Protein AF-0000000080439084 (afdb_homodimer)

Organism: NCBI:txid29372

Sequence (406 aa):
MSNNIKSHWGVELSPNFVEQGSDTLAIILPGIAYTLDRVTLEYASELALKLGYDVARIEYGFQKARKGFDVPTEFDIAANETLAQIKSILKPSYKKIIIIAKSIGTCVQNVINKNLKEFDVTNVCISPINKTVDMGIDKNALIITGSSDPLLSKENIESLTASYGHNLINFKRANHSLNIEKEPVKSLEIQIDVINIIEKFIKMSNNIKSHWGVELSPNFVEQGSDTLAIILPGIAYTLDRVTLEYASELALKLGYDVARIEYGFQKARKGFDVPTEFDIAANETLAQIKSILKPSYKKIIIIAKSIGTCVQNVINKNLKEFDVTNVCISPINKTVDMGIDKNALIITGSSDPLLSKENIESLTASYGHNLINFKRANHSLNIEKEPVKSLEIQIDVINIIEKFIK

Secondary structure (DSSP, 8-state):
---PEEPTTS-EE--EEE--S-SEEEEEE--SS--TTSHHHHHHHHHHHHTT-EEEEPPPHHHHTT----HHHHHHHHHHHHHHHHHTT--TT--EEEEEEETHHHHHHHHHHHT-TTSEEEEEEES--HHHHHH---SSEEEEEETT-TTS-HHHHHHHHHHHGGGEEEETT--TTS--TT-HHHHHHHHHHHHHHHHHHH-/---PEEPTTS-EE--EEE--S-SEEEEEE--SS--TTSHHHHHHHHHHHHTT-EEEEPPPHHHHTT----HHHHHHHHHHHHHHHHHTT--TT--EEEEEEETHHHHHHHHHHHT-TTSEEEEEEES--HHHHHH---SSEEEEEETT-TTS-HHHHHHHHHHHGGGEEEETT--TTS--TT-HHHHHHHHHHHHHHHHHHH-

Radius of gyration: 21.8 Å; Cα contacts (8 Å, |Δi|>4): 804; chains: 2; bounding box: 43×59×50 Å

Nearest PDB structures (foldseek):
  2i3d-assembly1_A  TM=7.873E-01  e=4.055E-09  Agrobacterium fabrum str. C58
  8tav-assembly1_A  TM=6.127E-01  e=2.127E-07  Staphylococcus aureus USA300-0114
  8u2l-assembly1_A  TM=6.198E-01  e=2.207E-04  Arabidopsis thaliana
  3our-assembly1_A  TM=5.628E-01  e=1.751E-03  Vibrio vulnificus CMCP6
  3our-assembly2_C  TM=5.673E-01  e=4.109E-03  Vibrio vulnificus CMCP6

InterPro domains:
  IPR017018 Uncharacterised conserved protein UCP033634 [PIRSF033634] (4-203)
  IPR029058 Alpha/Beta hydrolase fold [G3DSA:3.40.50.1820] (4-199)
  IPR029058 Alpha/Beta hydrolase fold [SSF53474] (26-182)

Structure (mmCIF, N/CA/C/O backbone):
data_AF-0000000080439084-model_v1
#
loop_
_entity.id
_entity.type
_entity.pdbx_description
1 polymer 'Alpha/beta hydrolase'
#
loop_
_atom_site.group_PDB
_atom_site.id
_atom_site.type_symbol
_atom_site.label_atom_id
_atom_site.label_alt_id
_atom_site.label_comp_id
_atom_site.label_asym_id
_atom_site.label_entity_id
_atom_site.label_seq_id
_atom_site.pdbx_PDB_ins_code
_atom_site.Cartn_x
_atom_site.Cartn_y
_atom_site.Cartn_z
_atom_site.occupancy
_atom_site.B_iso_or_equiv
_atom_site.auth_seq_id
_atom_site.auth_comp_id
_atom_site.auth_asym_id
_atom_site.auth_atom_id
_atom_site.pdbx_PDB_model_num
ATOM 1 N N . MET A 1 1 ? -20.266 23.047 -10.562 1 42.81 1 MET A N 1
ATOM 2 C CA . MET A 1 1 ? -19.016 23.344 -11.273 1 42.81 1 MET A CA 1
ATOM 3 C C . MET A 1 1 ? -17.984 22.234 -11.055 1 42.81 1 MET A C 1
ATOM 5 O O . MET A 1 1 ? -17.891 21.688 -9.961 1 42.81 1 MET A O 1
ATOM 9 N N . SER A 1 2 ? -17.438 21.656 -12.172 1 51.88 2 SER A N 1
ATOM 10 C CA . SER A 1 2 ? -16.609 20.469 -12.062 1 51.88 2 SER A CA 1
ATOM 11 C C . SER A 1 2 ? -15.359 20.75 -11.227 1 51.88 2 SER A C 1
ATOM 13 O O . SER A 1 2 ? -14.648 21.734 -11.461 1 51.88 2 SER A O 1
ATOM 15 N N . ASN A 1 3 ? -15.125 20.359 -9.922 1 66.62 3 ASN A N 1
ATOM 16 C CA . ASN A 1 3 ? -14.062 20.578 -8.945 1 66.62 3 ASN A CA 1
ATOM 17 C C . ASN A 1 3 ? -12.734 20 -9.414 1 66.62 3 ASN A C 1
ATOM 19 O O . ASN A 1 3 ? -11.875 19.672 -8.602 1 66.62 3 ASN A O 1
ATOM 23 N N . ASN A 1 4 ? -12.641 20 -10.789 1 83.44 4 ASN A N 1
ATOM 24 C CA . ASN A 1 4 ? -11.398 19.453 -11.328 1 83.44 4 ASN A CA 1
ATOM 25 C C . ASN A 1 4 ? -10.336 20.531 -11.508 1 83.44 4 ASN A C 1
ATOM 27 O O . ASN A 1 4 ? -10.656 21.656 -11.914 1 83.44 4 ASN A O 1
ATOM 31 N N . ILE A 1 5 ? -9.141 20.281 -11.039 1 92.44 5 ILE A N 1
ATOM 32 C CA . ILE A 1 5 ? -7.98 21.156 -11.156 1 92.44 5 ILE A CA 1
ATOM 33 C C . ILE A 1 5 ? -7.074 20.672 -12.281 1 92.44 5 ILE A C 1
ATOM 35 O O . ILE A 1 5 ? -6.715 19.484 -12.328 1 92.44 5 ILE A O 1
ATOM 39 N N . LYS A 1 6 ? -6.789 21.547 -13.242 1 95.69 6 LYS A N 1
ATOM 40 C CA . LYS A 1 6 ? -5.82 21.203 -14.281 1 95.69 6 LYS A CA 1
ATOM 41 C C . LYS A 1 6 ? -4.395 21.297 -13.75 1 95.69 6 LYS A C 1
ATOM 43 O O . LYS A 1 6 ? -3.922 22.375 -13.391 1 95.69 6 LYS A O 1
ATOM 48 N N . SER A 1 7 ? -3.629 20.219 -13.719 1 97.94 7 SER A N 1
ATOM 49 C CA . SER A 1 7 ? -2.305 20.156 -13.109 1 97.94 7 SER A CA 1
ATOM 50 C C . SER A 1 7 ? -1.224 20.609 -14.078 1 97.94 7 SER A C 1
ATOM 52 O O . SER A 1 7 ? -1.372 20.469 -15.297 1 97.94 7 SER A O 1
ATOM 54 N N . HIS A 1 8 ? -0.192 21.062 -13.555 1 97.81 8 HIS A N 1
ATOM 55 C CA . HIS A 1 8 ? 1.043 21.359 -14.266 1 97.81 8 HIS A CA 1
ATOM 56 C C . HIS A 1 8 ? 1.522 20.172 -15.086 1 97.81 8 HIS A C 1
ATOM 58 O O . HIS A 1 8 ? 2.107 20.344 -16.156 1 97.81 8 HIS A O 1
ATOM 64 N N . TRP A 1 9 ? 1.208 18.938 -14.742 1 97.69 9 TRP A N 1
ATOM 65 C CA . TRP A 1 9 ? 1.723 17.719 -15.359 1 97.69 9 TRP A CA 1
ATOM 66 C C . TRP A 1 9 ? 0.731 17.172 -16.375 1 97.69 9 TRP A C 1
ATOM 68 O O . TRP A 1 9 ? 0.862 16.031 -16.812 1 97.69 9 TRP A O 1
ATOM 78 N N . GLY A 1 10 ? -0.268 17.922 -16.688 1 96.38 10 GLY A N 1
ATOM 79 C CA . GLY A 1 10 ? -1.127 17.609 -17.812 1 96.38 10 GLY A CA 1
ATOM 80 C C . GLY A 1 10 ? -2.262 16.656 -17.453 1 96.38 10 GLY A C 1
ATOM 81 O O . GLY A 1 10 ? -2.824 16 -18.328 1 96.38 10 GLY A O 1
ATOM 82 N N . VAL A 1 11 ? -2.576 16.578 -16.156 1 96.88 11 VAL A N 1
ATOM 83 C CA . VAL A 1 11 ? -3.668 15.719 -15.711 1 96.88 11 VAL A CA 1
ATOM 84 C C . VAL A 1 11 ? -4.684 16.531 -14.914 1 96.88 11 VAL A C 1
ATOM 86 O O . VAL A 1 11 ? -4.391 17.656 -14.484 1 96.88 11 VAL A O 1
ATOM 89 N N . GLU A 1 12 ? -5.891 15.945 -14.82 1 96.69 12 GLU A N 1
ATOM 90 C CA . GLU A 1 12 ? -6.918 16.547 -13.977 1 96.69 12 GLU A CA 1
ATOM 91 C C . GLU A 1 12 ? -6.883 15.977 -12.562 1 96.69 12 GLU A C 1
ATOM 93 O O . GLU A 1 12 ? -6.777 14.758 -12.383 1 96.69 12 GLU A O 1
ATOM 98 N N . LEU A 1 13 ? -6.938 16.844 -11.586 1 96.88 13 LEU A N 1
ATOM 99 C CA . LEU A 1 13 ? -6.879 16.422 -10.195 1 96.88 13 LEU A CA 1
ATOM 100 C C . LEU A 1 13 ? -8.211 16.672 -9.5 1 96.88 13 LEU A C 1
ATOM 102 O O . LEU A 1 13 ? -8.859 17.688 -9.719 1 96.88 13 LEU A O 1
ATOM 106 N N . SER A 1 14 ? -8.656 15.758 -8.859 1 93.38 14 SER A N 1
ATOM 107 C CA . SER A 1 14 ? -9.75 15.836 -7.902 1 93.38 14 SER A CA 1
ATOM 108 C C . SER A 1 14 ? -9.508 14.93 -6.703 1 93.38 14 SER A C 1
ATOM 110 O O . SER A 1 14 ? -9.062 13.789 -6.863 1 93.38 14 SER A O 1
ATOM 112 N N . PRO A 1 15 ? -9.727 15.508 -5.523 1 91.25 15 PRO A N 1
ATOM 113 C CA . PRO A 1 15 ? -9.5 14.625 -4.371 1 91.25 15 PRO A CA 1
ATOM 114 C C . PRO A 1 15 ? -10.422 13.414 -4.367 1 91.25 15 PRO A C 1
ATOM 116 O O . PRO A 1 15 ? -11.57 13.508 -4.805 1 91.25 15 PRO A O 1
ATOM 119 N N . ASN A 1 16 ? -9.867 12.25 -4.012 1 95.44 16 ASN A N 1
ATOM 120 C CA . ASN A 1 16 ? -10.734 11.156 -3.602 1 95.44 16 ASN A CA 1
ATOM 121 C C . ASN A 1 16 ? -11.414 11.453 -2.266 1 95.44 16 ASN A C 1
ATOM 123 O O . ASN A 1 16 ? -10.789 11.336 -1.21 1 95.44 16 ASN A O 1
ATOM 127 N N . PHE A 1 17 ? -12.68 11.953 -2.379 1 97.62 17 PHE A N 1
ATOM 128 C CA . PHE A 1 17 ? -13.383 12.547 -1.243 1 97.62 17 PHE A CA 1
ATOM 129 C C . PHE A 1 17 ? -14.539 11.664 -0.797 1 97.62 17 PHE A C 1
ATOM 131 O O . PHE A 1 17 ? -15.414 11.32 -1.599 1 97.62 17 PHE A O 1
ATOM 138 N N . VAL A 1 18 ? -14.508 11.148 0.453 1 97.81 18 VAL A N 1
ATOM 139 C CA . VAL A 1 18 ? -15.594 10.391 1.064 1 97.81 18 VAL A CA 1
ATOM 140 C C . VAL A 1 18 ? -16.266 11.227 2.152 1 97.81 18 VAL A C 1
ATOM 142 O O . VAL A 1 18 ? -15.617 11.609 3.135 1 97.81 18 VAL A O 1
ATOM 145 N N . GLU A 1 19 ? -17.516 11.469 1.999 1 97.81 19 GLU A N 1
ATOM 146 C CA . GLU A 1 19 ? -18.281 12.258 2.959 1 97.81 19 GLU A CA 1
ATOM 147 C C . GLU A 1 19 ? -19.141 11.375 3.848 1 97.81 19 GLU A C 1
ATOM 149 O O . GLU A 1 19 ? -19.859 10.5 3.354 1 97.81 19 GLU A O 1
ATOM 154 N N . GLN A 1 20 ? -19.047 11.609 5.223 1 98.06 20 GLN A N 1
ATOM 155 C CA . GLN A 1 20 ? -19.859 10.859 6.176 1 98.06 20 GLN A CA 1
ATOM 156 C C . GLN A 1 20 ? -20.75 11.789 6.992 1 98.06 20 GLN A C 1
ATOM 158 O O . GLN A 1 20 ? -21.391 11.359 7.965 1 98.06 20 GLN A O 1
ATOM 163 N N . GLY A 1 21 ? -20.703 13.086 6.578 1 97.81 21 GLY A N 1
ATOM 164 C CA . GLY A 1 21 ? -21.516 14.062 7.277 1 97.81 21 GLY A CA 1
ATOM 165 C C . GLY A 1 21 ? -20.891 14.555 8.57 1 97.81 21 GLY A C 1
ATOM 166 O O . GLY A 1 21 ? -21.594 14.953 9.492 1 97.81 21 GLY A O 1
ATOM 167 N N . SER A 1 22 ? -19.594 14.516 8.609 1 98.19 22 SER A N 1
ATOM 168 C CA . SER A 1 22 ? -18.859 14.883 9.812 1 98.19 22 SER A CA 1
ATOM 169 C C . SER A 1 22 ? -18.531 16.375 9.828 1 98.19 22 SER A C 1
ATOM 171 O O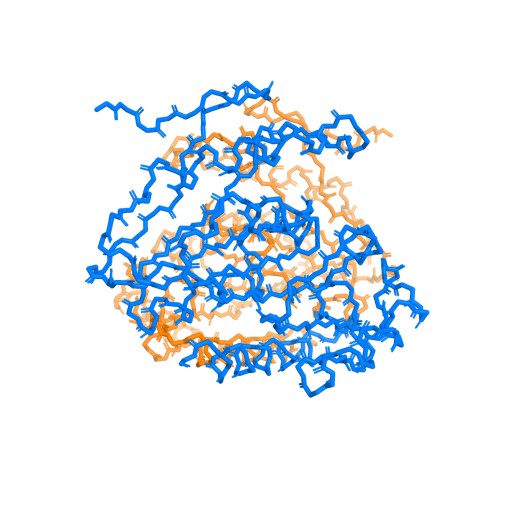 . SER A 1 22 ? -18.484 17.016 8.773 1 98.19 22 SER A O 1
ATOM 173 N N . ASP A 1 23 ? -18.359 16.891 10.969 1 98.12 23 ASP A N 1
ATOM 174 C CA . ASP A 1 23 ? -17.828 18.234 11.094 1 98.12 23 ASP A CA 1
ATOM 175 C C . ASP A 1 23 ? -16.297 18.234 11.156 1 98.12 23 ASP A C 1
ATOM 177 O O . ASP A 1 23 ? -15.68 19.281 11.367 1 98.12 23 ASP A O 1
ATOM 181 N N . THR A 1 24 ? -15.711 17.016 11.039 1 98.62 24 THR A N 1
ATOM 182 C CA . THR A 1 24 ? -14.266 16.828 11.008 1 98.62 24 THR A CA 1
ATOM 183 C C . THR A 1 24 ? -13.828 16.297 9.648 1 98.62 24 THR A C 1
ATOM 185 O O . THR A 1 24 ? -14.414 15.359 9.117 1 98.62 24 THR A O 1
ATOM 188 N N . LEU A 1 25 ? -12.812 16.922 8.992 1 98.75 25 LEU A N 1
ATOM 189 C CA . LEU A 1 25 ? -12.227 16.5 7.727 1 98.75 25 LEU A CA 1
ATOM 190 C C . LEU A 1 25 ? -10.805 16 7.926 1 98.75 25 LEU A C 1
ATOM 192 O O . LEU A 1 25 ? -9.969 16.703 8.5 1 98.75 25 LEU A O 1
ATOM 196 N N . ALA A 1 26 ? -10.555 14.797 7.551 1 98.88 26 ALA A N 1
ATOM 197 C CA . ALA A 1 26 ? -9.195 14.258 7.508 1 98.88 26 ALA A CA 1
ATOM 198 C C . ALA A 1 26 ? -8.617 14.352 6.098 1 98.88 26 ALA A C 1
ATOM 200 O O . ALA A 1 26 ? -9.258 13.938 5.129 1 98.88 26 ALA A O 1
ATOM 201 N N . ILE A 1 27 ? -7.445 14.898 5.957 1 98.88 27 ILE A N 1
ATOM 202 C CA . ILE A 1 27 ? -6.727 15.039 4.695 1 98.88 27 ILE A CA 1
ATOM 203 C C . ILE A 1 27 ? -5.484 14.156 4.707 1 98.88 27 ILE A C 1
ATOM 205 O O . ILE A 1 27 ? -4.668 14.227 5.629 1 98.88 27 ILE A O 1
ATOM 209 N N . ILE A 1 28 ? -5.34 13.328 3.727 1 98.94 28 ILE A N 1
ATOM 210 C CA . ILE A 1 28 ? -4.219 12.398 3.623 1 98.94 28 ILE A CA 1
ATOM 211 C C . ILE A 1 28 ? -3.275 12.852 2.508 1 98.94 28 ILE A C 1
ATOM 213 O O . ILE A 1 28 ? -3.688 12.977 1.353 1 98.94 28 ILE A O 1
ATOM 217 N N . LEU A 1 29 ? -2.008 13.102 2.812 1 98.94 29 LEU A N 1
ATOM 218 C CA . LEU A 1 29 ? -1.018 13.609 1.865 1 98.94 29 LEU A CA 1
ATOM 219 C C . LEU A 1 29 ? 0.114 12.602 1.678 1 98.94 29 LEU A C 1
ATOM 221 O O . LEU A 1 29 ? 0.84 12.289 2.625 1 98.94 29 LEU A O 1
ATOM 225 N N . PRO A 1 30 ? 0.335 12.125 0.462 1 98.75 30 PRO A N 1
ATOM 226 C CA . PRO A 1 30 ? 1.352 11.102 0.206 1 98.75 30 PRO A CA 1
ATOM 227 C C . PRO A 1 30 ? 2.762 11.68 0.122 1 98.75 30 PRO A C 1
ATOM 229 O O . PRO A 1 30 ? 2.941 12.898 0.213 1 98.75 30 PRO A O 1
ATOM 232 N N . GLY A 1 31 ? 3.777 10.836 0.118 1 98.56 31 GLY A N 1
ATOM 233 C CA . GLY A 1 31 ? 5.145 11.195 -0.218 1 98.56 31 GLY A CA 1
ATOM 234 C C . GLY A 1 31 ? 5.434 11.125 -1.706 1 98.56 31 GLY A C 1
ATOM 235 O O . GLY A 1 31 ? 4.52 10.93 -2.512 1 98.56 31 GLY A O 1
ATOM 236 N N . ILE A 1 32 ? 6.707 11.289 -2.021 1 98.12 32 ILE A N 1
ATOM 237 C CA . ILE A 1 32 ? 7.078 11.266 -3.432 1 98.12 32 ILE A CA 1
ATOM 238 C C . ILE A 1 32 ? 6.844 9.867 -4.004 1 98.12 32 ILE A C 1
ATOM 240 O O . ILE A 1 32 ? 6.117 9.711 -4.988 1 98.12 32 ILE A O 1
ATOM 244 N N . ALA A 1 33 ? 7.41 8.836 -3.375 1 95.81 33 ALA A N 1
ATOM 245 C CA . ALA A 1 33 ? 7.285 7.453 -3.844 1 95.81 33 ALA A CA 1
ATOM 246 C C . ALA A 1 33 ? 6.449 6.621 -2.879 1 95.81 33 ALA A C 1
ATOM 248 O O . ALA A 1 33 ? 6.551 5.391 -2.861 1 95.81 33 ALA A O 1
ATOM 249 N N . TYR A 1 34 ? 5.75 7.293 -1.961 1 97.25 34 TYR A N 1
ATOM 250 C CA . TYR A 1 34 ? 4.855 6.664 -0.996 1 97.25 34 TYR A CA 1
ATOM 251 C C . TYR A 1 34 ? 3.41 7.086 -1.239 1 97.25 34 TYR A C 1
ATOM 253 O O . TYR A 1 34 ? 2.912 8.016 -0.602 1 97.25 34 TYR A O 1
ATOM 261 N N . THR A 1 35 ? 2.729 6.371 -2.078 1 96.62 35 THR A N 1
ATOM 262 C CA . THR A 1 35 ? 1.404 6.746 -2.559 1 96.62 35 THR A CA 1
ATOM 263 C C . THR A 1 35 ? 0.342 6.445 -1.506 1 96.62 35 THR A C 1
ATOM 265 O O . THR A 1 35 ? 0.65 5.906 -0.441 1 96.62 35 THR A O 1
ATOM 268 N N . LEU A 1 36 ? -0.852 6.746 -1.819 1 97.31 36 LEU A N 1
ATOM 269 C CA . LEU A 1 36 ? -1.989 6.629 -0.913 1 97.31 36 LEU A CA 1
ATOM 270 C C . LEU A 1 36 ? -2.285 5.168 -0.597 1 97.31 36 LEU A C 1
ATOM 272 O O . LEU A 1 36 ? -2.928 4.863 0.411 1 97.31 36 LEU A O 1
ATOM 276 N N . ASP A 1 37 ? -1.71 4.273 -1.466 1 94.81 37 ASP A N 1
ATOM 277 C CA . ASP A 1 37 ? -2.025 2.854 -1.324 1 94.81 37 ASP A CA 1
ATOM 278 C C . ASP A 1 37 ? -1.053 2.168 -0.368 1 94.81 37 ASP A C 1
ATOM 280 O O . ASP A 1 37 ? -1.273 1.024 0.036 1 94.81 37 ASP A O 1
ATOM 284 N N . ARG A 1 38 ? -0.009 2.871 0.023 1 97.88 38 ARG A N 1
ATOM 285 C CA . ARG A 1 38 ? 0.965 2.266 0.926 1 97.88 38 ARG A CA 1
ATOM 286 C C . ARG A 1 38 ? 0.403 2.152 2.34 1 97.88 38 ARG A C 1
ATOM 288 O O . ARG A 1 38 ? -0.47 2.928 2.73 1 97.88 38 ARG A O 1
ATOM 295 N N . VAL A 1 39 ? 0.881 1.236 3.059 1 98.69 39 VAL A N 1
ATOM 296 C CA . VAL A 1 39 ? 0.281 0.65 4.254 1 98.69 39 VAL A CA 1
ATOM 297 C C . VAL A 1 39 ? -0.052 1.752 5.258 1 98.69 39 VAL A C 1
ATOM 299 O O . VAL A 1 39 ? -1.171 1.812 5.773 1 98.69 39 VAL A O 1
ATOM 302 N N . THR A 1 40 ? 0.824 2.674 5.551 1 98.81 40 THR A N 1
ATOM 303 C CA . THR A 1 40 ? 0.599 3.676 6.586 1 98.81 40 THR A CA 1
ATOM 304 C C . THR A 1 40 ? -0.562 4.59 6.207 1 98.81 40 THR A C 1
ATOM 306 O O . THR A 1 40 ? -1.465 4.824 7.016 1 98.81 40 THR A O 1
ATOM 309 N N . LEU A 1 41 ? -0.56 5.059 4.98 1 98.81 41 LEU A N 1
ATOM 310 C CA . LEU A 1 41 ? -1.557 6.035 4.555 1 98.81 41 LEU A CA 1
ATOM 311 C C . LEU A 1 41 ? -2.9 5.363 4.293 1 98.81 41 LEU A C 1
ATOM 313 O O . LEU A 1 41 ? -3.953 5.938 4.578 1 98.81 41 LEU A O 1
ATOM 317 N N . GLU A 1 42 ? -2.828 4.148 3.715 1 98.38 42 GLU A N 1
ATOM 318 C CA . GLU A 1 42 ? -4.066 3.406 3.508 1 98.38 42 GLU A CA 1
ATOM 319 C C . GLU A 1 42 ? -4.809 3.188 4.824 1 98.38 42 GLU A C 1
ATOM 321 O O . GLU A 1 42 ? -6.004 3.465 4.922 1 98.38 42 GLU A O 1
ATOM 326 N N . TYR A 1 43 ? -4.113 2.785 5.805 1 98.75 43 TYR A N 1
ATOM 327 C CA . TYR A 1 43 ? -4.789 2.393 7.035 1 98.75 43 TYR A CA 1
ATOM 328 C C . TYR A 1 43 ? -5.055 3.602 7.922 1 98.75 43 TYR A C 1
ATOM 330 O O . TYR A 1 43 ? -5.973 3.586 8.75 1 98.75 43 TYR A O 1
ATOM 338 N N . ALA A 1 44 ? -4.246 4.652 7.781 1 98.81 44 ALA A N 1
ATOM 339 C CA . ALA A 1 44 ? -4.621 5.914 8.422 1 98.81 44 ALA A CA 1
ATOM 340 C C . ALA A 1 44 ? -5.938 6.441 7.859 1 98.81 44 ALA A C 1
ATOM 342 O O . ALA A 1 44 ? -6.77 6.969 8.602 1 98.81 44 ALA A O 1
ATOM 343 N N . SER A 1 45 ? -6.09 6.34 6.539 1 98.44 45 SER A N 1
ATOM 344 C CA . SER A 1 45 ? -7.352 6.719 5.91 1 98.44 45 SER A CA 1
ATOM 345 C C . SER A 1 45 ? -8.508 5.887 6.457 1 98.44 45 SER A C 1
ATOM 347 O O . SER A 1 45 ? -9.586 6.422 6.742 1 98.44 45 SER A O 1
ATOM 349 N N . GLU A 1 46 ? -8.312 4.594 6.594 1 98.38 46 GLU A N 1
ATOM 350 C CA . GLU A 1 46 ? -9.344 3.709 7.129 1 98.38 46 GLU A CA 1
ATOM 351 C C . GLU A 1 46 ? -9.68 4.07 8.57 1 98.38 46 GLU A C 1
ATOM 353 O O . GLU A 1 46 ? -10.836 3.955 8.992 1 98.38 46 GLU A O 1
ATOM 358 N N . LEU A 1 47 ? -8.656 4.41 9.32 1 98.88 47 LEU A N 1
ATOM 359 C CA . LEU A 1 47 ? -8.875 4.852 10.695 1 98.88 47 LEU A CA 1
ATOM 360 C C . LEU A 1 47 ? -9.789 6.066 10.742 1 98.88 47 LEU A C 1
ATOM 362 O O . LEU A 1 47 ? -10.719 6.125 11.547 1 98.88 47 LEU A O 1
ATOM 366 N N . ALA A 1 48 ? -9.492 7.066 9.867 1 98.88 48 ALA A N 1
ATOM 367 C CA . ALA A 1 48 ? -10.328 8.266 9.82 1 98.88 48 ALA A CA 1
ATOM 368 C C . ALA A 1 48 ? -11.773 7.914 9.484 1 98.88 48 ALA A C 1
ATOM 370 O O . ALA A 1 48 ? -12.703 8.461 10.086 1 98.88 48 ALA A O 1
ATOM 371 N N . LEU A 1 49 ? -11.961 7.016 8.562 1 98.56 49 LEU A N 1
ATOM 372 C CA . LEU A 1 49 ? -13.305 6.559 8.203 1 98.56 49 LEU A CA 1
ATOM 373 C C . LEU A 1 49 ? -13.969 5.859 9.383 1 98.56 49 LEU A C 1
ATOM 375 O O . LEU A 1 49 ? -15.156 6.074 9.656 1 98.56 49 LEU A O 1
ATOM 379 N N . LYS A 1 50 ? -13.219 4.961 10.062 1 98.62 50 LYS A N 1
ATOM 380 C CA . LYS A 1 50 ? -13.711 4.27 11.25 1 98.62 50 LYS A CA 1
ATOM 381 C C . LYS A 1 50 ? -14.234 5.262 12.281 1 98.62 50 LYS A C 1
ATOM 383 O O . LYS A 1 50 ? -15.25 5.008 12.938 1 98.62 50 LYS A O 1
ATOM 388 N N . LEU A 1 51 ? -13.594 6.434 12.383 1 98.75 51 LEU A N 1
ATOM 389 C CA . LEU A 1 51 ? -13.922 7.434 13.391 1 98.75 51 LEU A CA 1
ATOM 390 C C . LEU A 1 51 ? -15.062 8.328 12.922 1 98.75 51 LEU A C 1
ATOM 392 O O . LEU A 1 51 ? -15.484 9.234 13.641 1 98.75 51 LEU A O 1
ATOM 396 N N . GLY A 1 52 ? -15.523 8.133 11.711 1 98.5 52 GLY A N 1
ATOM 397 C CA . GLY A 1 52 ? -16.688 8.836 11.195 1 98.5 52 GLY A CA 1
ATOM 398 C C . GLY A 1 52 ? -16.344 10.164 10.555 1 98.5 52 GLY A C 1
ATOM 399 O O . GLY A 1 52 ? -17.234 10.992 10.328 1 98.5 52 GLY A O 1
ATOM 400 N N . TYR A 1 53 ? -15.062 10.422 10.305 1 98.81 53 TYR A N 1
ATOM 401 C CA . TYR A 1 53 ? -14.648 11.68 9.695 1 98.81 53 TYR A CA 1
ATOM 402 C C . TYR A 1 53 ? -14.891 11.664 8.188 1 98.81 53 TYR A C 1
ATOM 404 O O . TYR A 1 53 ? -14.992 10.602 7.582 1 98.81 53 TYR A O 1
ATOM 412 N N . ASP A 1 54 ? -15.141 12.891 7.594 1 98.75 54 ASP A N 1
ATOM 413 C CA . ASP A 1 54 ? -14.938 13.016 6.152 1 98.75 54 ASP A CA 1
ATOM 414 C C . ASP A 1 54 ? -13.469 12.836 5.781 1 98.75 54 ASP A C 1
ATOM 416 O O . ASP A 1 54 ? -12.578 13.219 6.543 1 98.75 54 ASP A O 1
ATOM 420 N N . VAL A 1 55 ? -13.172 12.219 4.66 1 98.81 55 VAL A N 1
ATOM 421 C CA . VAL A 1 55 ? -11.789 11.906 4.32 1 98.81 55 VAL A CA 1
ATOM 422 C C . VAL A 1 55 ? -11.492 12.359 2.895 1 98.81 55 VAL A C 1
ATOM 424 O O . VAL A 1 55 ? -12.242 12.047 1.967 1 98.81 55 VAL A O 1
ATOM 427 N N . ALA A 1 56 ? -10.445 13.133 2.688 1 98.69 56 ALA A N 1
ATOM 428 C CA . ALA A 1 56 ? -9.922 13.523 1.378 1 98.69 56 ALA A CA 1
ATOM 429 C C . ALA A 1 56 ? -8.523 12.953 1.149 1 98.69 56 ALA A C 1
ATOM 431 O O . ALA A 1 56 ? -7.582 13.312 1.854 1 98.69 56 ALA A O 1
ATOM 432 N N . ARG A 1 57 ? -8.391 12.055 0.264 1 98.69 57 ARG A N 1
ATOM 433 C CA . ARG A 1 57 ? -7.102 11.523 -0.161 1 98.69 57 ARG A CA 1
ATOM 434 C C . ARG A 1 57 ? -6.566 12.273 -1.375 1 98.69 57 ARG A C 1
ATOM 436 O O . ARG A 1 57 ? -7.172 12.234 -2.449 1 98.69 57 ARG A O 1
ATOM 443 N N . ILE A 1 58 ? -5.398 12.883 -1.275 1 98.44 58 ILE A N 1
ATOM 444 C CA . ILE A 1 58 ? -4.883 13.812 -2.275 1 98.44 58 ILE A CA 1
ATOM 445 C C . ILE A 1 58 ? -3.848 13.109 -3.15 1 98.44 58 ILE A C 1
ATOM 447 O O . ILE A 1 58 ? -2.922 12.477 -2.639 1 98.44 58 ILE A O 1
ATOM 451 N N . GLU A 1 59 ? -3.986 13.141 -4.395 1 97.06 59 GLU A N 1
ATOM 452 C CA . GLU A 1 59 ? -2.955 12.719 -5.34 1 97.06 59 GLU A CA 1
ATOM 453 C C . GLU A 1 59 ? -2.201 13.922 -5.902 1 97.06 59 GLU A C 1
ATOM 455 O O . GLU A 1 59 ? -2.812 14.93 -6.277 1 97.06 59 GLU A O 1
ATOM 460 N N . TYR A 1 60 ? -0.925 13.844 -5.957 1 98.38 60 TYR A N 1
ATOM 461 C CA . TYR A 1 60 ? -0.143 14.883 -6.605 1 98.38 60 TYR A CA 1
ATOM 462 C C . TYR A 1 60 ? -0.181 14.734 -8.125 1 98.38 60 TYR A C 1
ATOM 464 O O . TYR A 1 60 ? -0.262 13.617 -8.641 1 98.38 60 TYR A O 1
ATOM 472 N N . GLY A 1 61 ? -0.078 15.844 -8.773 1 98 61 GLY A N 1
ATOM 473 C CA . GLY A 1 61 ? -0.118 15.828 -10.227 1 98 61 GLY A CA 1
ATOM 474 C C . GLY A 1 61 ? 0.964 14.961 -10.844 1 98 61 GLY A C 1
ATOM 475 O O . GLY A 1 61 ? 0.698 14.188 -11.773 1 98 61 GLY A O 1
ATOM 476 N N . PHE A 1 62 ? 2.219 15.047 -10.328 1 98.31 62 PHE A N 1
ATOM 477 C CA . PHE A 1 62 ? 3.324 14.289 -10.898 1 98.31 62 PHE A CA 1
ATOM 478 C C . PHE A 1 62 ? 3.111 12.797 -10.703 1 98.31 62 PHE A C 1
ATOM 480 O O . PHE A 1 62 ? 3.488 11.992 -11.562 1 98.31 62 PHE A O 1
ATOM 487 N N . GLN A 1 63 ? 2.482 12.391 -9.57 1 97.38 63 GLN A N 1
ATOM 488 C CA . GLN A 1 63 ? 2.189 10.984 -9.328 1 97.38 63 GLN A CA 1
ATOM 489 C C . GLN A 1 63 ? 1.138 10.469 -10.305 1 97.38 63 GLN A C 1
ATOM 491 O O . GLN A 1 63 ? 1.313 9.406 -10.914 1 97.38 63 GLN A O 1
ATOM 496 N N . LYS A 1 64 ? 0.054 11.227 -10.422 1 95.56 64 LYS A N 1
ATOM 497 C CA . LYS A 1 64 ? -1.021 10.828 -11.328 1 95.56 64 LYS A CA 1
ATOM 498 C C . LYS A 1 64 ? -0.521 10.734 -12.766 1 95.56 64 LYS A C 1
ATOM 500 O O . LYS A 1 64 ? -0.929 9.844 -13.508 1 95.56 64 LYS A O 1
ATOM 505 N N . ALA A 1 65 ? 0.387 11.617 -13.164 1 96.38 65 ALA A N 1
ATOM 506 C CA . ALA A 1 65 ? 0.919 11.68 -14.523 1 96.38 65 ALA A CA 1
ATOM 507 C C . ALA A 1 65 ? 2.066 10.688 -14.703 1 96.38 65 ALA A C 1
ATOM 509 O O . ALA A 1 65 ? 2.564 10.508 -15.82 1 96.38 65 ALA A O 1
ATOM 510 N N . ARG A 1 66 ? 2.533 10.016 -13.641 1 93.75 66 ARG A N 1
ATOM 511 C CA . ARG A 1 66 ? 3.701 9.141 -13.664 1 93.75 66 ARG A CA 1
ATOM 512 C C . ARG A 1 66 ? 4.914 9.859 -14.242 1 93.75 66 ARG A C 1
ATOM 514 O O . ARG A 1 66 ? 5.574 9.352 -15.148 1 93.75 66 ARG A O 1
ATOM 521 N N . LYS A 1 67 ? 5.102 11 -13.742 1 95.81 67 LYS A N 1
ATOM 522 C CA . LYS A 1 67 ? 6.238 11.82 -14.148 1 95.81 67 LYS A CA 1
ATOM 523 C C . LYS A 1 67 ? 7.211 12.023 -12.984 1 95.81 67 LYS A C 1
ATOM 525 O O . LYS A 1 67 ? 6.859 11.773 -11.828 1 95.81 67 LYS A O 1
ATOM 530 N N . GLY A 1 68 ? 8.398 12.367 -13.336 1 95.5 68 GLY A N 1
ATOM 531 C CA . GLY A 1 68 ? 9.352 12.742 -12.305 1 95.5 68 GLY A CA 1
ATOM 532 C C . GLY A 1 68 ? 8.938 13.977 -11.523 1 95.5 68 GLY A C 1
ATOM 533 O O . GLY A 1 68 ? 7.984 14.656 -11.898 1 95.5 68 GLY A O 1
ATOM 534 N N . PHE A 1 69 ? 9.539 14.188 -10.391 1 97.94 69 PHE A N 1
ATOM 535 C CA . PHE A 1 69 ? 9.281 15.32 -9.508 1 97.94 69 PHE A CA 1
ATOM 536 C C . PHE A 1 69 ? 10.586 15.992 -9.094 1 97.94 69 PHE A C 1
ATOM 538 O O . PHE A 1 69 ? 11.383 15.406 -8.359 1 97.94 69 PHE A O 1
ATOM 545 N N . ASP A 1 70 ? 10.781 17.125 -9.594 1 97.81 70 ASP A N 1
ATOM 546 C CA . ASP A 1 70 ? 11.938 17.938 -9.219 1 97.81 70 ASP A CA 1
ATOM 547 C C . ASP A 1 70 ? 11.602 18.875 -8.062 1 97.81 70 ASP A C 1
ATOM 549 O O . ASP A 1 70 ? 11.117 19.984 -8.281 1 97.81 70 ASP A O 1
ATOM 553 N N . VAL A 1 71 ? 12.055 18.5 -6.879 1 96.94 71 VAL A N 1
ATOM 554 C CA . VAL A 1 71 ? 11.625 19.172 -5.652 1 96.94 71 VAL A CA 1
ATOM 555 C C . VAL A 1 71 ? 12.016 20.641 -5.711 1 96.94 71 VAL A C 1
ATOM 557 O O . VAL A 1 71 ? 11.18 21.531 -5.488 1 96.94 71 VAL A O 1
ATOM 560 N N . PRO A 1 72 ? 13.227 21.047 -6.023 1 96.56 72 PRO A N 1
ATOM 561 C CA . PRO A 1 72 ? 13.625 22.469 -6.004 1 96.56 72 PRO A CA 1
ATOM 562 C C . PRO A 1 72 ? 12.75 23.344 -6.891 1 96.56 72 PRO A C 1
ATOM 564 O O . PRO A 1 72 ? 12.414 24.469 -6.512 1 96.56 72 PRO A O 1
ATOM 567 N N . THR A 1 73 ? 12.227 22.844 -7.973 1 97.81 73 THR A N 1
ATOM 568 C CA . THR A 1 73 ? 11.562 23.719 -8.93 1 97.81 73 THR A CA 1
ATOM 569 C C . THR A 1 73 ? 10.062 23.438 -8.969 1 97.81 73 THR A C 1
ATOM 571 O O . THR A 1 73 ? 9.281 24.281 -9.422 1 97.81 73 THR A O 1
ATOM 574 N N . GLU A 1 74 ? 9.648 22.25 -8.414 1 98.5 74 GLU A N 1
ATOM 575 C CA . GLU A 1 74 ? 8.266 21.859 -8.672 1 98.5 74 GLU A CA 1
ATOM 576 C C . GLU A 1 74 ? 7.488 21.703 -7.371 1 98.5 74 GLU A C 1
ATOM 578 O O . GLU A 1 74 ? 6.266 21.562 -7.387 1 98.5 74 GLU A O 1
ATOM 583 N N . PHE A 1 75 ? 8.172 21.891 -6.25 1 98.56 75 PHE A N 1
ATOM 584 C CA . PHE A 1 75 ? 7.52 21.703 -4.961 1 98.56 75 PHE A CA 1
ATOM 585 C C . PHE A 1 75 ? 6.355 22.672 -4.793 1 98.56 75 PHE A C 1
ATOM 587 O O . PHE A 1 75 ? 5.246 22.266 -4.438 1 98.56 75 PHE A O 1
ATOM 594 N N . ASP A 1 76 ? 6.574 23.891 -5.098 1 98.31 76 ASP A N 1
ATOM 595 C CA . ASP A 1 76 ? 5.539 24.906 -4.895 1 98.31 76 ASP A CA 1
ATOM 596 C C . ASP A 1 76 ? 4.332 24.641 -5.793 1 98.31 76 ASP A C 1
ATOM 598 O O . ASP A 1 76 ? 3.195 24.922 -5.406 1 98.31 76 ASP A O 1
ATOM 602 N N . ILE A 1 77 ? 4.57 24.156 -6.98 1 98.44 77 ILE A N 1
ATOM 603 C CA . ILE A 1 77 ? 3.484 23.828 -7.895 1 98.44 77 ILE A CA 1
ATOM 604 C C . ILE A 1 77 ? 2.617 22.719 -7.289 1 98.44 77 ILE A C 1
ATOM 606 O O . ILE A 1 77 ? 1.396 22.875 -7.195 1 98.44 77 ILE A O 1
ATOM 610 N N . ALA A 1 78 ? 3.246 21.656 -6.781 1 98.5 78 ALA A N 1
ATOM 611 C CA . ALA A 1 78 ? 2.523 20.547 -6.168 1 98.5 78 ALA A CA 1
ATOM 612 C C . ALA A 1 78 ? 1.759 21 -4.93 1 98.5 78 ALA A C 1
ATOM 614 O O . ALA A 1 78 ? 0.608 20.609 -4.723 1 98.5 78 ALA A O 1
ATOM 615 N N . ALA A 1 79 ? 2.387 21.859 -4.113 1 98.56 79 ALA A N 1
ATOM 616 C CA . ALA A 1 79 ? 1.761 22.359 -2.895 1 98.56 79 ALA A CA 1
ATOM 617 C C . ALA A 1 79 ? 0.538 23.203 -3.217 1 98.56 79 ALA A C 1
ATOM 619 O O . ALA A 1 79 ? -0.512 23.062 -2.588 1 98.56 79 ALA A O 1
ATOM 620 N N . ASN A 1 80 ? 0.654 24.062 -4.215 1 98.19 80 ASN A N 1
ATOM 621 C CA . ASN A 1 80 ? -0.45 24.938 -4.594 1 98.19 80 ASN A CA 1
ATOM 622 C C . ASN A 1 80 ? -1.607 24.141 -5.203 1 98.19 80 ASN A C 1
ATOM 624 O O . ASN A 1 80 ? -2.773 24.469 -4.969 1 98.19 80 ASN A O 1
ATOM 628 N N . GLU A 1 81 ? -1.291 23.188 -6.031 1 98.25 81 GLU A N 1
ATOM 629 C CA . GLU A 1 81 ? -2.34 22.328 -6.57 1 98.25 81 GLU A CA 1
ATOM 630 C C . GLU A 1 81 ? -3.059 21.562 -5.461 1 98.25 81 GLU A C 1
ATOM 632 O O . GLU A 1 81 ? -4.27 21.359 -5.531 1 98.25 81 GLU A O 1
ATOM 637 N N . THR A 1 82 ? -2.324 21.109 -4.426 1 98.38 82 THR A N 1
ATOM 638 C CA . THR A 1 82 ? -2.908 20.438 -3.271 1 98.38 82 THR A CA 1
ATOM 639 C C . THR A 1 82 ? -3.852 21.359 -2.52 1 98.38 82 THR A C 1
ATOM 641 O O . THR A 1 82 ? -4.977 20.984 -2.186 1 98.38 82 THR A O 1
ATOM 644 N N . LEU A 1 83 ? -3.377 22.578 -2.291 1 97.94 83 LEU A N 1
ATOM 645 C CA . LEU A 1 83 ? -4.211 23.578 -1.626 1 97.94 83 LEU A CA 1
ATOM 646 C C . LEU A 1 83 ? -5.508 23.797 -2.395 1 97.94 83 LEU A C 1
ATOM 648 O O . LEU A 1 83 ? -6.582 23.875 -1.797 1 97.94 83 LEU A O 1
ATOM 652 N N . ALA A 1 84 ? -5.383 23.891 -3.719 1 97.56 84 ALA A N 1
ATOM 653 C CA . ALA A 1 84 ? -6.562 24.094 -4.555 1 97.56 84 ALA A CA 1
ATOM 654 C C . ALA A 1 84 ? -7.543 22.938 -4.41 1 97.56 84 ALA A C 1
ATOM 656 O O . ALA A 1 84 ? -8.758 23.141 -4.348 1 97.56 84 ALA A O 1
ATOM 657 N N . GLN A 1 85 ? -7.039 21.719 -4.383 1 97.62 85 GLN A N 1
ATOM 658 C CA . GLN A 1 85 ? -7.883 20.547 -4.176 1 97.62 85 GLN A CA 1
ATOM 659 C C . GLN A 1 85 ? -8.617 20.625 -2.84 1 97.62 85 GLN A C 1
ATOM 661 O O . GLN A 1 85 ? -9.828 20.391 -2.775 1 97.62 85 GLN A O 1
ATOM 666 N N . ILE A 1 86 ? -7.898 20.984 -1.793 1 97.75 86 ILE A N 1
ATOM 667 C CA . ILE A 1 86 ? -8.461 21.047 -0.447 1 97.75 86 ILE A CA 1
ATOM 668 C C . ILE A 1 86 ? -9.531 22.125 -0.38 1 97.75 86 ILE A C 1
ATOM 670 O O . ILE A 1 86 ? -10.625 21.891 0.134 1 97.75 86 ILE A O 1
ATOM 674 N N . LYS A 1 87 ? -9.289 23.281 -0.926 1 96 87 LYS A N 1
ATOM 675 C CA . LYS A 1 87 ? -10.234 24.391 -0.911 1 96 87 LYS A CA 1
ATOM 676 C C . LYS A 1 87 ? -11.523 24.031 -1.641 1 96 87 LYS A C 1
ATOM 678 O O . LYS A 1 87 ? -12.602 24.516 -1.279 1 96 87 LYS A O 1
ATOM 683 N N . SER A 1 88 ? -11.383 23.188 -2.609 1 96.12 88 SER A N 1
ATOM 684 C CA . SER A 1 88 ? -12.539 22.828 -3.414 1 96.12 88 SER A CA 1
ATOM 685 C C . SER A 1 88 ? -13.531 21.984 -2.609 1 96.12 88 SER A C 1
ATOM 687 O O . SER A 1 88 ? -14.695 21.844 -2.998 1 96.12 88 SER A O 1
ATOM 689 N N . ILE A 1 89 ? -13.133 21.422 -1.467 1 96.25 89 ILE A N 1
ATOM 690 C CA . ILE A 1 89 ? -14.031 20.531 -0.729 1 96.25 89 ILE A CA 1
ATOM 691 C C . ILE A 1 89 ? -14.273 21.094 0.667 1 96.25 89 ILE A C 1
ATOM 693 O O . ILE A 1 89 ? -15.016 20.516 1.46 1 96.25 89 ILE A O 1
ATOM 697 N N . LEU A 1 90 ? -13.672 22.156 0.994 1 96 90 LEU A N 1
ATOM 698 C CA . LEU A 1 90 ? -13.82 22.766 2.314 1 96 90 LEU A CA 1
ATOM 699 C C . LEU A 1 90 ? -15.219 23.328 2.496 1 96 90 LEU A C 1
ATOM 701 O O . LEU A 1 90 ? -15.766 23.969 1.585 1 96 90 LEU A O 1
ATOM 705 N N . LYS A 1 91 ? -15.766 23.062 3.658 1 95.5 91 LYS A N 1
ATOM 706 C CA . LYS A 1 91 ? -17.094 23.547 4.023 1 95.5 91 LYS A CA 1
ATOM 707 C C . LYS A 1 91 ? -17.047 24.344 5.324 1 95.5 91 LYS A C 1
ATOM 709 O O . LYS A 1 91 ? -16.25 24.047 6.215 1 95.5 91 LYS A O 1
ATOM 714 N N . PRO A 1 92 ? -17.953 25.297 5.438 1 93.31 92 PRO A N 1
ATOM 715 C CA . PRO A 1 92 ? -18.031 26.062 6.691 1 93.31 92 PRO A CA 1
ATOM 716 C C . PRO A 1 92 ? -18.375 25.188 7.895 1 93.31 92 PRO A C 1
ATOM 718 O O . PRO A 1 92 ? -18.062 25.547 9.031 1 93.31 92 PRO A O 1
ATOM 721 N N . SER A 1 93 ? -18.984 24.094 7.633 1 95.31 93 SER A N 1
ATOM 722 C CA . SER A 1 93 ? -19.438 23.219 8.711 1 95.31 93 SER A CA 1
ATOM 723 C C . SER A 1 93 ? -18.266 22.484 9.359 1 95.31 93 SER A C 1
ATOM 725 O O . SER A 1 93 ? -18.422 21.906 10.438 1 95.31 93 SER A O 1
ATOM 727 N N . TYR A 1 94 ? -17.141 22.438 8.719 1 97.62 94 TYR A N 1
ATOM 728 C CA . TYR A 1 94 ? -15.992 21.781 9.328 1 97.62 94 TYR A CA 1
ATOM 729 C C . TYR A 1 94 ? -15.477 22.578 10.523 1 97.62 94 TYR A C 1
ATOM 731 O O . TYR A 1 94 ? -15.172 23.766 10.406 1 97.62 94 TYR A O 1
ATOM 739 N N . LYS A 1 95 ? -15.352 21.953 11.617 1 96.38 95 LYS A N 1
ATOM 740 C CA . LYS A 1 95 ? -14.828 22.547 12.836 1 96.38 95 LYS A CA 1
ATOM 741 C C . LYS A 1 95 ? -13.383 22.125 13.078 1 96.38 95 LYS A C 1
ATOM 743 O O . LYS A 1 95 ? -12.602 22.859 13.688 1 96.38 95 LYS A O 1
ATOM 748 N N . LYS A 1 96 ? -13.102 20.938 12.688 1 97.44 96 LYS A N 1
ATOM 749 C CA . LYS A 1 96 ? -11.781 20.344 12.891 1 97.44 96 LYS A CA 1
ATOM 750 C C . LYS A 1 96 ? -11.227 19.766 11.594 1 97.44 96 LYS A C 1
ATOM 752 O O . LYS A 1 96 ? -11.961 19.156 10.82 1 97.44 96 LYS A O 1
ATOM 757 N N . ILE A 1 97 ? -9.945 19.984 11.32 1 98.38 97 ILE A N 1
ATOM 758 C CA . ILE A 1 97 ? -9.227 19.406 10.188 1 98.38 97 ILE A CA 1
ATOM 759 C C . ILE A 1 97 ? -8.031 18.594 10.703 1 98.38 97 ILE A C 1
ATOM 761 O O . ILE A 1 97 ? -7.285 19.062 11.555 1 98.38 97 ILE A O 1
ATOM 765 N N . ILE A 1 98 ? -7.93 17.422 10.32 1 98.88 98 ILE A N 1
ATOM 766 C CA . ILE A 1 98 ? -6.781 16.562 10.617 1 98.88 98 ILE A CA 1
ATOM 767 C C . ILE A 1 98 ? -5.973 16.328 9.336 1 98.88 98 ILE A C 1
ATOM 769 O O . ILE A 1 98 ? -6.523 15.922 8.312 1 98.88 98 ILE A O 1
ATOM 773 N N . ILE A 1 99 ? -4.707 16.625 9.336 1 98.88 99 ILE A N 1
ATOM 774 C CA . ILE A 1 99 ? -3.855 16.359 8.18 1 98.88 99 ILE A CA 1
ATOM 775 C C . ILE A 1 99 ? -2.846 15.266 8.531 1 98.88 99 ILE A C 1
ATOM 777 O O . ILE A 1 99 ? -2.082 15.398 9.492 1 98.88 99 ILE A O 1
ATOM 781 N N . ILE A 1 100 ? -2.885 14.195 7.887 1 98.94 100 ILE A N 1
ATOM 782 C CA . ILE A 1 100 ? -1.926 13.102 8 1 98.94 100 ILE A CA 1
ATOM 783 C C . ILE A 1 100 ? -1.038 13.062 6.758 1 98.94 100 ILE A C 1
ATOM 785 O O . ILE A 1 100 ? -1.505 12.742 5.664 1 98.94 100 ILE A O 1
ATOM 789 N N . ALA A 1 101 ? 0.204 13.383 6.91 1 98.94 101 ALA A N 1
ATOM 790 C CA . ALA A 1 101 ? 1.094 13.586 5.77 1 98.94 101 ALA A CA 1
ATOM 791 C C . ALA A 1 101 ? 2.357 12.742 5.898 1 98.94 101 ALA A C 1
ATOM 793 O O . ALA A 1 101 ? 2.863 12.539 7.008 1 98.94 101 ALA A O 1
ATOM 794 N N . LYS A 1 102 ? 2.82 12.266 4.863 1 98.88 102 LYS A N 1
ATOM 795 C CA . LYS A 1 102 ? 4.012 11.414 4.824 1 98.88 102 LYS A CA 1
ATOM 796 C C . LYS A 1 102 ? 5.121 12.07 4.008 1 98.88 102 LYS A C 1
ATOM 798 O O . LYS A 1 102 ? 4.902 12.484 2.869 1 98.88 102 LYS A O 1
ATOM 803 N N . SER A 1 103 ? 6.434 12.289 4.629 1 98.75 103 SER A N 1
ATOM 804 C CA . SER A 1 103 ? 7.633 12.625 3.869 1 98.75 103 SER A CA 1
ATOM 805 C C . SER A 1 103 ? 7.52 14 3.23 1 98.75 103 SER A C 1
ATOM 807 O O . SER A 1 103 ? 7.281 14.992 3.924 1 98.75 103 SER A O 1
ATOM 809 N N . ILE A 1 104 ? 7.559 14.133 1.86 1 98.81 104 ILE A N 1
ATOM 810 C CA . ILE A 1 104 ? 7.41 15.43 1.205 1 98.81 104 ILE A CA 1
ATOM 811 C C . ILE A 1 104 ? 6.031 16.016 1.513 1 98.81 104 ILE A C 1
ATOM 813 O O . ILE A 1 104 ? 5.844 17.234 1.478 1 98.81 104 ILE A O 1
ATOM 817 N N . GLY A 1 105 ? 5.078 15.094 1.797 1 98.88 105 GLY A N 1
ATOM 818 C CA . GLY A 1 105 ? 3.748 15.531 2.186 1 98.88 105 GLY A CA 1
ATOM 819 C C . GLY A 1 105 ? 3.74 16.375 3.441 1 98.88 105 GLY A C 1
ATOM 820 O O . GLY A 1 105 ? 2.865 17.234 3.617 1 98.88 105 GLY A O 1
ATOM 821 N N . THR A 1 106 ? 4.707 16.141 4.336 1 98.88 106 THR A N 1
ATOM 822 C CA . THR A 1 106 ? 4.793 16.938 5.559 1 98.88 106 THR A CA 1
ATOM 823 C C . THR A 1 106 ? 5.219 18.359 5.242 1 98.88 106 THR A C 1
ATOM 825 O O . THR A 1 106 ? 4.855 19.297 5.957 1 98.88 106 THR A O 1
ATOM 828 N N . CYS A 1 107 ? 5.969 18.531 4.203 1 98.81 107 CYS A N 1
ATOM 829 C CA . CYS A 1 107 ? 6.27 19.875 3.734 1 98.81 107 CYS A CA 1
ATOM 830 C C . CYS A 1 107 ? 5.027 20.547 3.154 1 98.81 107 CYS A C 1
ATOM 832 O O . CYS A 1 107 ? 4.758 21.719 3.432 1 98.81 107 CYS A O 1
ATOM 834 N N . VAL A 1 108 ? 4.312 19.781 2.359 1 98.81 108 VAL A N 1
ATOM 835 C CA . VAL A 1 108 ? 3.064 20.281 1.795 1 98.81 108 VAL A CA 1
ATOM 836 C C . VAL A 1 108 ? 2.105 20.672 2.92 1 98.81 108 VAL A C 1
ATOM 838 O O . VAL A 1 108 ? 1.449 21.703 2.861 1 98.81 108 VAL A O 1
ATOM 841 N N . GLN A 1 109 ? 2.057 19.812 3.914 1 98.62 109 GLN A N 1
ATOM 842 C CA . GLN A 1 109 ? 1.242 20.031 5.105 1 98.62 109 GLN A CA 1
ATOM 843 C C . GLN A 1 109 ? 1.543 21.391 5.734 1 98.62 109 GLN A C 1
ATOM 845 O O . GLN A 1 109 ? 0.629 22.094 6.156 1 98.62 109 GLN A O 1
ATOM 850 N N . ASN A 1 110 ? 2.787 21.75 5.809 1 97.25 110 ASN A N 1
ATOM 851 C CA . ASN A 1 110 ? 3.193 23.047 6.359 1 97.25 110 ASN A CA 1
ATOM 852 C C . ASN A 1 110 ? 2.639 24.203 5.539 1 97.25 110 ASN A C 1
ATOM 854 O O . ASN A 1 110 ? 2.182 25.203 6.094 1 97.25 110 ASN A O 1
ATOM 858 N N . VAL A 1 111 ? 2.648 24.047 4.234 1 97.38 111 VAL A N 1
ATOM 859 C CA . VAL A 1 111 ? 2.088 25.062 3.35 1 97.38 111 VAL A CA 1
ATOM 860 C C . VAL A 1 111 ? 0.581 25.156 3.57 1 97.38 111 VAL A C 1
ATOM 862 O O . VAL A 1 111 ? 0.035 26.266 3.67 1 97.38 111 VAL A O 1
ATOM 865 N N . ILE A 1 112 ? -0.088 24.047 3.662 1 98 112 ILE A N 1
ATOM 866 C CA . ILE A 1 112 ? -1.535 24 3.84 1 98 112 ILE A CA 1
ATOM 867 C C . ILE A 1 112 ? -1.915 24.656 5.164 1 98 112 ILE A C 1
ATOM 86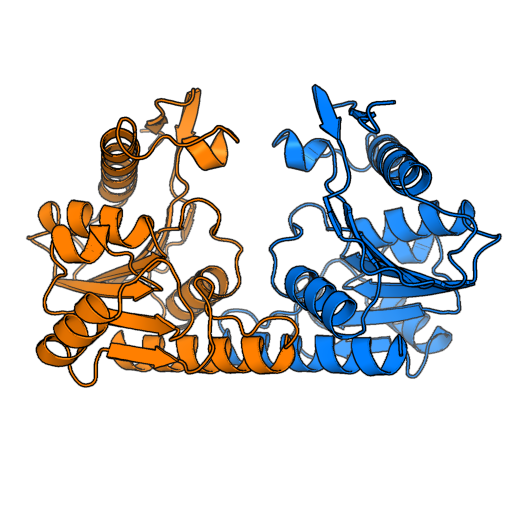9 O O . ILE A 1 112 ? -2.863 25.438 5.223 1 98 112 ILE A O 1
ATOM 873 N N . ASN A 1 113 ? -1.167 24.359 6.23 1 97.44 113 ASN A N 1
ATOM 874 C CA . ASN A 1 113 ? -1.431 24.922 7.551 1 97.44 113 ASN A CA 1
ATOM 875 C C . ASN A 1 113 ? -1.453 26.438 7.52 1 97.44 113 ASN A C 1
ATOM 877 O O . ASN A 1 113 ? -2.283 27.078 8.18 1 97.44 113 ASN A O 1
ATOM 881 N N . LYS A 1 114 ? -0.596 27 6.707 1 95.88 114 LYS A N 1
ATOM 882 C CA . LYS A 1 114 ? -0.506 28.453 6.613 1 95.88 114 LYS A CA 1
ATOM 883 C C . LYS A 1 114 ? -1.748 29.047 5.945 1 95.88 114 LYS A C 1
ATOM 885 O O . LYS A 1 114 ? -2.053 30.219 6.117 1 95.88 114 LYS A O 1
ATOM 890 N N . ASN A 1 115 ? -2.453 28.203 5.25 1 95.5 115 ASN A N 1
ATOM 891 C CA . ASN A 1 115 ? -3.605 28.672 4.488 1 95.5 115 ASN A CA 1
ATOM 892 C C . ASN A 1 115 ? -4.918 28.25 5.133 1 95.5 115 ASN A C 1
ATOM 894 O O . ASN A 1 115 ? -5.996 28.469 4.578 1 95.5 115 ASN A O 1
ATOM 898 N N . LEU A 1 116 ? -4.867 27.562 6.25 1 95.38 116 LEU A N 1
ATOM 899 C CA . LEU A 1 116 ? -6.059 27.078 6.945 1 95.38 116 LEU A CA 1
ATOM 900 C C . LEU A 1 116 ? -6.094 27.594 8.375 1 95.38 116 LEU A C 1
ATOM 902 O O . LEU A 1 116 ? -6.52 26.875 9.289 1 95.38 116 LEU A O 1
ATOM 906 N N . LYS A 1 117 ? -5.715 28.766 8.594 1 91.5 117 LYS A N 1
ATOM 907 C CA . LYS A 1 117 ? -5.551 29.344 9.922 1 91.5 117 LYS A CA 1
ATOM 908 C C . LYS A 1 117 ? -6.898 29.516 10.609 1 91.5 117 LYS A C 1
ATOM 910 O O . LYS A 1 117 ? -6.961 29.625 11.836 1 91.5 117 LYS A O 1
ATOM 915 N N . GLU A 1 118 ? -7.969 29.578 9.938 1 91.69 118 GLU A N 1
ATOM 916 C CA . GLU A 1 118 ? -9.297 29.797 10.5 1 91.69 118 GLU A CA 1
ATOM 917 C C . GLU A 1 118 ? -9.867 28.5 11.078 1 91.69 118 GLU A C 1
ATOM 919 O O . GLU A 1 118 ? -10.891 28.531 11.773 1 91.69 118 GLU A O 1
ATOM 924 N N . PHE A 1 119 ? -9.219 27.391 10.805 1 93.94 119 PHE A N 1
ATOM 925 C CA . PHE A 1 119 ? -9.688 26.094 11.281 1 93.94 119 PHE A CA 1
ATOM 926 C C . PHE A 1 119 ? -8.805 25.578 12.414 1 93.94 119 PHE A C 1
ATOM 928 O O . PHE A 1 119 ? -7.672 26.031 12.578 1 93.94 119 PHE A O 1
ATOM 935 N N . ASP A 1 120 ? -9.414 24.734 13.281 1 96.12 120 ASP A N 1
ATOM 936 C CA . ASP A 1 120 ? -8.625 23.938 14.227 1 96.12 120 ASP A CA 1
ATOM 937 C C . ASP A 1 120 ? -7.934 22.766 13.531 1 96.12 120 ASP A C 1
ATOM 939 O O . ASP A 1 120 ? -8.578 21.781 13.195 1 96.12 120 ASP A O 1
ATOM 943 N N . VAL A 1 121 ? -6.629 22.906 13.336 1 97.75 121 VAL A N 1
ATOM 944 C CA . VAL A 1 121 ? -5.918 21.906 12.539 1 97.75 121 VAL A CA 1
ATOM 945 C C . VAL A 1 121 ? -5.031 21.062 13.445 1 97.75 121 VAL A C 1
ATOM 947 O O . VAL A 1 121 ? -4.273 21.594 14.258 1 97.75 121 VAL A O 1
ATOM 950 N N . THR A 1 122 ? -5.227 19.797 13.43 1 98.31 122 THR A N 1
ATOM 951 C CA . THR A 1 122 ? -4.367 18.797 14.055 1 98.31 122 THR A CA 1
ATOM 952 C C . THR A 1 122 ? -3.479 18.125 13.016 1 98.31 122 THR A C 1
ATOM 954 O O . THR A 1 122 ? -3.955 17.734 11.945 1 98.31 122 THR A O 1
ATOM 957 N N . ASN A 1 123 ? -2.184 17.984 13.359 1 98.75 123 ASN A N 1
ATOM 958 C CA . ASN A 1 123 ? -1.23 17.516 12.359 1 98.75 123 ASN A CA 1
ATOM 959 C C . ASN A 1 123 ? -0.583 16.203 12.766 1 98.75 123 ASN A C 1
ATOM 961 O O . ASN A 1 123 ? -0.181 16.031 13.922 1 98.75 123 ASN A O 1
ATOM 965 N N . VAL A 1 124 ? -0.544 15.273 11.883 1 98.94 124 VAL A N 1
ATOM 966 C CA . VAL A 1 124 ? 0.252 14.062 12.008 1 98.94 124 VAL A CA 1
ATOM 967 C C . VAL A 1 124 ? 1.324 14.031 10.914 1 98.94 124 VAL A C 1
ATOM 969 O O . VAL A 1 124 ? 1.01 14 9.727 1 98.94 124 VAL A O 1
ATOM 972 N N . CYS A 1 125 ? 2.557 14.055 11.305 1 98.94 125 CYS A N 1
ATOM 973 C CA . CYS A 1 125 ? 3.699 14.023 10.398 1 98.94 125 CYS A CA 1
ATOM 974 C C . CYS A 1 125 ? 4.367 12.656 10.414 1 98.94 125 CYS A C 1
ATOM 976 O O . CYS A 1 125 ? 5.043 12.297 11.375 1 98.94 125 CYS A O 1
ATOM 978 N N . ILE A 1 126 ? 4.227 11.977 9.305 1 98.94 126 ILE A N 1
ATOM 979 C CA . ILE A 1 126 ? 4.832 10.656 9.18 1 98.94 126 ILE A CA 1
ATOM 980 C C . ILE A 1 126 ? 6.141 10.766 8.398 1 98.94 126 ILE A C 1
ATOM 982 O O . ILE A 1 126 ? 6.141 11.125 7.219 1 98.94 126 ILE A O 1
ATOM 986 N N . SER A 1 127 ? 7.25 10.461 9.055 1 98.81 127 SER A N 1
ATOM 987 C CA . SER A 1 127 ? 8.594 10.477 8.5 1 98.81 127 SER A CA 1
ATOM 988 C C . SER A 1 127 ? 8.922 11.828 7.875 1 98.81 127 SER A C 1
ATOM 990 O O . SER A 1 127 ? 9.328 11.906 6.715 1 98.81 127 SER A O 1
ATOM 992 N N . PRO A 1 128 ? 8.789 12.875 8.68 1 98.81 128 PRO A N 1
ATOM 993 C CA . PRO A 1 128 ? 9.234 14.156 8.125 1 98.81 128 PRO A CA 1
ATOM 994 C C . PRO A 1 128 ? 10.695 14.133 7.684 1 98.81 128 PRO A C 1
ATOM 996 O O . PRO A 1 128 ? 11.461 13.281 8.133 1 98.81 128 PRO A O 1
ATOM 999 N N . ILE A 1 129 ? 10.992 15.047 6.766 1 98.81 129 ILE A N 1
ATOM 1000 C CA . ILE A 1 129 ? 12.367 15.133 6.277 1 98.81 129 ILE A CA 1
ATOM 1001 C C . ILE A 1 129 ? 13 16.438 6.773 1 98.81 129 ILE A C 1
ATOM 1003 O O . ILE A 1 129 ? 12.336 17.266 7.395 1 98.81 129 ILE A O 1
ATOM 1007 N N . ASN A 1 130 ? 14.336 16.562 6.586 1 98.69 130 ASN A N 1
ATOM 1008 C CA . ASN A 1 130 ? 15.031 17.75 7.074 1 98.69 130 ASN A CA 1
ATOM 1009 C C . ASN A 1 130 ? 14.367 19.031 6.574 1 98.69 130 ASN A C 1
ATOM 1011 O O . ASN A 1 130 ? 14.242 20.016 7.32 1 98.69 130 ASN A O 1
ATOM 1015 N N . LYS A 1 131 ? 13.898 19.047 5.379 1 98.06 131 LYS A N 1
ATOM 1016 C CA . LYS A 1 131 ? 13.211 20.203 4.809 1 98.06 131 LYS A CA 1
ATOM 1017 C C . LYS A 1 131 ? 11.977 20.578 5.625 1 98.06 131 LYS A C 1
ATOM 1019 O O . LYS A 1 131 ? 11.664 21.75 5.781 1 98.06 131 LYS A O 1
ATOM 1024 N N . THR A 1 132 ? 11.258 19.594 6.09 1 98.5 132 THR A N 1
ATOM 1025 C CA . THR A 1 132 ? 10.078 19.828 6.922 1 98.5 132 THR A CA 1
ATOM 1026 C C . THR A 1 132 ? 10.453 20.641 8.164 1 98.5 132 THR A C 1
ATOM 1028 O O . THR A 1 132 ? 9.766 21.609 8.516 1 98.5 132 THR A O 1
ATOM 1031 N N . VAL A 1 133 ? 11.516 20.25 8.805 1 98.19 133 VAL A N 1
ATOM 1032 C CA . VAL A 1 133 ? 11.977 20.891 10.023 1 98.19 133 VAL A CA 1
ATOM 1033 C C . VAL A 1 133 ? 12.398 22.328 9.719 1 98.19 133 VAL A C 1
ATOM 1035 O O . VAL A 1 133 ? 12.062 23.25 10.461 1 98.19 133 VAL A O 1
ATOM 1038 N N . ASP A 1 134 ? 13.086 22.516 8.602 1 97.5 134 ASP A N 1
ATOM 1039 C CA . ASP A 1 134 ? 13.516 23.844 8.18 1 97.5 134 ASP A CA 1
ATOM 1040 C C . ASP A 1 134 ? 12.328 24.781 7.98 1 97.5 134 ASP A C 1
ATOM 1042 O O . ASP A 1 134 ? 12.414 25.969 8.258 1 97.5 134 ASP A O 1
ATOM 1046 N N . MET A 1 135 ? 11.258 24.203 7.465 1 96.69 135 MET A N 1
ATOM 1047 C CA . MET A 1 135 ? 10.062 25 7.188 1 96.69 135 MET A CA 1
ATOM 1048 C C . MET A 1 135 ? 9.305 25.297 8.477 1 96.69 135 MET A C 1
ATOM 1050 O O . MET A 1 135 ? 8.508 26.234 8.523 1 96.69 135 MET A O 1
ATOM 1054 N N . GLY A 1 136 ? 9.523 24.5 9.453 1 96.38 136 GLY A N 1
ATOM 1055 C CA . GLY A 1 136 ? 8.789 24.609 10.703 1 96.38 136 GLY A CA 1
ATOM 1056 C C . GLY A 1 136 ? 7.574 23.719 10.766 1 96.38 136 GLY A C 1
ATOM 1057 O O . GLY A 1 136 ? 6.855 23.547 9.773 1 96.38 136 GLY A O 1
ATOM 1058 N N . ILE A 1 137 ? 7.375 23.078 11.914 1 96.31 137 ILE A N 1
ATOM 1059 C CA . ILE A 1 137 ? 6.238 22.188 12.148 1 96.31 137 ILE A CA 1
ATOM 1060 C C . ILE A 1 137 ? 5.305 22.812 13.188 1 96.31 137 ILE A C 1
ATOM 1062 O O . ILE A 1 137 ? 5.762 23.359 14.195 1 96.31 137 ILE A O 1
ATOM 1066 N N . ASP A 1 138 ? 4.066 22.766 12.883 1 94.88 138 ASP A N 1
ATOM 1067 C CA . ASP A 1 138 ? 3.059 23.297 13.789 1 94.88 138 ASP A CA 1
ATOM 1068 C C . ASP A 1 138 ? 3.186 22.688 15.18 1 94.88 138 ASP A C 1
ATOM 1070 O O . ASP A 1 138 ? 3.57 21.516 15.32 1 94.88 138 ASP A O 1
ATOM 1074 N N . LYS A 1 139 ? 2.766 23.406 16.219 1 92.44 139 LYS A N 1
ATOM 1075 C CA . LYS A 1 139 ? 2.896 22.938 17.594 1 92.44 139 LYS A CA 1
ATOM 1076 C C . LYS A 1 139 ? 1.945 21.781 17.875 1 92.44 139 LYS A C 1
ATOM 1078 O O . LYS A 1 139 ? 2.254 20.906 18.688 1 92.44 139 LYS A O 1
ATOM 1083 N N . ASN A 1 140 ? 0.771 21.844 17.312 1 95.88 140 ASN A N 1
ATOM 1084 C CA . ASN A 1 140 ? -0.185 20.75 17.469 1 95.88 140 ASN A CA 1
ATOM 1085 C C . ASN A 1 140 ? 0.093 19.609 16.484 1 95.88 140 ASN A C 1
ATOM 1087 O O . ASN A 1 140 ? -0.642 19.438 15.508 1 95.88 140 ASN A O 1
ATOM 1091 N N . ALA A 1 141 ? 1.153 18.891 16.734 1 98.5 141 ALA A N 1
ATOM 1092 C CA . ALA A 1 141 ? 1.572 17.875 15.781 1 98.5 141 ALA A CA 1
ATOM 1093 C C . ALA A 1 141 ? 2.057 16.609 16.5 1 98.5 141 ALA A C 1
ATOM 1095 O O . ALA A 1 141 ? 2.666 16.703 17.562 1 98.5 141 ALA A O 1
ATOM 1096 N N . LEU A 1 142 ? 1.657 15.523 15.992 1 98.88 142 LEU A N 1
ATOM 1097 C CA . LEU A 1 142 ? 2.281 14.234 16.266 1 98.88 142 LEU A CA 1
ATOM 1098 C C . LEU A 1 142 ? 3.318 13.891 15.203 1 98.88 142 LEU A C 1
ATOM 1100 O O . LEU A 1 142 ? 3.033 13.953 14.008 1 98.88 142 LEU A O 1
ATOM 1104 N N . ILE A 1 143 ? 4.527 13.594 15.633 1 98.88 143 ILE A N 1
ATOM 1105 C CA . ILE A 1 143 ? 5.613 13.258 14.719 1 98.88 143 ILE A CA 1
ATOM 1106 C C . ILE A 1 143 ? 5.984 11.789 14.875 1 98.88 143 ILE A C 1
ATOM 1108 O O . ILE A 1 143 ? 6.281 11.328 15.984 1 98.88 143 ILE A O 1
ATOM 1112 N N . ILE A 1 144 ? 5.93 11.047 13.805 1 98.94 144 ILE A N 1
ATOM 1113 C CA . ILE A 1 144 ? 6.289 9.633 13.812 1 98.94 144 ILE A CA 1
ATOM 1114 C C . ILE A 1 144 ? 7.422 9.391 12.812 1 98.94 144 ILE A C 1
ATOM 1116 O O . ILE A 1 144 ? 7.305 9.734 11.633 1 98.94 144 ILE A O 1
ATOM 1120 N N . THR A 1 145 ? 8.516 8.844 13.258 1 98.81 145 THR A N 1
ATOM 1121 C CA . THR A 1 145 ? 9.672 8.57 12.398 1 98.81 145 THR A CA 1
ATOM 1122 C C . THR A 1 145 ? 10.367 7.281 12.82 1 98.81 145 THR A C 1
ATOM 1124 O O . THR A 1 145 ? 9.867 6.551 13.68 1 98.81 145 THR A O 1
ATOM 1127 N N . GLY A 1 146 ? 11.391 6.879 12.086 1 98.62 146 GLY A N 1
ATOM 1128 C CA . GLY A 1 146 ? 12.211 5.719 12.391 1 98.62 146 GLY A CA 1
ATOM 1129 C C . GLY A 1 146 ? 13.672 6.062 12.602 1 98.62 146 GLY A C 1
ATOM 1130 O O . GLY A 1 146 ? 14.203 6.961 11.945 1 98.62 146 GLY A O 1
ATOM 1131 N N . SER A 1 147 ? 14.328 5.352 13.445 1 98.19 147 SER A N 1
ATOM 1132 C CA . SER A 1 147 ? 15.711 5.664 13.805 1 98.19 147 SER A CA 1
ATOM 1133 C C . SER A 1 147 ? 16.656 5.387 12.648 1 98.19 147 SER A C 1
ATOM 1135 O O . SER A 1 147 ? 17.812 5.832 12.656 1 98.19 147 SER A O 1
ATOM 1137 N N . SER A 1 148 ? 16.234 4.605 11.648 1 98.06 148 SER A N 1
ATOM 1138 C CA . SER A 1 148 ? 17.062 4.312 10.484 1 98.06 148 SER A CA 1
ATOM 1139 C C . SER A 1 148 ? 16.578 5.078 9.258 1 98.06 148 SER A C 1
ATOM 1141 O O . SER A 1 148 ? 16.812 4.656 8.125 1 98.06 148 SER A O 1
ATOM 1143 N N . ASP A 1 149 ? 15.82 6.152 9.469 1 98.31 149 ASP A N 1
ATOM 1144 C CA . ASP A 1 149 ? 15.422 7.035 8.375 1 98.31 149 ASP A CA 1
ATOM 1145 C C . ASP A 1 149 ? 16.578 7.93 7.938 1 98.31 149 ASP A C 1
ATOM 1147 O O . ASP A 1 149 ? 17.016 8.805 8.688 1 98.31 149 ASP A O 1
ATOM 1151 N N . PRO A 1 150 ? 17.078 7.789 6.734 1 98.25 150 PRO A N 1
ATOM 1152 C CA . PRO A 1 150 ? 18.25 8.57 6.324 1 98.25 150 PRO A CA 1
ATOM 1153 C C . PRO A 1 150 ? 17.891 10.016 5.965 1 98.25 150 PRO A C 1
ATOM 1155 O O . PRO A 1 150 ? 18.781 10.844 5.785 1 98.25 150 PRO A O 1
ATOM 1158 N N . LEU A 1 151 ? 16.578 10.328 5.934 1 98.56 151 LEU A N 1
ATOM 1159 C CA . LEU A 1 151 ? 16.188 11.625 5.414 1 98.56 151 LEU A CA 1
ATOM 1160 C C . LEU A 1 151 ? 15.93 12.609 6.555 1 98.56 151 LEU A C 1
ATOM 1162 O O . LEU A 1 151 ? 15.602 13.773 6.312 1 98.56 151 LEU A O 1
ATOM 1166 N N . LEU A 1 152 ? 16.047 12.18 7.785 1 98.56 152 LEU A N 1
ATOM 1167 C CA . LEU A 1 152 ? 15.938 13.023 8.977 1 98.56 152 LEU A CA 1
ATOM 1168 C C . LEU A 1 152 ? 17.203 12.922 9.82 1 98.56 152 LEU A C 1
ATOM 1170 O O . LEU A 1 152 ? 17.5 11.867 10.391 1 98.56 152 LEU A O 1
ATOM 1174 N N . SER A 1 153 ? 17.938 13.992 9.898 1 98.38 153 SER A N 1
ATOM 1175 C CA . SER A 1 153 ? 19.234 13.977 10.562 1 98.38 153 SER A CA 1
ATOM 1176 C C . SER A 1 153 ? 19.078 13.758 12.07 1 98.38 153 SER A C 1
ATOM 1178 O O . SER A 1 153 ? 18.016 14.016 12.633 1 98.38 153 SER A O 1
ATOM 1180 N N . LYS A 1 154 ? 20.172 13.281 12.734 1 97.12 154 LYS A N 1
ATOM 1181 C CA . LYS A 1 154 ? 20.203 13.102 14.18 1 97.12 154 LYS A CA 1
ATOM 1182 C C . LYS A 1 154 ? 19.953 14.422 14.906 1 97.12 154 LYS A C 1
ATOM 1184 O O . LYS A 1 154 ? 19.234 14.453 15.914 1 97.12 154 LYS A O 1
ATOM 1189 N N . GLU A 1 155 ? 20.5 15.461 14.367 1 98 155 GLU A N 1
ATOM 1190 C CA . GLU A 1 155 ? 20.312 16.797 14.945 1 98 155 GLU A CA 1
ATOM 1191 C C . GLU A 1 155 ? 18.844 17.203 14.922 1 98 155 GLU A C 1
ATOM 1193 O O . GLU A 1 155 ? 18.328 17.719 15.914 1 98 155 GLU A O 1
ATOM 1198 N N . ASN A 1 156 ? 18.203 16.969 13.828 1 98.38 156 ASN A N 1
ATOM 1199 C CA . ASN A 1 156 ? 16.797 17.328 13.703 1 98.38 156 ASN A CA 1
ATOM 1200 C C . ASN A 1 156 ? 15.922 16.453 14.609 1 98.38 156 ASN A C 1
ATOM 1202 O O . ASN A 1 156 ? 14.945 16.938 15.188 1 98.38 156 ASN A O 1
ATOM 1206 N N . ILE A 1 157 ? 16.266 15.211 14.758 1 97.94 157 ILE A N 1
ATOM 1207 C CA . ILE A 1 157 ? 15.523 14.336 15.656 1 97.94 157 ILE A CA 1
ATOM 1208 C C . ILE A 1 157 ? 15.641 14.859 17.094 1 97.94 157 ILE A C 1
ATOM 1210 O O . ILE A 1 157 ? 14.648 14.891 17.828 1 97.94 157 ILE A O 1
ATOM 1214 N N . GLU A 1 158 ? 16.812 15.25 17.469 1 97.38 158 GLU A N 1
ATOM 1215 C CA . GLU A 1 158 ? 17.016 15.789 18.812 1 97.38 158 GLU A CA 1
ATOM 1216 C C . GLU A 1 158 ? 16.219 17.062 19.016 1 97.38 158 GLU A C 1
ATOM 1218 O O . GLU A 1 158 ? 15.578 17.234 20.062 1 97.38 158 GLU A O 1
ATOM 1223 N N . SER A 1 159 ? 16.266 17.891 18.047 1 97.44 159 SER A N 1
ATOM 1224 C CA . SER A 1 159 ? 15.523 19.141 18.125 1 97.44 159 SER A CA 1
ATOM 1225 C C . SER A 1 159 ? 14.023 18.875 18.234 1 97.44 159 SER A C 1
ATOM 1227 O O . SER A 1 159 ? 13.344 19.5 19.062 1 97.44 159 SER A O 1
ATOM 1229 N N . LEU A 1 160 ? 13.508 18 17.391 1 98.06 160 LEU A N 1
ATOM 1230 C CA . LEU A 1 160 ? 12.086 17.656 17.422 1 98.06 160 LEU A CA 1
ATOM 1231 C C . LEU A 1 160 ? 11.711 17 18.75 1 98.06 160 LEU A C 1
ATOM 1233 O O . LEU A 1 160 ? 10.617 17.234 19.266 1 98.06 160 LEU A O 1
ATOM 1237 N N . THR A 1 161 ? 12.609 16.172 19.281 1 97.44 161 THR A N 1
ATOM 1238 C CA . THR A 1 161 ? 12.359 15.531 20.562 1 97.44 161 THR A CA 1
ATOM 1239 C C . THR A 1 161 ? 12.195 16.562 21.672 1 97.44 161 THR A C 1
ATOM 1241 O O . THR A 1 161 ? 11.281 16.453 22.5 1 97.44 161 THR A O 1
ATOM 1244 N N . ALA A 1 162 ? 13 17.531 21.641 1 97.06 162 ALA A N 1
ATOM 1245 C CA . ALA A 1 162 ? 12.945 18.594 22.641 1 97.06 162 ALA A CA 1
ATOM 1246 C C . ALA A 1 162 ? 11.648 19.406 22.516 1 97.06 162 ALA A C 1
ATOM 1248 O O . ALA A 1 162 ? 11.055 19.797 23.516 1 97.06 162 ALA A O 1
ATOM 1249 N N . SER A 1 163 ? 11.219 19.578 21.375 1 97.25 163 SER A N 1
ATOM 1250 C CA . SER A 1 163 ? 10.102 20.484 21.109 1 97.25 163 SER A CA 1
ATOM 1251 C C . SER A 1 163 ? 8.766 19.766 21.281 1 97.25 163 SER A C 1
ATOM 1253 O O . SER A 1 163 ? 7.785 20.391 21.703 1 97.25 163 SER A O 1
ATOM 1255 N N . TYR A 1 164 ? 8.664 18.469 20.953 1 97.56 164 TYR A N 1
ATOM 1256 C CA . TYR A 1 164 ? 7.371 17.781 20.875 1 97.56 164 TYR A CA 1
ATOM 1257 C C . TYR A 1 164 ? 7.238 16.766 22 1 97.56 164 TYR A C 1
ATOM 1259 O O . TYR A 1 164 ? 6.133 16.297 22.297 1 97.56 164 TYR A O 1
ATOM 1267 N N . GLY A 1 165 ? 8.344 16.375 22.578 1 96.38 165 GLY A N 1
ATOM 1268 C CA . GLY A 1 165 ? 8.312 15.477 23.719 1 96.38 165 GLY A CA 1
ATOM 1269 C C . GLY A 1 165 ? 7.637 14.148 23.406 1 96.38 165 GLY A C 1
ATOM 1270 O O . GLY A 1 165 ? 8.039 13.445 22.484 1 96.38 165 GLY A O 1
ATOM 1271 N N . HIS A 1 166 ? 6.547 13.953 24.109 1 96 166 HIS A N 1
ATOM 1272 C CA . HIS A 1 166 ? 5.859 12.664 24 1 96 166 HIS A CA 1
ATOM 1273 C C . HIS A 1 166 ? 5.141 12.547 22.656 1 96 166 HIS A C 1
ATOM 1275 O O . HIS A 1 166 ? 4.715 11.453 22.281 1 96 166 HIS A O 1
ATOM 1281 N N . ASN A 1 167 ? 5.016 13.578 21.922 1 98.19 167 ASN A N 1
ATOM 1282 C CA . ASN A 1 167 ? 4.363 13.555 20.625 1 98.19 167 ASN A CA 1
ATOM 1283 C C . ASN A 1 167 ? 5.352 13.234 19.5 1 98.19 167 ASN A C 1
ATOM 1285 O O . ASN A 1 167 ? 5 13.281 18.328 1 98.19 167 ASN A O 1
ATOM 1289 N N . LEU A 1 168 ? 6.535 12.969 19.844 1 98.69 168 LEU A N 1
ATOM 1290 C CA . LEU A 1 168 ? 7.5 12.43 18.891 1 98.69 168 LEU A CA 1
ATOM 1291 C C . LEU A 1 168 ? 7.746 10.945 19.156 1 98.69 168 LEU A C 1
ATOM 1293 O O . LEU A 1 168 ? 8.227 10.57 20.234 1 98.69 168 LEU A O 1
ATOM 1297 N N . ILE A 1 169 ? 7.422 10.141 18.219 1 98.81 169 ILE A N 1
ATOM 1298 C CA . ILE A 1 169 ? 7.652 8.703 18.281 1 98.81 169 ILE A CA 1
ATOM 1299 C C . ILE A 1 169 ? 8.742 8.305 17.297 1 98.81 169 ILE A C 1
ATOM 1301 O O . ILE A 1 169 ? 8.609 8.547 16.094 1 98.81 169 ILE A O 1
ATOM 1305 N N . ASN A 1 170 ? 9.766 7.805 17.734 1 98.62 170 ASN A N 1
ATOM 1306 C CA . ASN A 1 170 ? 10.898 7.34 16.938 1 98.62 170 ASN A CA 1
ATOM 1307 C C . ASN A 1 170 ? 11.055 5.824 17.031 1 98.62 170 ASN A C 1
ATOM 1309 O O . ASN A 1 170 ? 11.641 5.312 17.984 1 98.62 170 ASN A O 1
ATOM 1313 N N . PHE A 1 171 ? 10.625 5.094 16.047 1 98.75 171 PHE A N 1
ATOM 1314 C CA . PHE A 1 171 ? 10.664 3.637 16.078 1 98.75 171 PHE A CA 1
ATOM 1315 C C . PHE A 1 171 ? 12.078 3.127 15.812 1 98.75 171 PHE A C 1
ATOM 1317 O O . PHE A 1 171 ? 12.664 3.412 14.766 1 98.75 171 PHE A O 1
ATOM 1324 N N . LYS A 1 172 ? 12.539 2.309 16.734 1 98.25 172 LYS A N 1
ATOM 1325 C CA . LYS A 1 172 ? 13.883 1.757 16.641 1 98.25 172 LYS A CA 1
ATOM 1326 C C . LYS A 1 172 ? 14.039 0.881 15.398 1 98.25 172 LYS A C 1
ATOM 1328 O O . LYS A 1 172 ? 13.172 0.049 15.109 1 98.25 172 LYS A O 1
ATOM 1333 N N . ARG A 1 173 ? 15.047 1.117 14.555 1 98.06 173 ARG A N 1
ATOM 1334 C CA . ARG A 1 173 ? 15.492 0.347 13.398 1 98.06 173 ARG A CA 1
ATOM 1335 C C . ARG A 1 173 ? 14.57 0.567 12.203 1 98.06 173 ARG A C 1
ATOM 1337 O O . ARG A 1 173 ? 14.836 0.066 11.109 1 98.06 173 ARG A O 1
ATOM 1344 N N . ALA A 1 174 ? 13.5 1.33 12.312 1 98.69 174 ALA A N 1
ATOM 1345 C CA . ALA A 1 174 ? 12.578 1.551 11.195 1 98.69 174 ALA A CA 1
ATOM 1346 C C . ALA A 1 174 ? 13.156 2.555 10.203 1 98.69 174 ALA A C 1
ATOM 1348 O O . ALA A 1 174 ? 13.773 3.545 10.602 1 98.69 174 ALA A O 1
ATOM 1349 N N . ASN A 1 175 ? 12.922 2.332 8.961 1 98.5 175 ASN A N 1
ATOM 1350 C CA . ASN A 1 175 ? 13.398 3.209 7.895 1 98.5 175 ASN A CA 1
ATOM 1351 C C . ASN A 1 175 ? 12.383 4.297 7.566 1 98.5 175 ASN A C 1
ATOM 1353 O O . ASN A 1 175 ? 11.453 4.539 8.336 1 9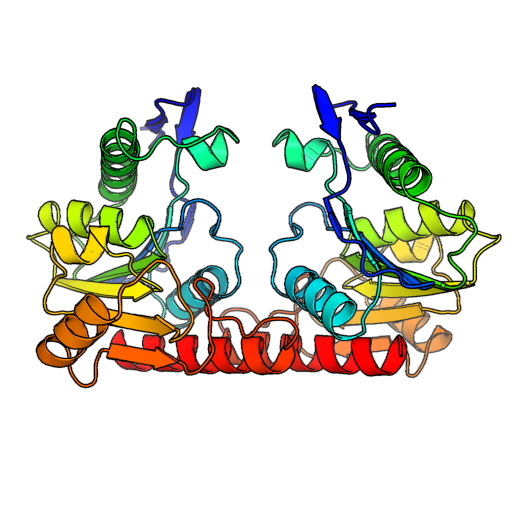8.5 175 ASN A O 1
ATOM 1357 N N . HIS A 1 176 ? 12.594 4.977 6.449 1 98.69 176 HIS A N 1
ATOM 1358 C CA . HIS A 1 176 ? 11.781 6.117 6.043 1 98.69 176 HIS A CA 1
ATOM 1359 C C . HIS A 1 176 ? 10.336 5.703 5.793 1 98.69 176 HIS A C 1
ATOM 1361 O O . HIS A 1 176 ? 9.43 6.539 5.84 1 98.69 176 HIS A O 1
ATOM 1367 N N . SER A 1 177 ? 10.062 4.414 5.484 1 98.44 177 SER A N 1
ATOM 1368 C CA . SER A 1 177 ? 8.711 3.896 5.277 1 98.44 177 SER A CA 1
ATOM 1369 C C . SER A 1 177 ? 8.156 3.277 6.559 1 98.44 177 SER A C 1
ATOM 1371 O O . SER A 1 177 ? 7.098 2.645 6.539 1 98.44 177 SER A O 1
ATOM 1373 N N . LEU A 1 178 ? 8.906 3.367 7.664 1 98.69 178 LEU A N 1
ATOM 1374 C CA . LEU A 1 178 ? 8.562 2.799 8.961 1 98.69 178 LEU A CA 1
ATOM 1375 C C . LEU A 1 178 ? 8.555 1.274 8.906 1 98.69 178 LEU A C 1
ATOM 1377 O O . LEU A 1 178 ? 7.73 0.627 9.555 1 98.69 178 LEU A O 1
ATOM 1381 N N . ASN A 1 179 ? 9.391 0.726 8.055 1 98.38 179 ASN A N 1
ATOM 1382 C CA . ASN A 1 179 ? 9.641 -0.708 7.949 1 98.38 179 ASN A CA 1
ATOM 1383 C C . ASN A 1 179 ? 11.016 -1.073 8.508 1 98.38 179 ASN A C 1
ATOM 1385 O O . ASN A 1 179 ? 11.93 -0.244 8.516 1 98.38 179 ASN A O 1
ATOM 1389 N N . ILE A 1 180 ? 11.086 -2.256 9.055 1 98.25 180 ILE A N 1
ATOM 1390 C CA . ILE A 1 180 ? 12.375 -2.896 9.289 1 98.25 180 ILE A CA 1
ATOM 1391 C C . ILE A 1 180 ? 12.727 -3.793 8.102 1 98.25 180 ILE A C 1
ATOM 1393 O O . ILE A 1 180 ? 11.961 -4.691 7.746 1 98.25 180 ILE A O 1
ATOM 1397 N N . GLU A 1 181 ? 13.82 -3.562 7.449 1 95.12 181 GLU A N 1
ATOM 1398 C CA . GLU A 1 181 ? 14.219 -4.242 6.219 1 95.12 181 GLU A CA 1
ATOM 1399 C C . GLU A 1 181 ? 14.188 -5.758 6.395 1 95.12 181 GLU A C 1
ATOM 1401 O O . GLU A 1 181 ? 14.719 -6.289 7.375 1 95.12 181 GLU A O 1
ATOM 1406 N N . LYS A 1 182 ? 13.586 -6.523 5.527 1 95.5 182 LYS A N 1
ATOM 1407 C CA . LYS A 1 182 ? 13.484 -7.98 5.48 1 95.5 182 LYS A CA 1
ATOM 1408 C C . LYS A 1 182 ? 12.852 -8.531 6.758 1 95.5 182 LYS A C 1
ATOM 1410 O O . LYS A 1 182 ? 13.25 -9.594 7.246 1 95.5 182 LYS A O 1
ATOM 1415 N N . GLU A 1 183 ? 12.047 -7.734 7.383 1 98.19 183 GLU A N 1
ATOM 1416 C CA . GLU A 1 183 ? 11.25 -8.148 8.531 1 98.19 183 GLU A CA 1
ATOM 1417 C C . GLU A 1 183 ? 9.789 -7.738 8.359 1 98.19 183 GLU A C 1
ATOM 1419 O O . GLU A 1 183 ? 9.305 -6.848 9.062 1 98.19 183 GLU A O 1
ATOM 1424 N N . PRO A 1 184 ? 9.078 -8.406 7.473 1 98.62 184 PRO A N 1
ATOM 1425 C CA . PRO A 1 184 ? 7.719 -7.965 7.133 1 98.62 184 PRO A CA 1
ATOM 1426 C C . PRO A 1 184 ? 6.77 -7.996 8.328 1 98.62 184 PRO A C 1
ATOM 1428 O O . PRO A 1 184 ? 5.965 -7.078 8.5 1 98.62 184 PRO A O 1
ATOM 1431 N N . VAL A 1 185 ? 6.871 -9.031 9.172 1 98.81 185 VAL A N 1
ATOM 1432 C CA . VAL A 1 185 ? 5.957 -9.148 10.305 1 98.81 185 VAL A CA 1
ATOM 1433 C C . VAL A 1 185 ? 6.242 -8.039 11.32 1 98.81 185 VAL A C 1
ATOM 1435 O O . VAL A 1 185 ? 5.324 -7.355 11.773 1 98.81 185 VAL A O 1
ATOM 1438 N N . LYS A 1 186 ? 7.512 -7.82 11.68 1 98.69 186 LYS A N 1
ATOM 1439 C CA . LYS A 1 186 ? 7.867 -6.73 12.586 1 98.69 186 LYS A CA 1
ATOM 1440 C C . LYS A 1 186 ? 7.438 -5.379 12.023 1 98.69 186 LYS A C 1
ATOM 1442 O O . LYS A 1 186 ? 7 -4.5 12.766 1 98.69 186 LYS A O 1
ATOM 1447 N N . SER A 1 187 ? 7.613 -5.191 10.688 1 98.88 187 SER A N 1
ATOM 1448 C CA . SER A 1 187 ? 7.188 -3.961 10.031 1 98.88 187 SER A CA 1
ATOM 1449 C C . SER A 1 187 ? 5.684 -3.746 10.172 1 98.88 187 SER A C 1
ATOM 1451 O O . SER A 1 187 ? 5.238 -2.637 10.469 1 98.88 187 SER A O 1
ATOM 1453 N N . LEU A 1 188 ? 4.93 -4.828 9.984 1 98.88 188 LEU A N 1
ATOM 1454 C CA . LEU A 1 188 ? 3.479 -4.734 10.117 1 98.88 188 LEU A CA 1
ATOM 1455 C C . LEU A 1 188 ? 3.084 -4.438 11.555 1 98.88 188 LEU A C 1
ATOM 1457 O O . LEU A 1 188 ? 2.113 -3.719 11.805 1 98.88 188 LEU A O 1
ATOM 1461 N N . GLU A 1 189 ? 3.797 -5.012 12.5 1 98.88 189 GLU A N 1
ATOM 1462 C CA . GLU A 1 189 ? 3.549 -4.688 13.906 1 98.88 189 GLU A CA 1
ATOM 1463 C C . GLU A 1 189 ? 3.775 -3.203 14.18 1 98.88 189 GLU A C 1
ATOM 1465 O O . GLU A 1 189 ? 3.012 -2.58 14.914 1 98.88 189 GLU A O 1
ATOM 1470 N N . ILE A 1 190 ? 4.824 -2.658 13.602 1 98.88 190 ILE A N 1
ATOM 1471 C CA . ILE A 1 190 ? 5.07 -1.224 13.727 1 98.88 190 ILE A CA 1
ATOM 1472 C C . ILE A 1 190 ? 3.885 -0.449 13.148 1 98.88 190 ILE A C 1
ATOM 1474 O O . ILE A 1 190 ? 3.438 0.539 13.734 1 98.88 190 ILE A O 1
ATOM 1478 N N . GLN A 1 191 ? 3.344 -0.897 12 1 98.94 191 GLN A N 1
ATOM 1479 C CA . GLN A 1 191 ? 2.209 -0.217 11.383 1 98.94 191 GLN A CA 1
ATOM 1480 C C . GLN A 1 191 ? 0.986 -0.254 12.297 1 98.94 191 GLN A C 1
ATOM 1482 O O . GLN A 1 191 ? 0.211 0.703 12.344 1 98.94 191 GLN A O 1
ATOM 1487 N N . ILE A 1 192 ? 0.775 -1.383 13.008 1 98.94 192 ILE A N 1
ATOM 1488 C CA . ILE A 1 192 ? -0.303 -1.463 13.984 1 98.94 192 ILE A CA 1
ATOM 1489 C C . ILE A 1 192 ? -0.102 -0.4 15.062 1 98.94 192 ILE A C 1
ATOM 1491 O O . ILE A 1 192 ? -1.035 0.33 15.406 1 98.94 192 ILE A O 1
ATOM 1495 N N . ASP A 1 193 ? 1.118 -0.298 15.586 1 98.88 193 ASP A N 1
ATOM 1496 C CA . ASP A 1 193 ? 1.43 0.708 16.594 1 98.88 193 ASP A CA 1
ATOM 1497 C C . ASP A 1 193 ? 1.185 2.117 16.062 1 98.88 193 ASP A C 1
ATOM 1499 O O . ASP A 1 193 ? 0.644 2.969 16.766 1 98.88 193 ASP A O 1
ATOM 1503 N N . VAL A 1 194 ? 1.603 2.371 14.82 1 98.94 194 VAL A N 1
ATOM 1504 C CA . VAL A 1 194 ? 1.432 3.674 14.188 1 98.94 194 VAL A CA 1
ATOM 1505 C C . VAL A 1 194 ? -0.048 4.051 14.172 1 98.94 194 VAL A C 1
ATOM 1507 O O . VAL A 1 194 ? -0.42 5.152 14.578 1 98.94 194 VAL A O 1
ATOM 1510 N N . ILE A 1 195 ? -0.914 3.129 13.719 1 98.94 195 ILE A N 1
ATOM 1511 C CA . ILE A 1 195 ? -2.344 3.402 13.617 1 98.94 195 ILE A CA 1
ATOM 1512 C C . ILE A 1 195 ? -2.918 3.654 15.016 1 98.94 195 ILE A C 1
ATOM 1514 O O . ILE A 1 195 ? -3.717 4.574 15.203 1 98.94 195 ILE A O 1
ATOM 1518 N N . ASN A 1 196 ? -2.496 2.859 16.016 1 98.88 196 ASN A N 1
ATOM 1519 C CA . ASN A 1 196 ? -2.969 3.049 17.375 1 98.88 196 ASN A CA 1
ATOM 1520 C C . ASN A 1 196 ? -2.547 4.406 17.938 1 98.88 196 ASN A C 1
ATOM 1522 O O . ASN A 1 196 ? -3.332 5.074 18.609 1 98.88 196 ASN A O 1
ATOM 1526 N N . ILE A 1 197 ? -1.336 4.809 17.688 1 98.88 197 ILE A N 1
ATOM 1527 C CA . ILE A 1 197 ? -0.798 6.074 18.172 1 98.88 197 ILE A CA 1
ATOM 1528 C C . ILE A 1 197 ? -1.548 7.238 17.516 1 98.88 197 ILE A C 1
ATOM 1530 O O . ILE A 1 197 ? -1.929 8.195 18.203 1 98.88 197 ILE A O 1
ATOM 1534 N N . ILE A 1 198 ? -1.778 7.152 16.203 1 98.94 198 ILE A N 1
ATOM 1535 C CA . ILE A 1 198 ? -2.527 8.195 15.508 1 98.94 198 ILE A CA 1
ATOM 1536 C C . ILE A 1 198 ? -3.938 8.289 16.094 1 98.94 198 ILE A C 1
ATOM 1538 O O . ILE A 1 198 ? -4.438 9.391 16.344 1 98.94 198 ILE A O 1
ATOM 1542 N N . GLU A 1 199 ? -4.559 7.18 16.297 1 98.88 199 GLU A N 1
ATOM 1543 C CA . GLU A 1 199 ? -5.922 7.168 16.812 1 98.88 199 GLU A CA 1
ATOM 1544 C C . GLU A 1 199 ? -6 7.887 18.156 1 98.88 199 GLU A C 1
ATOM 1546 O O . GLU A 1 199 ? -6.891 8.711 18.375 1 98.88 199 GLU A O 1
ATOM 1551 N N . LYS A 1 200 ? -5.09 7.578 19.062 1 98.56 200 LYS A N 1
ATOM 1552 C CA . LYS A 1 200 ? -5.062 8.203 20.375 1 98.56 200 LYS A CA 1
ATOM 1553 C C . LYS A 1 200 ? -4.887 9.719 20.266 1 98.56 200 LYS A C 1
ATOM 1555 O O . LYS A 1 200 ? -5.438 10.469 21.078 1 98.56 200 LYS A O 1
ATOM 1560 N N . PHE A 1 201 ? -4.184 10.18 19.281 1 98.69 201 PHE A N 1
ATOM 1561 C C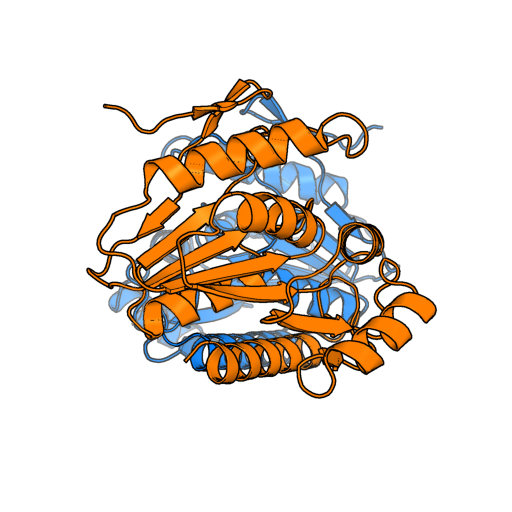A . PHE A 1 201 ? -3.834 11.586 19.141 1 98.69 201 PHE A CA 1
ATOM 1562 C C . PHE A 1 201 ? -4.988 12.375 18.516 1 98.69 201 PHE A C 1
ATOM 1564 O O . PHE A 1 201 ? -5.242 13.516 18.906 1 98.69 201 PHE A O 1
ATOM 1571 N N . ILE A 1 202 ? -5.703 11.758 17.547 1 98.25 202 ILE A N 1
ATOM 1572 C CA . ILE A 1 202 ? -6.598 12.578 16.734 1 98.25 202 ILE A CA 1
ATOM 1573 C C . ILE A 1 202 ? -8.023 12.461 17.266 1 98.25 202 ILE A C 1
ATOM 1575 O O . ILE A 1 202 ? -8.914 13.195 16.844 1 98.25 202 ILE A O 1
ATOM 1579 N N . LYS A 1 203 ? -8.305 11.57 18.188 1 93.62 203 LYS A N 1
ATOM 1580 C CA . LYS A 1 203 ? -9.633 11.438 18.781 1 93.62 203 LYS A CA 1
ATOM 1581 C C . LYS A 1 203 ? -9.945 12.633 19.672 1 93.62 203 LYS A C 1
ATOM 1583 O O . LYS A 1 203 ? -9.047 13.242 20.25 1 93.62 203 LYS A O 1
ATOM 1588 N N . MET B 1 1 ? 21.25 -7.117 -24.078 1 43.31 1 MET B N 1
ATOM 1589 C CA . MET B 1 1 ? 20.031 -6.762 -24.812 1 43.31 1 MET B CA 1
ATOM 1590 C C . MET B 1 1 ? 18.969 -6.215 -23.859 1 43.31 1 MET B C 1
ATOM 1592 O O . MET B 1 1 ? 18.812 -6.703 -22.75 1 43.31 1 MET B O 1
ATOM 1596 N N . SER B 1 2 ? 18.469 -4.973 -24.156 1 52.53 2 SER B N 1
ATOM 1597 C CA . SER B 1 2 ? 17.594 -4.281 -23.219 1 52.53 2 SER B CA 1
ATOM 1598 C C . SER B 1 2 ? 16.312 -5.078 -22.953 1 52.53 2 SER B C 1
ATOM 1600 O O . SER B 1 2 ? 15.641 -5.508 -23.891 1 52.53 2 SER B O 1
ATOM 1602 N N . ASN B 1 3 ? 16.031 -5.848 -21.828 1 67.25 3 ASN B N 1
ATOM 1603 C CA . ASN B 1 3 ? 14.938 -6.734 -21.438 1 67.25 3 ASN B CA 1
ATOM 1604 C C . ASN B 1 3 ? 13.617 -5.98 -21.328 1 67.25 3 ASN B C 1
ATOM 1606 O O . ASN B 1 3 ? 12.711 -6.402 -20.594 1 67.25 3 ASN B O 1
ATOM 1610 N N . ASN B 1 4 ? 13.562 -4.906 -22.188 1 83.44 4 ASN B N 1
ATOM 1611 C CA . ASN B 1 4 ? 12.328 -4.121 -22.141 1 83.44 4 ASN B CA 1
ATOM 1612 C C . ASN B 1 4 ? 11.289 -4.648 -23.109 1 83.44 4 ASN B C 1
ATOM 1614 O O . ASN B 1 4 ? 11.633 -5.047 -24.234 1 83.44 4 ASN B O 1
ATOM 1618 N N . ILE B 1 5 ? 10.078 -4.84 -22.672 1 92.44 5 ILE B N 1
ATOM 1619 C CA . ILE B 1 5 ? 8.93 -5.281 -23.453 1 92.44 5 ILE B CA 1
ATOM 1620 C C . ILE B 1 5 ? 8.055 -4.082 -23.797 1 92.44 5 ILE B C 1
ATOM 1622 O O . ILE B 1 5 ? 7.68 -3.299 -22.922 1 92.44 5 ILE B O 1
ATOM 1626 N N . LYS B 1 6 ? 7.805 -3.889 -25.094 1 95.69 6 LYS B N 1
ATOM 1627 C CA . LYS B 1 6 ? 6.867 -2.852 -25.516 1 95.69 6 LYS B CA 1
ATOM 1628 C C . LYS B 1 6 ? 5.422 -3.293 -25.281 1 95.69 6 LYS B C 1
ATOM 1630 O O . LYS B 1 6 ? 4.957 -4.25 -25.906 1 95.69 6 LYS B O 1
ATOM 1635 N N . SER B 1 7 ? 4.648 -2.629 -24.469 1 97.94 7 SER B N 1
ATOM 1636 C CA . SER B 1 7 ? 3.305 -3.035 -24.062 1 97.94 7 SER B CA 1
ATOM 1637 C C . SER B 1 7 ? 2.256 -2.557 -25.047 1 97.94 7 SER B C 1
ATOM 1639 O O . SER B 1 7 ? 2.434 -1.521 -25.703 1 97.94 7 SER B O 1
ATOM 1641 N 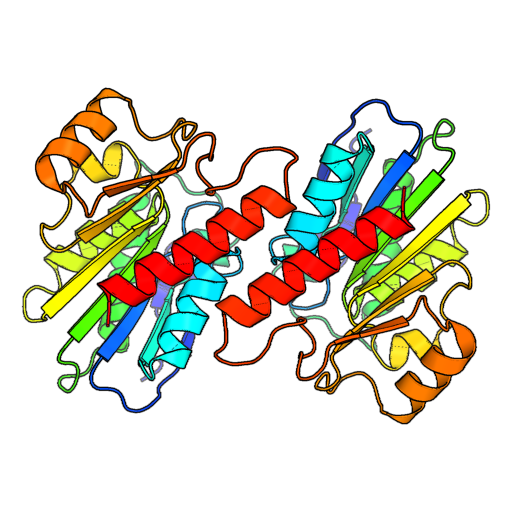N . HIS B 1 8 ? 1.218 -3.227 -25.109 1 97.81 8 HIS B N 1
ATOM 1642 C CA . HIS B 1 8 ? 0.006 -2.855 -25.828 1 97.81 8 HIS B CA 1
ATOM 1643 C C . HIS B 1 8 ? -0.467 -1.462 -25.422 1 97.81 8 HIS B C 1
ATOM 1645 O O . HIS B 1 8 ? -1.025 -0.731 -26.25 1 97.81 8 HIS B O 1
ATOM 1651 N N . TRP B 1 9 ? -0.177 -0.962 -24.25 1 97.69 9 TRP B N 1
ATOM 1652 C CA . TRP B 1 9 ? -0.688 0.292 -23.703 1 97.69 9 TRP B CA 1
ATOM 1653 C C . TRP B 1 9 ? 0.324 1.418 -23.891 1 97.69 9 TRP B C 1
ATOM 1655 O O . TRP B 1 9 ? 0.193 2.484 -23.281 1 97.69 9 TRP B O 1
ATOM 1665 N N . GLY B 1 10 ? 1.346 1.166 -24.625 1 96.44 10 GLY B N 1
ATOM 1666 C CA . GLY B 1 10 ? 2.234 2.23 -25.078 1 96.44 10 GLY B CA 1
ATOM 1667 C C . GLY B 1 10 ? 3.344 2.529 -24.078 1 96.44 10 GLY B C 1
ATOM 1668 O O . GLY B 1 10 ? 3.918 3.619 -24.094 1 96.44 10 GLY B O 1
ATOM 1669 N N . VAL B 1 11 ? 3.629 1.561 -23.203 1 96.88 11 VAL B N 1
ATOM 1670 C CA . VAL B 1 11 ? 4.695 1.747 -22.219 1 96.88 11 VAL B CA 1
ATOM 1671 C C . VAL B 1 11 ? 5.695 0.598 -22.312 1 96.88 11 VAL B C 1
ATOM 1673 O O . VAL B 1 11 ? 5.402 -0.438 -22.922 1 96.88 11 VAL B O 1
ATOM 1676 N N . GLU B 1 12 ? 6.895 0.883 -21.781 1 96.69 12 GLU B N 1
ATOM 1677 C CA . GLU B 1 12 ? 7.902 -0.167 -21.688 1 96.69 12 GLU B CA 1
ATOM 1678 C C . GLU B 1 12 ? 7.824 -0.899 -20.359 1 96.69 12 GLU B C 1
ATOM 1680 O O . GLU B 1 12 ? 7.699 -0.269 -19.312 1 96.69 12 GLU B O 1
ATOM 1685 N N . LEU B 1 13 ? 7.859 -2.201 -20.406 1 96.94 13 LEU B N 1
ATOM 1686 C CA . LEU B 1 13 ? 7.758 -3.018 -19.203 1 96.94 13 LEU B CA 1
ATOM 1687 C C . LEU B 1 13 ? 9.07 -3.732 -18.922 1 96.94 13 LEU B C 1
ATOM 1689 O O . LEU B 1 13 ? 9.734 -4.215 -19.844 1 96.94 13 LEU B O 1
ATOM 1693 N N . SER B 1 14 ? 9.477 -3.66 -17.812 1 93.69 14 SER B N 1
ATOM 1694 C CA . SER B 1 14 ? 10.547 -4.473 -17.234 1 93.69 14 SER B CA 1
ATOM 1695 C C . SER B 1 14 ? 10.258 -4.828 -15.789 1 93.69 14 SER B C 1
ATOM 1697 O O . SER B 1 14 ? 9.812 -3.982 -15.008 1 93.69 14 SER B O 1
ATOM 1699 N N . PRO B 1 15 ? 10.461 -6.109 -15.477 1 91.75 15 PRO B N 1
ATOM 1700 C CA . PRO B 1 15 ? 10.195 -6.445 -14.078 1 91.75 15 PRO B CA 1
ATOM 1701 C C . PRO B 1 15 ? 11.102 -5.695 -13.109 1 91.75 15 PRO B C 1
ATOM 1703 O O . PRO B 1 15 ? 12.266 -5.43 -13.43 1 91.75 15 PRO B O 1
ATOM 1706 N N . ASN B 1 16 ? 10.523 -5.234 -12 1 95.56 16 ASN B N 1
ATOM 1707 C CA . ASN B 1 16 ? 11.375 -4.875 -10.867 1 95.56 16 ASN B CA 1
ATOM 1708 C C . ASN B 1 16 ? 12.016 -6.105 -10.234 1 95.56 16 ASN B C 1
ATOM 1710 O O . ASN B 1 16 ? 11.367 -6.836 -9.492 1 95.56 16 ASN B O 1
ATOM 1714 N N . PHE B 1 17 ? 13.297 -6.3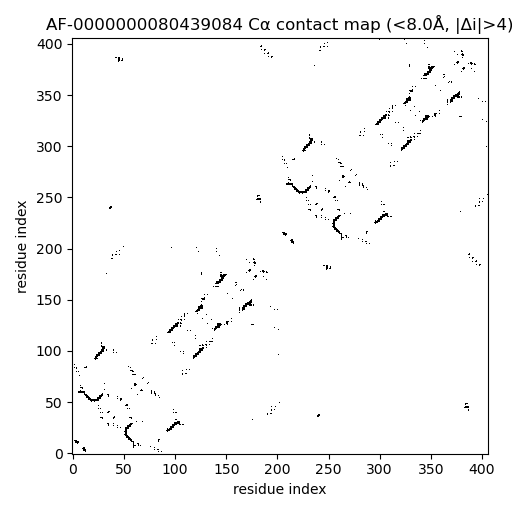36 -10.664 1 97.69 17 PHE B N 1
ATOM 1715 C CA . PHE B 1 17 ? 13.969 -7.602 -10.383 1 97.69 17 PHE B CA 1
ATOM 1716 C C . PHE B 1 17 ? 15.102 -7.406 -9.383 1 97.69 17 PHE B C 1
ATOM 1718 O O . PHE B 1 17 ? 15.992 -6.582 -9.602 1 97.69 17 PHE B O 1
ATOM 1725 N N . VAL B 1 18 ? 15.023 -8.055 -8.203 1 97.81 18 VAL B N 1
ATOM 1726 C CA . VAL B 1 18 ? 16.078 -8.07 -7.203 1 97.81 18 VAL B CA 1
ATOM 1727 C C . VAL B 1 18 ? 16.734 -9.453 -7.152 1 97.81 18 VAL B C 1
ATOM 1729 O O . VAL B 1 18 ? 16.062 -10.445 -6.836 1 97.81 18 VAL B O 1
ATOM 1732 N N . GLU B 1 19 ? 18 -9.5 -7.398 1 97.81 19 GLU B N 1
ATOM 1733 C CA . GLU B 1 19 ? 18.75 -10.758 -7.391 1 97.81 19 GLU B CA 1
ATOM 1734 C C . GLU B 1 19 ? 19.578 -10.898 -6.117 1 97.81 19 GLU B C 1
ATOM 1736 O O . GLU B 1 19 ? 20.281 -9.969 -5.727 1 97.81 19 GLU B O 1
ATOM 1741 N N . GLN B 1 20 ? 19.453 -12.109 -5.445 1 98.12 20 GLN B N 1
ATOM 1742 C CA . GLN B 1 20 ? 20.219 -12.383 -4.234 1 98.12 20 GLN B CA 1
ATOM 1743 C C . GLN B 1 20 ? 21.109 -13.617 -4.414 1 98.12 20 GLN B C 1
ATOM 1745 O O . GLN B 1 20 ? 21.703 -14.094 -3.453 1 98.12 20 GLN B O 1
ATOM 1750 N N . GLY B 1 21 ? 21.062 -14.117 -5.676 1 97.81 21 GLY B N 1
ATOM 1751 C CA . GLY B 1 21 ? 21.875 -15.289 -5.973 1 97.81 21 GLY B CA 1
ATOM 1752 C C . GLY B 1 21 ? 21.219 -16.594 -5.559 1 97.81 21 GLY B C 1
ATOM 1753 O O . GLY B 1 21 ? 21.906 -17.578 -5.273 1 97.81 21 GLY B O 1
ATOM 1754 N N . SER B 1 22 ? 19.938 -16.578 -5.531 1 98.19 22 SER B N 1
ATOM 1755 C CA . SER B 1 22 ? 19.172 -17.734 -5.082 1 98.19 22 SER B CA 1
ATOM 1756 C C . SER B 1 22 ? 18.859 -18.672 -6.242 1 98.19 22 SER B C 1
ATOM 1758 O O . SER B 1 22 ? 18.859 -18.266 -7.402 1 98.19 22 SER B O 1
ATOM 1760 N N . ASP B 1 23 ? 18.656 -19.891 -5.926 1 98.12 23 ASP B N 1
ATOM 1761 C CA . ASP B 1 23 ? 18.141 -20.828 -6.918 1 98.12 23 ASP B CA 1
ATOM 1762 C C . ASP B 1 23 ? 16.609 -20.844 -6.91 1 98.12 23 ASP B C 1
ATOM 1764 O O . ASP B 1 23 ? 16 -21.672 -7.598 1 98.12 23 ASP B O 1
ATOM 1768 N N . THR B 1 24 ? 16.016 -20 -6.059 1 98.62 24 THR B N 1
ATOM 1769 C CA . THR B 1 24 ? 14.57 -19.828 -5.973 1 98.62 24 THR B CA 1
ATOM 1770 C C . THR B 1 24 ? 14.164 -18.422 -6.426 1 98.62 24 THR B C 1
ATOM 1772 O O . THR B 1 24 ? 14.75 -17.438 -6.004 1 98.62 24 THR B O 1
ATOM 1775 N N . LEU B 1 25 ? 13.172 -18.297 -7.34 1 98.75 25 LEU B N 1
ATOM 1776 C CA . LEU B 1 25 ? 12.617 -17.047 -7.828 1 98.75 25 LEU B CA 1
ATOM 1777 C C . LEU B 1 25 ? 11.18 -16.859 -7.348 1 98.75 25 LEU B C 1
ATOM 1779 O O . LEU B 1 25 ? 10.336 -17.734 -7.559 1 98.75 25 LEU B O 1
ATOM 1783 N N . ALA B 1 26 ? 10.93 -15.805 -6.66 1 98.88 26 ALA B N 1
ATOM 1784 C CA . ALA B 1 26 ? 9.57 -15.414 -6.312 1 98.88 26 ALA B CA 1
ATOM 1785 C C . ALA B 1 26 ? 9.031 -14.367 -7.285 1 98.88 26 ALA B C 1
ATOM 1787 O O . ALA B 1 26 ? 9.695 -13.359 -7.555 1 98.88 26 ALA B O 1
ATOM 1788 N N . ILE B 1 27 ? 7.875 -14.586 -7.828 1 98.88 27 ILE B N 1
ATOM 1789 C CA . ILE B 1 27 ? 7.191 -13.688 -8.75 1 98.88 27 ILE B CA 1
ATOM 1790 C C . ILE B 1 27 ? 5.941 -13.117 -8.094 1 98.88 27 ILE B C 1
ATOM 1792 O O . ILE B 1 27 ? 5.098 -13.867 -7.59 1 98.88 27 ILE B O 1
ATOM 1796 N N . ILE B 1 28 ? 5.805 -11.828 -8.07 1 98.94 28 ILE B N 1
ATOM 1797 C CA . ILE B 1 28 ? 4.676 -11.148 -7.449 1 98.94 28 ILE B CA 1
ATOM 1798 C C . ILE B 1 28 ? 3.771 -10.555 -8.523 1 98.94 28 ILE B C 1
ATOM 1800 O O . ILE B 1 28 ? 4.219 -9.742 -9.344 1 98.94 28 ILE B O 1
ATOM 1804 N N . LEU B 1 29 ? 2.494 -10.938 -8.57 1 98.94 29 LEU B N 1
ATOM 1805 C CA . LEU B 1 29 ? 1.538 -10.5 -9.578 1 98.94 29 LEU B CA 1
ATOM 1806 C C . LEU B 1 29 ? 0.402 -9.703 -8.945 1 98.94 29 LEU B C 1
ATOM 1808 O O . LEU B 1 29 ? -0.347 -10.227 -8.125 1 98.94 29 LEU B O 1
ATOM 1812 N N . PRO B 1 30 ? 0.207 -8.461 -9.359 1 98.75 30 PRO B N 1
ATOM 1813 C CA . PRO B 1 30 ? -0.813 -7.598 -8.758 1 98.75 30 PRO B CA 1
ATOM 1814 C C . PRO B 1 30 ? -2.215 -7.875 -9.297 1 98.75 30 PRO B C 1
ATOM 1816 O O . PRO B 1 30 ? -2.381 -8.711 -10.188 1 98.75 30 PRO B O 1
ATOM 1819 N N . GLY B 1 31 ? -3.236 -7.328 -8.672 1 98.5 31 GLY B N 1
ATOM 1820 C CA . GLY B 1 31 ? -4.59 -7.281 -9.203 1 98.5 31 GLY B CA 1
ATOM 1821 C C . GLY B 1 31 ? -4.84 -6.078 -10.086 1 98.5 31 GLY B C 1
ATOM 1822 O O . GLY B 1 31 ? -3.912 -5.332 -10.406 1 98.5 31 GLY B O 1
ATOM 1823 N N . ILE B 1 32 ? -6.109 -5.926 -10.453 1 98.06 32 ILE B N 1
ATOM 1824 C CA . ILE B 1 32 ? -6.445 -4.809 -11.336 1 98.06 32 ILE B CA 1
ATOM 1825 C C . ILE B 1 32 ? -6.219 -3.488 -10.602 1 98.06 32 ILE B C 1
ATOM 1827 O O . ILE B 1 32 ? -5.484 -2.625 -11.078 1 98.06 32 ILE B O 1
ATOM 1831 N N . ALA B 1 33 ? -6.805 -3.326 -9.414 1 95.81 33 ALA B N 1
ATOM 1832 C CA . ALA B 1 33 ? -6.688 -2.098 -8.633 1 95.81 33 ALA B CA 1
ATOM 1833 C C . ALA B 1 33 ? -5.891 -2.334 -7.352 1 95.81 33 ALA B C 1
ATOM 1835 O O . ALA B 1 33 ? -6.023 -1.584 -6.383 1 95.81 33 ALA B O 1
ATOM 1836 N N . TYR B 1 34 ? -5.191 -3.475 -7.289 1 97.31 34 TYR B N 1
ATOM 1837 C CA . TYR B 1 34 ? -4.332 -3.838 -6.172 1 97.31 34 TYR B CA 1
ATOM 1838 C C . TYR B 1 34 ? -2.875 -3.918 -6.605 1 97.31 34 TYR B C 1
ATOM 1840 O O . TYR B 1 34 ? -2.373 -5 -6.922 1 97.31 34 TYR B O 1
ATOM 1848 N N . THR B 1 35 ? -2.193 -2.82 -6.547 1 96.56 35 THR B N 1
ATOM 1849 C CA . THR B 1 35 ? -0.846 -2.688 -7.094 1 96.56 35 THR B CA 1
ATOM 1850 C C . THR B 1 35 ? 0.176 -3.355 -6.176 1 96.56 35 THR B C 1
ATOM 1852 O O . THR B 1 35 ? -0.173 -3.84 -5.098 1 96.56 35 THR B O 1
ATOM 1855 N N . LEU B 1 36 ? 1.381 -3.328 -6.574 1 97.38 36 LEU B N 1
ATOM 1856 C CA . LEU B 1 36 ? 2.486 -3.982 -5.883 1 97.38 36 LEU B CA 1
ATOM 1857 C C . LEU B 1 36 ? 2.758 -3.316 -4.539 1 97.38 36 LEU B C 1
ATOM 1859 O O . LEU B 1 36 ? 3.365 -3.922 -3.652 1 97.38 36 LEU B O 1
ATOM 1863 N N . ASP B 1 37 ? 2.207 -2.066 -4.402 1 95.06 37 ASP B N 1
ATOM 1864 C CA . ASP B 1 37 ? 2.508 -1.291 -3.203 1 95.06 37 ASP B CA 1
ATOM 1865 C C . ASP B 1 37 ? 1.494 -1.577 -2.098 1 95.06 37 ASP B C 1
ATOM 1867 O O . ASP B 1 37 ? 1.688 -1.17 -0.95 1 95.06 37 ASP B O 1
ATOM 1871 N N . ARG B 1 38 ? 0.444 -2.301 -2.43 1 97.88 38 ARG B N 1
ATOM 1872 C CA . ARG B 1 38 ? -0.562 -2.604 -1.417 1 97.88 38 ARG B CA 1
ATOM 1873 C C . ARG B 1 38 ? -0.045 -3.639 -0.423 1 97.88 38 ARG B C 1
ATOM 1875 O O . ARG B 1 38 ? 0.829 -4.441 -0.754 1 97.88 38 ARG B O 1
ATOM 1882 N N . VAL B 1 39 ? -0.549 -3.607 0.724 1 98.69 39 VAL B N 1
ATOM 1883 C CA . VAL B 1 39 ? 0.008 -4.172 1.948 1 98.69 39 VAL B CA 1
ATOM 1884 C C . VAL B 1 39 ? 0.327 -5.652 1.737 1 98.69 39 VAL B C 1
ATOM 1886 O O . VAL B 1 39 ? 1.431 -6.105 2.049 1 98.69 39 VAL B O 1
ATOM 1889 N N . THR B 1 40 ? -0.542 -6.445 1.181 1 98.81 40 THR B N 1
ATOM 1890 C CA . THR B 1 40 ? -0.331 -7.883 1.063 1 98.81 40 THR B CA 1
ATOM 1891 C C . THR B 1 40 ? 0.854 -8.188 0.149 1 98.81 40 THR B C 1
ATOM 1893 O O . THR B 1 40 ? 1.738 -8.961 0.506 1 98.81 40 THR B O 1
ATOM 1896 N N . LEU B 1 41 ? 0.889 -7.531 -0.988 1 98.81 41 LEU B N 1
ATOM 1897 C CA . LEU B 1 41 ? 1.912 -7.832 -1.983 1 98.81 41 LEU B CA 1
ATOM 1898 C C . LEU B 1 41 ? 3.252 -7.223 -1.588 1 98.81 41 LEU B C 1
ATOM 1900 O O . LEU B 1 41 ? 4.305 -7.816 -1.828 1 98.81 41 LEU B O 1
ATOM 1904 N N . GLU B 1 42 ? 3.172 -6.004 -1.018 1 98.38 42 GLU B N 1
ATOM 1905 C CA . GLU B 1 42 ? 4.406 -5.391 -0.537 1 98.38 42 GLU B CA 1
ATOM 1906 C C . GLU B 1 42 ? 5.109 -6.285 0.48 1 98.38 42 GLU B C 1
ATOM 1908 O O . GLU B 1 42 ? 6.305 -6.555 0.358 1 98.38 42 GLU B O 1
ATOM 1913 N N . TYR B 1 43 ? 4.379 -6.789 1.397 1 98.75 43 TYR B N 1
ATOM 1914 C CA . TYR B 1 43 ? 5.016 -7.508 2.496 1 98.75 43 TYR B CA 1
ATOM 1915 C C . TYR B 1 43 ? 5.277 -8.961 2.119 1 98.75 43 TYR B C 1
ATOM 1917 O O . TYR B 1 43 ? 6.172 -9.602 2.674 1 98.75 43 TYR B O 1
ATOM 1925 N N . ALA B 1 44 ? 4.488 -9.5 1.191 1 98.81 44 ALA B N 1
ATOM 1926 C CA . ALA B 1 44 ? 4.863 -10.797 0.626 1 98.81 44 ALA B CA 1
ATOM 1927 C C . ALA B 1 44 ? 6.199 -10.711 -0.102 1 98.81 44 ALA B C 1
ATOM 1929 O O . ALA B 1 44 ? 7.02 -11.633 -0.023 1 98.81 44 ALA B O 1
ATOM 1930 N N . SER B 1 45 ? 6.387 -9.625 -0.854 1 98.44 45 SER B N 1
ATOM 1931 C CA . SER B 1 45 ? 7.672 -9.391 -1.507 1 98.44 45 SER B CA 1
ATOM 1932 C C . SER B 1 45 ? 8.805 -9.312 -0.489 1 98.44 45 SER B C 1
ATOM 1934 O O . SER B 1 45 ? 9.875 -9.883 -0.695 1 98.44 45 SER B O 1
ATOM 1936 N N . GLU B 1 46 ? 8.586 -8.602 0.599 1 98.38 46 GLU B N 1
ATOM 1937 C CA . GLU B 1 46 ? 9.586 -8.477 1.65 1 98.38 46 GLU B CA 1
ATOM 1938 C C . GLU B 1 46 ? 9.891 -9.828 2.287 1 98.38 46 GLU B C 1
ATOM 1940 O O . GLU B 1 46 ? 11.031 -10.094 2.672 1 98.38 46 GLU B O 1
ATOM 1945 N N . LEU B 1 47 ? 8.852 -10.609 2.465 1 98.88 47 LEU B N 1
ATOM 1946 C CA . LEU B 1 47 ? 9.039 -11.953 2.994 1 98.88 47 LEU B CA 1
ATOM 1947 C C . LEU B 1 47 ? 9.969 -12.766 2.098 1 98.88 47 LEU B C 1
ATOM 1949 O O . LEU B 1 47 ? 10.875 -13.438 2.588 1 98.88 47 LEU B O 1
ATOM 1953 N N . ALA B 1 48 ? 9.703 -12.711 0.772 1 98.88 48 ALA B N 1
ATOM 1954 C CA . ALA B 1 48 ? 10.555 -13.438 -0.167 1 98.88 48 ALA B CA 1
ATOM 1955 C C . ALA B 1 48 ? 12.008 -12.984 -0.063 1 98.88 48 ALA B C 1
ATOM 1957 O O . ALA B 1 48 ? 12.922 -13.805 -0.087 1 98.88 48 ALA B O 1
ATOM 1958 N N . LEU B 1 49 ? 12.211 -11.703 0.054 1 98.56 49 LEU B N 1
ATOM 1959 C CA . LEU B 1 49 ? 13.555 -11.156 0.222 1 98.56 49 LEU B CA 1
ATOM 1960 C C . LEU B 1 49 ? 14.18 -11.648 1.526 1 98.56 49 LEU B C 1
ATOM 1962 O O . LEU B 1 49 ? 15.352 -12.008 1.56 1 98.56 49 LEU B O 1
ATOM 1966 N N . LYS B 1 50 ? 13.398 -11.586 2.631 1 98.62 50 LYS B N 1
ATOM 1967 C CA . LYS B 1 50 ? 13.844 -12.086 3.93 1 98.62 50 LYS B CA 1
ATOM 1968 C C . LYS B 1 50 ? 14.352 -13.523 3.824 1 98.62 50 LYS B C 1
ATOM 1970 O O . LYS B 1 50 ? 15.344 -13.883 4.461 1 98.62 50 LYS B O 1
ATOM 1975 N N . LEU B 1 51 ? 13.719 -14.328 2.953 1 98.75 51 LEU B N 1
ATOM 1976 C CA . LEU B 1 51 ? 14.031 -15.75 2.822 1 98.75 51 LEU B CA 1
ATOM 1977 C C . LEU B 1 51 ? 15.203 -15.961 1.866 1 98.75 51 LEU B C 1
ATOM 1979 O O . LEU B 1 51 ? 15.617 -17.094 1.625 1 98.75 51 LEU B O 1
ATOM 1983 N N . GLY B 1 52 ? 15.695 -14.906 1.265 1 98.5 52 GLY B N 1
ATOM 1984 C CA . GLY B 1 52 ? 16.875 -14.969 0.427 1 98.5 52 GLY B CA 1
ATOM 1985 C C . GLY B 1 52 ? 16.578 -15.305 -1.019 1 98.5 52 GLY B C 1
ATOM 1986 O O . GLY B 1 52 ? 17.469 -15.664 -1.78 1 98.5 52 GLY B O 1
ATOM 1987 N N . TYR B 1 53 ? 15.305 -15.258 -1.415 1 98.81 53 TYR B N 1
ATOM 1988 C CA . TYR B 1 53 ? 14.922 -15.57 -2.787 1 98.81 53 TYR B CA 1
ATOM 1989 C C . TYR B 1 53 ? 15.211 -14.398 -3.715 1 98.81 53 TYR B C 1
ATOM 1991 O O . TYR B 1 53 ? 15.312 -13.25 -3.268 1 98.81 53 TYR B O 1
ATOM 1999 N N . ASP B 1 54 ? 15.484 -14.703 -5.027 1 98.75 54 ASP B N 1
ATOM 2000 C CA . ASP B 1 54 ? 15.328 -13.656 -6.039 1 98.75 54 ASP B CA 1
ATOM 2001 C C . ASP B 1 54 ? 13.867 -13.242 -6.176 1 98.75 54 ASP B C 1
ATOM 2003 O O . ASP B 1 54 ? 12.961 -14.062 -6.02 1 98.75 54 ASP B O 1
ATOM 2007 N N . VAL B 1 55 ? 13.602 -11.977 -6.41 1 98.81 55 VAL B N 1
ATOM 2008 C CA . VAL B 1 55 ? 12.219 -11.492 -6.418 1 98.81 55 VAL B CA 1
ATOM 2009 C C . VAL B 1 55 ? 11.969 -10.672 -7.68 1 98.81 55 VAL B C 1
ATOM 2011 O O . VAL B 1 55 ? 12.742 -9.766 -7.996 1 98.81 55 VAL B O 1
ATOM 2014 N N . ALA B 1 56 ? 10.938 -10.984 -8.438 1 98.69 56 ALA B N 1
ATOM 2015 C CA . ALA B 1 56 ? 10.461 -10.203 -9.578 1 98.69 56 ALA B CA 1
ATOM 2016 C C . ALA B 1 56 ? 9.062 -9.648 -9.32 1 98.69 56 ALA B C 1
ATOM 2018 O O . ALA B 1 56 ? 8.102 -10.414 -9.18 1 98.69 56 ALA B O 1
ATOM 2019 N N . ARG B 1 57 ? 8.938 -8.391 -9.188 1 98.69 57 ARG B N 1
ATOM 2020 C CA . ARG B 1 57 ? 7.652 -7.711 -9.078 1 98.69 57 ARG B CA 1
ATOM 2021 C C . ARG B 1 57 ? 7.164 -7.238 -10.445 1 98.69 57 ARG B C 1
ATOM 2023 O O . ARG B 1 57 ? 7.801 -6.391 -11.078 1 98.69 57 ARG B O 1
ATOM 2030 N N . ILE B 1 58 ? 6 -7.68 -10.883 1 98.44 58 ILE B N 1
ATOM 2031 C CA . ILE B 1 58 ? 5.523 -7.48 -12.242 1 98.44 58 ILE B CA 1
ATOM 2032 C C . ILE B 1 58 ? 4.508 -6.344 -12.273 1 98.44 58 ILE B C 1
ATOM 2034 O O . ILE B 1 58 ? 3.562 -6.328 -11.484 1 98.44 58 ILE B O 1
ATOM 2038 N N . GLU B 1 59 ? 4.672 -5.41 -13.102 1 97.06 59 GLU B N 1
ATOM 2039 C CA . GLU B 1 59 ? 3.658 -4.402 -13.398 1 97.06 59 GLU B CA 1
ATOM 2040 C C . GLU B 1 59 ? 2.934 -4.711 -14.703 1 97.06 59 GLU B C 1
ATOM 2042 O O . GLU B 1 59 ? 3.564 -5.074 -15.695 1 97.06 59 GLU B O 1
ATOM 2047 N N . TYR B 1 60 ? 1.659 -4.59 -14.703 1 98.38 60 TYR B N 1
ATOM 2048 C CA . TYR B 1 60 ? 0.905 -4.734 -15.945 1 98.38 60 TYR B CA 1
ATOM 2049 C C . TYR B 1 60 ? 0.979 -3.463 -16.781 1 98.38 60 TYR B C 1
ATOM 2051 O O . TYR B 1 60 ? 1.061 -2.357 -16.234 1 98.38 60 TYR B O 1
ATOM 2059 N N . GLY B 1 61 ? 0.901 -3.646 -18.047 1 98 61 GLY B N 1
ATOM 2060 C CA . GLY B 1 61 ? 0.979 -2.508 -18.953 1 98 61 GLY B CA 1
ATOM 2061 C C . GLY B 1 61 ? -0.096 -1.47 -18.688 1 98 61 GLY B C 1
ATOM 2062 O O . GLY B 1 61 ? 0.186 -0.27 -18.672 1 98 61 GLY B O 1
ATOM 2063 N N . PHE B 1 62 ? -1.362 -1.911 -18.469 1 98.31 62 PHE B N 1
ATOM 2064 C CA . PHE B 1 62 ? -2.459 -0.972 -18.266 1 98.31 62 PHE B CA 1
ATOM 2065 C C . PHE B 1 62 ? -2.266 -0.182 -16.984 1 98.31 62 PHE B C 1
ATOM 2067 O O . PHE B 1 62 ? -2.627 0.994 -16.906 1 98.31 62 PHE B O 1
ATOM 2074 N N . GLN B 1 63 ? -1.673 -0.824 -15.945 1 97.38 63 GLN B N 1
ATOM 2075 C CA . GLN B 1 63 ? -1.402 -0.129 -14.688 1 97.38 63 GLN B CA 1
ATOM 2076 C C . GLN B 1 63 ? -0.332 0.942 -14.875 1 97.38 63 GLN B C 1
ATOM 2078 O O . GLN B 1 63 ? -0.505 2.084 -14.438 1 97.38 63 GLN B O 1
ATOM 2083 N N . LYS B 1 64 ? 0.771 0.542 -15.508 1 95.56 64 LYS B N 1
ATOM 2084 C CA . LYS B 1 64 ? 1.865 1.48 -15.734 1 95.56 64 LYS B CA 1
ATOM 2085 C C . LYS B 1 64 ? 1.406 2.664 -16.578 1 95.56 64 LYS B C 1
ATOM 2087 O O . LYS B 1 64 ? 1.824 3.799 -16.344 1 95.56 64 LYS B O 1
ATOM 2092 N N . ALA B 1 65 ? 0.519 2.424 -17.531 1 96.38 65 ALA B N 1
ATOM 2093 C CA . ALA B 1 65 ? 0.025 3.445 -18.453 1 96.38 65 ALA B CA 1
ATOM 2094 C C . ALA B 1 65 ? -1.127 4.23 -17.844 1 96.38 65 ALA B C 1
ATOM 2096 O O . ALA B 1 65 ? -1.591 5.219 -18.406 1 96.38 65 ALA B O 1
ATOM 2097 N N . ARG B 1 66 ? -1.632 3.832 -16.672 1 93.75 66 ARG B N 1
ATOM 2098 C CA . ARG B 1 66 ? -2.809 4.422 -16.031 1 93.75 66 ARG B CA 1
ATOM 2099 C C . ARG B 1 66 ? -3.994 4.434 -17 1 93.75 66 ARG B C 1
ATOM 2101 O O . ARG B 1 66 ? -4.633 5.469 -17.188 1 93.75 66 ARG B O 1
ATOM 2108 N N . LYS B 1 67 ? -4.184 3.336 -17.578 1 95.81 67 LYS B N 1
ATOM 2109 C CA . LYS B 1 67 ? -5.297 3.148 -18.5 1 95.81 67 LYS B CA 1
ATOM 2110 C C . LYS B 1 67 ? -6.297 2.135 -17.953 1 95.81 67 LYS B C 1
ATOM 2112 O O . LYS B 1 67 ? -5.992 1.388 -17.031 1 95.81 67 LYS B O 1
ATOM 2117 N N . GLY B 1 68 ? -7.461 2.195 -18.5 1 95.5 68 GLY B N 1
ATOM 2118 C CA . GLY B 1 68 ? -8.445 1.177 -18.156 1 95.5 68 GLY B CA 1
ATOM 2119 C C . GLY B 1 68 ? -8.031 -0.215 -18.609 1 95.5 68 GLY B C 1
ATOM 2120 O O . GLY B 1 68 ? -7.059 -0.376 -19.344 1 95.5 68 GLY B O 1
ATOM 2121 N N . PHE B 1 69 ? -8.664 -1.218 -18.062 1 97.88 69 PHE B N 1
ATOM 2122 C CA . PHE B 1 69 ? -8.422 -2.621 -18.375 1 97.88 69 PHE B CA 1
ATOM 2123 C C . PHE B 1 69 ? -9.727 -3.352 -18.672 1 97.88 69 PHE B C 1
ATOM 2125 O O . PHE B 1 69 ? -10.555 -3.533 -17.766 1 97.88 69 PHE B O 1
ATOM 2132 N N . ASP B 1 70 ? -9.898 -3.666 -19.875 1 97.75 70 ASP B N 1
ATOM 2133 C CA . ASP B 1 70 ? -11.055 -4.453 -20.281 1 97.75 70 ASP B CA 1
ATOM 2134 C C . ASP B 1 70 ? -10.734 -5.945 -20.281 1 97.75 70 ASP B C 1
ATOM 2136 O O . ASP B 1 70 ? -10.234 -6.488 -21.266 1 97.75 70 ASP B O 1
ATOM 2140 N N . VAL B 1 71 ? -11.219 -6.625 -19.25 1 96.88 71 VAL B N 1
ATOM 2141 C CA . VAL B 1 71 ? -10.82 -8.008 -18.984 1 96.88 71 VAL B CA 1
ATOM 2142 C C . VAL B 1 71 ? -11.195 -8.883 -20.172 1 96.88 71 VAL B C 1
ATOM 2144 O O . VAL B 1 71 ? -10.359 -9.625 -20.688 1 96.88 71 VAL B O 1
ATOM 2147 N N . PRO B 1 72 ? -12.391 -8.883 -20.719 1 96.56 72 PRO B N 1
ATOM 2148 C CA . PRO B 1 72 ? -12.781 -9.781 -21.812 1 96.56 72 PRO B CA 1
ATOM 2149 C C . PRO B 1 72 ? -11.859 -9.656 -23.031 1 96.56 72 PRO B C 1
ATOM 2151 O O . PRO B 1 72 ? -11.523 -10.672 -23.656 1 96.56 72 PRO B O 1
ATOM 2154 N N . THR B 1 73 ? -11.32 -8.516 -23.312 1 97.75 73 THR B N 1
ATOM 2155 C CA . THR B 1 73 ? -10.617 -8.336 -24.578 1 97.75 73 THR B CA 1
ATOM 2156 C C . THR B 1 73 ? -9.125 -8.156 -24.344 1 97.75 73 THR B C 1
ATOM 2158 O O . THR B 1 73 ? -8.32 -8.344 -25.266 1 97.75 73 THR B O 1
ATOM 2161 N N . GLU B 1 74 ? -8.742 -7.832 -23.078 1 98.44 74 GLU B N 1
ATOM 2162 C CA . GLU B 1 74 ? -7.355 -7.406 -22.891 1 98.44 74 GLU B CA 1
ATOM 2163 C C . GLU B 1 74 ? -6.613 -8.328 -21.938 1 98.44 74 GLU B C 1
ATOM 2165 O O . GLU B 1 74 ? -5.391 -8.242 -21.797 1 98.44 74 GLU B O 1
ATOM 2170 N N . PHE B 1 75 ? -7.32 -9.305 -21.375 1 98.56 75 PHE B N 1
ATOM 2171 C CA . PHE B 1 75 ? -6.707 -10.195 -20.406 1 98.56 75 PHE B CA 1
ATOM 2172 C C . PHE B 1 75 ? -5.535 -10.945 -21.016 1 98.56 75 PHE B C 1
ATOM 2174 O O . PHE B 1 75 ? -4.441 -10.977 -20.453 1 98.56 75 PHE B O 1
ATOM 2181 N N . ASP B 1 76 ? -5.73 -11.484 -22.156 1 98.31 76 ASP B N 1
ATOM 2182 C CA . ASP B 1 76 ? -4.695 -12.297 -22.797 1 98.31 76 ASP B CA 1
ATOM 2183 C C . ASP B 1 76 ? -3.463 -11.453 -23.125 1 98.31 76 ASP B C 1
ATOM 2185 O O . ASP B 1 76 ? -2.334 -11.945 -23.062 1 98.31 76 ASP B O 1
ATOM 2189 N N . ILE B 1 77 ? -3.678 -10.227 -23.5 1 98.44 77 ILE B N 1
ATOM 2190 C CA . ILE B 1 77 ? -2.57 -9.32 -23.797 1 98.44 77 ILE B CA 1
ATOM 2191 C C . ILE B 1 77 ? -1.733 -9.109 -22.531 1 98.44 77 ILE B C 1
ATOM 2193 O O . ILE B 1 77 ? -0.514 -9.289 -22.547 1 98.44 77 ILE B O 1
ATOM 2197 N N . ALA B 1 78 ? -2.393 -8.82 -21.406 1 98.5 78 ALA B N 1
ATOM 2198 C CA . ALA B 1 78 ? -1.7 -8.602 -20.141 1 98.5 78 ALA B CA 1
ATOM 2199 C C . ALA B 1 78 ? -0.967 -9.867 -19.688 1 98.5 78 ALA B C 1
ATOM 2201 O O . ALA B 1 78 ? 0.172 -9.797 -19.219 1 98.5 78 ALA B O 1
ATOM 2202 N N . ALA B 1 79 ? -1.606 -11.016 -19.859 1 98.56 79 ALA B N 1
ATOM 2203 C CA . ALA B 1 79 ? -1.009 -12.289 -19.453 1 98.56 79 ALA B CA 1
ATOM 2204 C C . ALA B 1 79 ? 0.235 -12.594 -20.281 1 98.56 79 ALA B C 1
ATOM 2206 O O . ALA B 1 79 ? 1.266 -13 -19.75 1 98.56 79 ALA B O 1
ATOM 2207 N N . ASN B 1 80 ? 0.158 -12.359 -21.578 1 98.19 80 ASN B N 1
ATOM 2208 C CA . ASN B 1 80 ? 1.283 -12.633 -22.453 1 98.19 80 ASN B CA 1
ATOM 2209 C C . ASN B 1 80 ? 2.447 -11.68 -22.203 1 98.19 80 ASN B C 1
ATOM 2211 O O . ASN B 1 80 ? 3.609 -12.078 -22.266 1 98.19 80 ASN B O 1
ATOM 2215 N N . GLU B 1 81 ? 2.139 -10.43 -21.984 1 98.25 81 GLU B N 1
ATOM 2216 C CA . GLU B 1 81 ? 3.193 -9.484 -21.641 1 98.25 81 GLU B CA 1
ATOM 2217 C C . GLU B 1 81 ? 3.869 -9.875 -20.328 1 98.25 81 GLU B C 1
ATOM 2219 O O . GLU B 1 81 ? 5.078 -9.703 -20.172 1 98.25 81 GLU B O 1
ATOM 2224 N N . THR B 1 82 ? 3.1 -10.367 -19.328 1 98.44 82 THR B N 1
ATOM 2225 C CA . THR B 1 82 ? 3.643 -10.852 -18.062 1 98.44 82 THR B CA 1
ATOM 2226 C C . THR B 1 82 ? 4.574 -12.039 -18.297 1 98.44 82 THR B C 1
ATOM 2228 O O . THR B 1 82 ? 5.684 -12.07 -17.75 1 98.44 82 THR B O 1
ATOM 2231 N N . LEU B 1 83 ? 4.113 -12.961 -19.094 1 97.94 83 LEU B N 1
ATOM 2232 C CA . LEU B 1 83 ? 4.938 -14.125 -19.438 1 97.94 83 LEU B CA 1
ATOM 2233 C C . LEU B 1 83 ? 6.258 -13.688 -20.062 1 97.94 83 LEU B C 1
ATOM 2235 O O . LEU B 1 83 ? 7.316 -14.211 -19.703 1 97.94 83 LEU B O 1
ATOM 2239 N N . ALA B 1 84 ? 6.172 -12.727 -20.969 1 97.62 84 ALA B N 1
ATOM 2240 C CA . ALA B 1 84 ? 7.379 -12.219 -21.625 1 97.62 84 ALA B CA 1
ATOM 2241 C C . ALA B 1 84 ? 8.336 -11.617 -20.594 1 97.62 84 ALA B C 1
ATOM 2243 O O . ALA B 1 84 ? 9.555 -11.812 -20.688 1 97.62 84 ALA B O 1
ATOM 2244 N N . GLN B 1 85 ? 7.82 -10.852 -19.641 1 97.69 85 GLN B N 1
ATOM 2245 C CA . GLN B 1 85 ? 8.648 -10.289 -18.578 1 97.69 85 GLN B CA 1
ATOM 2246 C C . GLN B 1 85 ? 9.344 -11.391 -17.781 1 97.69 85 GLN B C 1
ATOM 2248 O O . GLN B 1 85 ? 10.547 -11.312 -17.531 1 97.69 85 GLN B O 1
ATOM 2253 N N . ILE B 1 86 ? 8.602 -12.422 -17.422 1 97.75 86 ILE B N 1
ATOM 2254 C CA . ILE B 1 86 ? 9.125 -13.508 -16.609 1 97.75 86 ILE B CA 1
ATOM 2255 C C . ILE B 1 86 ? 10.211 -14.258 -17.375 1 97.75 86 ILE B C 1
ATOM 2257 O O . ILE B 1 86 ? 11.289 -14.523 -16.844 1 97.75 86 ILE B O 1
ATOM 2261 N N . LYS B 1 87 ? 9.992 -14.555 -18.625 1 96.06 87 LYS B N 1
ATOM 2262 C CA . LYS B 1 87 ? 10.945 -15.281 -19.453 1 96.06 87 LYS B CA 1
ATOM 2263 C C . LYS B 1 87 ? 12.25 -14.508 -19.594 1 96.06 87 LYS B C 1
ATOM 2265 O O . LYS B 1 87 ? 13.328 -15.109 -19.719 1 96.06 87 LYS B O 1
ATOM 2270 N N . SER B 1 88 ? 12.133 -13.227 -19.562 1 96.19 88 SER B N 1
ATOM 2271 C CA . SER B 1 88 ? 13.305 -12.383 -19.75 1 96.19 88 SER B CA 1
ATOM 2272 C C . SER B 1 88 ? 14.266 -12.5 -18.578 1 96.19 88 SER B C 1
ATOM 2274 O O . SER B 1 88 ? 15.43 -12.125 -18.672 1 96.19 88 SER B O 1
ATOM 2276 N N . ILE B 1 89 ? 13.828 -13.023 -17.422 1 96.25 89 ILE B N 1
ATOM 2277 C CA . ILE B 1 89 ? 14.688 -13.047 -16.234 1 96.25 89 ILE B CA 1
ATOM 2278 C C . ILE B 1 89 ? 14.906 -14.492 -15.797 1 96.25 89 ILE B C 1
ATOM 2280 O O . ILE B 1 89 ? 15.617 -14.742 -14.812 1 96.25 89 ILE B O 1
ATOM 2284 N N . LEU B 1 90 ? 14.312 -15.414 -16.422 1 96 90 LEU B N 1
ATOM 2285 C CA . LEU B 1 90 ? 14.445 -16.812 -16.062 1 96 90 LEU B CA 1
ATOM 2286 C C . LEU B 1 90 ? 15.844 -17.328 -16.344 1 96 90 LEU B C 1
ATOM 2288 O O . LEU B 1 90 ? 16.422 -17.031 -17.406 1 96 90 LEU B O 1
ATOM 2292 N N . LYS B 1 91 ? 16.344 -18.062 -15.406 1 95.56 91 LYS B N 1
ATOM 2293 C CA . LYS B 1 91 ? 17.672 -18.672 -15.516 1 95.56 91 LYS B CA 1
ATOM 2294 C C . LYS B 1 91 ? 17.609 -20.188 -15.32 1 95.56 91 LYS B C 1
ATOM 2296 O O . LYS B 1 91 ? 16.781 -20.672 -14.547 1 95.56 91 LYS B O 1
ATOM 2301 N N . PRO B 1 92 ? 18.531 -20.875 -15.961 1 93.38 92 PRO B N 1
ATOM 2302 C CA . PRO B 1 92 ? 18.578 -22.328 -15.766 1 93.38 92 PRO B CA 1
ATOM 2303 C C . PRO B 1 92 ? 18.875 -22.719 -14.32 1 93.38 92 PRO B C 1
ATOM 2305 O O . PRO B 1 92 ? 18.547 -23.828 -13.898 1 93.38 92 PRO B O 1
ATOM 2308 N N . SER B 1 93 ? 19.484 -21.828 -13.602 1 95.25 93 SER B N 1
ATOM 2309 C CA . SER B 1 93 ? 19.891 -22.125 -12.234 1 95.25 93 SER B CA 1
ATOM 2310 C C . SER B 1 93 ? 18.688 -22.141 -11.289 1 95.25 93 SER B C 1
ATOM 2312 O O . SER B 1 93 ? 18.797 -22.609 -10.156 1 95.25 93 SER B O 1
ATOM 2314 N N . TYR B 1 94 ? 17.578 -21.609 -11.695 1 97.62 94 TYR B N 1
ATOM 2315 C CA . TYR B 1 94 ? 16.406 -21.641 -10.828 1 97.62 94 TYR B CA 1
ATOM 2316 C C . TYR B 1 94 ? 15.867 -23.062 -10.711 1 97.62 94 TYR B C 1
ATOM 2318 O O . TYR B 1 94 ? 15.594 -23.719 -11.719 1 97.62 94 TYR B O 1
ATOM 2326 N N . LYS B 1 95 ? 15.703 -23.516 -9.555 1 96.38 95 LYS B N 1
ATOM 2327 C CA . LYS B 1 95 ? 15.148 -24.828 -9.266 1 96.38 95 LYS B CA 1
ATOM 2328 C C . LYS B 1 95 ? 13.688 -24.734 -8.82 1 96.38 95 LYS B C 1
ATOM 2330 O O . LYS B 1 95 ? 12.898 -25.656 -9.039 1 96.38 95 LYS B O 1
ATOM 2335 N N . LYS B 1 96 ? 13.406 -23.688 -8.141 1 97.38 96 LYS B N 1
ATOM 2336 C CA . LYS B 1 96 ? 12.078 -23.453 -7.59 1 97.38 96 LYS B CA 1
ATOM 2337 C C . LYS B 1 96 ? 11.547 -22.078 -7.977 1 97.38 96 LYS B C 1
ATOM 2339 O O . LYS B 1 96 ? 12.297 -21.094 -7.965 1 97.38 96 LYS B O 1
ATOM 2344 N N . ILE B 1 97 ? 10.273 -21.984 -8.344 1 98.38 97 ILE B N 1
ATOM 2345 C CA . ILE B 1 97 ? 9.586 -20.734 -8.617 1 98.38 97 ILE B CA 1
ATOM 2346 C C . ILE B 1 97 ? 8.367 -20.609 -7.703 1 98.38 97 ILE B C 1
ATOM 2348 O O . ILE B 1 97 ? 7.602 -21.562 -7.543 1 98.38 97 ILE B O 1
ATOM 2352 N N . ILE B 1 98 ? 8.25 -19.562 -7.027 1 98.88 98 ILE B N 1
ATOM 2353 C CA . ILE B 1 98 ? 7.09 -19.234 -6.211 1 98.88 98 ILE B CA 1
ATOM 2354 C C . ILE B 1 98 ? 6.312 -18.094 -6.855 1 98.88 98 ILE B C 1
ATOM 2356 O O . ILE B 1 98 ? 6.887 -17.047 -7.164 1 98.88 98 ILE B O 1
ATOM 2360 N N . ILE B 1 99 ? 5.047 -18.25 -7.125 1 98.88 99 ILE B N 1
ATOM 2361 C CA . ILE B 1 99 ? 4.227 -17.172 -7.668 1 98.88 99 ILE B CA 1
ATOM 2362 C C . ILE B 1 99 ? 3.189 -16.75 -6.629 1 98.88 99 ILE B C 1
ATOM 2364 O O . ILE B 1 99 ? 2.396 -17.562 -6.16 1 98.88 99 ILE B O 1
ATOM 2368 N N . ILE B 1 100 ? 3.238 -15.57 -6.199 1 98.94 100 ILE B N 1
ATOM 2369 C CA . ILE B 1 100 ? 2.264 -14.953 -5.309 1 98.94 100 ILE B CA 1
ATOM 2370 C C . ILE B 1 100 ? 1.41 -13.961 -6.086 1 98.94 100 ILE B C 1
ATOM 2372 O O . ILE B 1 100 ? 1.903 -12.914 -6.512 1 98.94 100 ILE B O 1
ATOM 2376 N N . ALA B 1 101 ? 0.173 -14.258 -6.27 1 98.94 101 ALA B N 1
ATOM 2377 C CA . ALA B 1 101 ? -0.681 -13.492 -7.176 1 98.94 101 ALA B CA 1
ATOM 2378 C C . ALA B 1 101 ? -1.961 -13.039 -6.473 1 98.94 101 ALA B C 1
ATOM 2380 O O . ALA B 1 101 ? -2.508 -13.766 -5.641 1 98.94 101 ALA B O 1
ATOM 2381 N N . LYS B 1 102 ? -2.4 -11.922 -6.762 1 98.88 102 LYS B N 1
ATOM 2382 C CA . LYS B 1 102 ? -3.6 -11.344 -6.164 1 98.88 102 LYS B CA 1
ATOM 2383 C C . LYS B 1 102 ? -4.676 -11.109 -7.219 1 98.88 102 LYS B C 1
ATOM 2385 O O . LYS B 1 102 ? -4.418 -10.492 -8.258 1 98.88 102 LYS B O 1
ATOM 2390 N N . SER B 1 103 ? -6.016 -11.719 -7.031 1 98.69 103 SER B N 1
ATOM 2391 C CA . SER B 1 103 ? -7.195 -11.32 -7.793 1 98.69 103 SER B CA 1
ATOM 2392 C C . SER B 1 103 ? -7.051 -11.695 -9.266 1 98.69 103 SER B C 1
ATOM 2394 O O . SER B 1 103 ? -6.828 -12.867 -9.594 1 98.69 103 SER B O 1
ATOM 2396 N N . ILE B 1 104 ? -7.031 -10.711 -10.219 1 98.81 104 ILE B N 1
ATOM 2397 C CA . ILE B 1 104 ? -6.852 -11.023 -11.633 1 98.81 104 ILE B CA 1
ATOM 2398 C C . ILE B 1 104 ? -5.477 -11.648 -11.859 1 98.81 104 ILE B C 1
ATOM 2400 O O . ILE B 1 104 ? -5.273 -12.398 -12.812 1 98.81 104 ILE B O 1
ATOM 2404 N N . GLY B 1 105 ? -4.543 -11.305 -10.945 1 98.88 105 GLY B N 1
ATOM 2405 C CA . GLY B 1 105 ? -3.215 -11.898 -11 1 98.88 105 GLY B CA 1
ATOM 2406 C C . GLY B 1 105 ? -3.234 -13.414 -10.867 1 98.88 105 GLY B C 1
ATOM 2407 O O . GLY B 1 105 ? -2.352 -14.094 -11.391 1 98.88 105 GLY B O 1
ATOM 2408 N N . THR B 1 106 ? -4.219 -13.945 -10.148 1 98.88 106 THR B N 1
ATOM 2409 C CA . THR B 1 106 ? -4.332 -15.391 -10 1 98.88 106 THR B CA 1
ATOM 2410 C C . THR B 1 106 ? -4.73 -16.047 -11.32 1 98.88 106 THR B C 1
ATOM 2412 O O . THR B 1 106 ? -4.379 -17.188 -11.586 1 98.88 106 THR B O 1
ATOM 2415 N N . CYS B 1 107 ? -5.461 -15.328 -12.125 1 98.81 107 CYS B N 1
ATOM 2416 C CA . CYS B 1 107 ? -5.738 -15.812 -13.477 1 98.81 107 CYS B CA 1
ATOM 2417 C C . CYS B 1 107 ? -4.473 -15.797 -14.328 1 98.81 107 CYS B C 1
ATOM 2419 O O . CYS B 1 107 ? -4.203 -16.75 -15.055 1 98.81 107 CYS B O 1
ATOM 2421 N N . VAL B 1 108 ? -3.746 -14.711 -14.219 1 98.81 108 VAL B N 1
ATOM 2422 C CA . VAL B 1 108 ? -2.477 -14.609 -14.938 1 98.81 108 VAL B CA 1
ATOM 2423 C C . VAL B 1 108 ? -1.542 -15.734 -14.492 1 98.81 108 VAL B C 1
ATOM 2425 O O . VAL B 1 108 ? -0.873 -16.359 -15.32 1 98.81 108 VAL B O 1
ATOM 2428 N N . GLN B 1 109 ? -1.524 -15.969 -13.203 1 98.62 109 GLN B N 1
ATOM 2429 C CA . GLN B 1 109 ? -0.743 -17.047 -12.602 1 98.62 109 GLN B CA 1
ATOM 2430 C C . GLN B 1 109 ? -1.043 -18.375 -13.266 1 98.62 109 GLN B C 1
ATOM 2432 O O . GLN B 1 109 ? -0.131 -19.172 -13.531 1 98.62 109 GLN B O 1
ATOM 2437 N N . ASN B 1 110 ? -2.287 -18.656 -13.531 1 97.31 110 ASN B N 1
ATOM 2438 C CA . ASN B 1 110 ? -2.689 -19.891 -14.195 1 97.31 110 ASN B CA 1
ATOM 2439 C C . ASN B 1 110 ? -2.102 -19.984 -15.602 1 97.31 110 ASN B C 1
ATOM 2441 O O . ASN B 1 110 ? -1.651 -21.062 -16.016 1 97.31 110 ASN B O 1
ATOM 2445 N N . VAL B 1 111 ? -2.076 -18.875 -16.297 1 97.38 111 VAL B N 1
ATOM 2446 C CA . VAL B 1 111 ? -1.479 -18.844 -17.625 1 97.38 111 VAL B CA 1
ATOM 2447 C C . VAL B 1 111 ? 0.024 -19.094 -17.531 1 97.38 111 VAL B C 1
ATOM 2449 O O . VAL B 1 111 ? 0.579 -19.875 -18.297 1 97.38 111 VAL B O 1
ATOM 2452 N N . ILE B 1 112 ? 0.679 -18.469 -16.578 1 98 112 ILE B N 1
ATOM 2453 C CA . ILE B 1 112 ? 2.121 -18.594 -16.391 1 98 112 ILE B CA 1
ATOM 2454 C C . ILE B 1 112 ? 2.471 -20.047 -16.062 1 98 112 ILE B C 1
ATOM 2456 O O . ILE B 1 112 ? 3.428 -20.594 -16.609 1 98 112 ILE B O 1
ATOM 2460 N N . ASN B 1 113 ? 1.693 -20.672 -15.18 1 97.44 113 ASN B N 1
ATOM 2461 C CA . ASN B 1 113 ? 1.926 -22.047 -14.773 1 97.44 113 ASN B CA 1
ATOM 2462 C C . ASN B 1 113 ? 1.971 -23 -15.977 1 97.44 113 ASN B C 1
ATOM 2464 O O . ASN B 1 113 ? 2.789 -23.922 -16.016 1 97.44 113 ASN B O 1
ATOM 2468 N N . LYS B 1 114 ? 1.142 -22.703 -16.953 1 95.88 114 LYS B N 1
ATOM 2469 C CA . LYS B 1 114 ? 1.075 -23.547 -18.141 1 95.88 114 LYS B CA 1
ATOM 2470 C C . LYS B 1 114 ? 2.344 -23.422 -18.969 1 95.88 114 LYS B C 1
ATOM 2472 O O . LYS B 1 114 ? 2.66 -24.297 -19.781 1 95.88 114 LYS B O 1
ATOM 2477 N N . ASN B 1 115 ? 3.055 -22.359 -18.75 1 95.44 115 ASN B N 1
ATOM 2478 C CA . ASN B 1 115 ? 4.234 -22.078 -19.562 1 95.44 115 ASN B CA 1
ATOM 2479 C C . ASN B 1 115 ? 5.523 -22.328 -18.781 1 95.44 115 ASN B C 1
ATOM 2481 O O . ASN B 1 115 ? 6.617 -22.047 -19.281 1 95.44 115 ASN B O 1
ATOM 2485 N N . LEU B 1 116 ? 5.438 -22.75 -17.547 1 95.44 116 LEU B N 1
ATOM 2486 C CA . LEU B 1 116 ? 6.605 -23 -16.703 1 95.44 116 LEU B CA 1
ATOM 2487 C C . LEU B 1 116 ? 6.609 -24.453 -16.203 1 95.44 116 LEU B C 1
ATOM 2489 O O . LEU B 1 116 ? 7.004 -24.703 -15.062 1 95.44 116 LEU B O 1
ATOM 2493 N N . LYS B 1 117 ? 6.238 -25.344 -16.984 1 91.5 117 LYS B N 1
ATOM 2494 C CA . LYS B 1 117 ? 6.051 -26.734 -16.609 1 91.5 117 LYS B CA 1
ATOM 2495 C C . LYS B 1 117 ? 7.383 -27.406 -16.266 1 91.5 117 LYS B C 1
ATOM 2497 O O . LYS B 1 117 ? 7.414 -28.422 -15.586 1 91.5 117 LYS B O 1
ATOM 2502 N N . GLU B 1 118 ? 8.461 -26.922 -16.703 1 91.62 118 GLU B N 1
ATOM 2503 C CA . GLU B 1 118 ? 9.781 -27.516 -16.484 1 91.62 118 GLU B CA 1
ATOM 2504 C C . GLU B 1 118 ? 10.32 -27.156 -15.102 1 91.62 118 GLU B C 1
ATOM 2506 O O . GLU B 1 118 ? 11.328 -27.719 -14.656 1 91.62 118 GLU B O 1
ATOM 2511 N N . PHE B 1 119 ? 9.672 -26.234 -14.414 1 93.94 119 PHE B N 1
ATOM 2512 C CA . PHE B 1 119 ? 10.102 -25.797 -13.094 1 93.94 119 PHE B CA 1
ATOM 2513 C C . PHE B 1 119 ? 9.188 -26.344 -12.016 1 93.94 119 PHE B C 1
ATOM 2515 O O . PHE B 1 119 ? 8.055 -26.75 -12.297 1 93.94 119 PHE B O 1
ATOM 2522 N N . ASP B 1 120 ? 9.758 -26.484 -10.789 1 96.12 120 ASP B N 1
ATOM 2523 C CA . ASP B 1 120 ? 8.93 -26.703 -9.609 1 96.12 120 ASP B CA 1
ATOM 2524 C C . ASP B 1 120 ? 8.242 -25.422 -9.156 1 96.12 120 ASP B C 1
ATOM 2526 O O . ASP B 1 120 ? 8.883 -24.547 -8.57 1 96.12 120 ASP B O 1
ATOM 2530 N N . VAL B 1 121 ? 6.945 -25.344 -9.422 1 97.75 121 VAL B N 1
ATOM 2531 C CA . VAL B 1 121 ? 6.246 -24.078 -9.172 1 97.75 121 VAL B CA 1
ATOM 2532 C C . VAL B 1 121 ? 5.324 -24.234 -7.957 1 97.75 121 VAL B C 1
ATOM 2534 O O . VAL B 1 121 ? 4.551 -25.188 -7.875 1 97.75 121 VAL B O 1
ATOM 2537 N N . THR B 1 122 ? 5.504 -23.438 -6.992 1 98.31 122 THR B N 1
ATOM 2538 C CA . THR B 1 122 ? 4.613 -23.281 -5.844 1 98.31 122 THR B CA 1
ATOM 2539 C C . THR B 1 122 ? 3.75 -22.031 -6 1 98.31 122 THR B C 1
ATOM 2541 O O . THR B 1 122 ? 4.25 -20.969 -6.352 1 98.31 122 THR B O 1
ATOM 2544 N N . ASN B 1 123 ? 2.441 -22.188 -5.711 1 98.75 123 ASN B N 1
ATOM 2545 C CA . ASN B 1 123 ? 1.515 -21.109 -6.004 1 98.75 123 ASN B CA 1
ATOM 2546 C C . ASN B 1 123 ? 0.841 -20.578 -4.734 1 98.75 123 ASN B C 1
ATOM 2548 O O . ASN B 1 123 ? 0.419 -21.375 -3.885 1 98.75 123 ASN B O 1
ATOM 2552 N N . VAL B 1 124 ? 0.809 -19.312 -4.586 1 98.94 124 VAL B N 1
ATOM 2553 C CA . VAL B 1 124 ? -0.006 -18.641 -3.586 1 98.94 124 VAL B CA 1
ATOM 2554 C C . VAL B 1 124 ? -1.051 -17.766 -4.277 1 98.94 124 VAL B C 1
ATOM 2556 O O . VAL B 1 124 ? -0.704 -16.828 -5 1 98.94 124 VAL B O 1
ATOM 2559 N N . CYS B 1 125 ? -2.293 -18.062 -4.082 1 98.94 125 CYS B N 1
ATOM 2560 C CA . CYS B 1 125 ? -3.412 -17.328 -4.66 1 98.94 125 CYS B CA 1
ATOM 2561 C C . CYS B 1 125 ? -4.094 -16.453 -3.605 1 98.94 125 CYS B C 1
ATOM 2563 O O . CYS B 1 125 ? -4.789 -16.969 -2.729 1 98.94 125 CYS B O 1
ATOM 2565 N N . ILE B 1 126 ? -3.93 -15.172 -3.781 1 98.94 126 ILE B N 1
ATOM 2566 C CA . ILE B 1 126 ? -4.551 -14.234 -2.852 1 98.94 126 ILE B CA 1
ATOM 2567 C C . ILE B 1 126 ? -5.836 -13.68 -3.459 1 98.94 126 ILE B C 1
ATOM 2569 O O . ILE B 1 126 ? -5.805 -12.992 -4.484 1 98.94 126 ILE B O 1
ATOM 2573 N N . SER B 1 127 ? -6.969 -13.992 -2.838 1 98.81 127 SER B N 1
ATOM 2574 C CA . SER B 1 127 ? -8.305 -13.555 -3.234 1 98.81 127 SER B CA 1
ATOM 2575 C C . SER B 1 127 ? -8.594 -13.914 -4.684 1 98.81 127 SER B C 1
ATOM 2577 O O . SER B 1 127 ? -8.977 -13.062 -5.484 1 98.81 127 SER B O 1
ATOM 2579 N N . PRO B 1 128 ? -8.469 -15.195 -4.984 1 98.81 128 PRO B N 1
ATOM 2580 C CA . PRO B 1 128 ? -8.883 -15.57 -6.34 1 98.81 128 PRO B CA 1
ATOM 2581 C C . PRO B 1 128 ? -10.336 -15.195 -6.633 1 98.81 128 PRO B C 1
ATOM 2583 O O . PRO B 1 128 ? -11.125 -14.992 -5.707 1 98.81 128 PRO B O 1
ATOM 2586 N N . ILE B 1 129 ? -10.602 -15.055 -7.922 1 98.81 129 ILE B N 1
ATOM 2587 C CA . ILE B 1 129 ? -11.961 -14.719 -8.336 1 98.81 129 ILE B CA 1
ATOM 2588 C C . ILE B 1 129 ? -12.594 -15.914 -9.047 1 98.81 129 ILE B C 1
ATOM 2590 O O . ILE B 1 129 ? -11.93 -16.922 -9.289 1 98.81 129 ILE B O 1
ATOM 2594 N N . ASN B 1 130 ? -13.922 -15.836 -9.305 1 98.69 130 ASN B N 1
ATOM 2595 C CA . ASN B 1 130 ? -14.609 -16.953 -9.945 1 98.69 130 ASN B CA 1
ATOM 2596 C C . ASN B 1 130 ? -13.914 -17.375 -11.234 1 98.69 130 ASN B C 1
ATOM 2598 O O . ASN B 1 130 ? -13.797 -18.578 -11.516 1 98.69 130 ASN B O 1
ATOM 2602 N N . LYS B 1 131 ? -13.406 -16.469 -11.977 1 98.06 131 LYS B N 1
ATOM 2603 C CA . LYS B 1 131 ? -12.695 -16.766 -13.219 1 98.06 131 LYS B CA 1
ATOM 2604 C C . LYS B 1 131 ? -11.477 -17.641 -12.961 1 98.06 131 LYS B C 1
ATOM 2606 O O . LYS B 1 131 ? -11.156 -18.516 -13.766 1 98.06 131 LYS B O 1
ATOM 2611 N N . THR B 1 132 ? -10.781 -17.391 -11.891 1 98.5 132 THR B N 1
ATOM 2612 C CA . THR B 1 132 ? -9.625 -18.188 -11.523 1 98.5 132 THR B CA 1
ATOM 2613 C C . THR B 1 132 ? -10.016 -19.656 -11.375 1 98.5 132 THR B C 1
ATOM 2615 O O . THR B 1 132 ? -9.32 -20.547 -11.883 1 98.5 132 THR B O 1
ATOM 2618 N N . VAL B 1 133 ? -11.094 -19.891 -10.688 1 98.19 133 VAL B N 1
ATOM 2619 C CA . VAL B 1 133 ? -11.578 -21.25 -10.438 1 98.19 133 VAL B CA 1
ATOM 2620 C C . VAL B 1 133 ? -11.977 -21.906 -11.758 1 98.19 133 VAL B C 1
ATOM 2622 O O . VAL B 1 133 ? -11.641 -23.078 -12 1 98.19 133 VAL B O 1
ATOM 2625 N N . ASP B 1 134 ? -12.641 -21.156 -12.625 1 97.44 134 ASP B N 1
ATOM 2626 C CA . ASP B 1 134 ? -13.047 -21.672 -13.93 1 97.44 134 ASP B CA 1
ATOM 2627 C C . ASP B 1 134 ? -11.836 -22.109 -14.75 1 97.44 134 ASP B C 1
ATOM 2629 O O . ASP B 1 134 ? -11.914 -23.078 -15.508 1 97.44 134 ASP B O 1
ATOM 2633 N N . MET B 1 135 ? -10.766 -21.359 -14.609 1 96.69 135 MET B N 1
ATOM 2634 C CA . MET B 1 135 ? -9.555 -21.656 -15.367 1 96.69 135 MET B CA 1
ATOM 2635 C C . MET B 1 135 ? -8.82 -22.859 -14.773 1 96.69 135 MET B C 1
ATOM 2637 O O . MET B 1 135 ? -8.016 -23.5 -15.453 1 96.69 135 MET B O 1
ATOM 2641 N N . GLY B 1 136 ? -9.078 -23.109 -13.539 1 96.44 136 GLY B N 1
ATOM 2642 C CA . GLY B 1 136 ? -8.367 -24.172 -12.828 1 96.44 136 GLY B CA 1
ATOM 2643 C C . GLY B 1 136 ? -7.168 -23.656 -12.055 1 96.44 136 GLY B C 1
ATOM 2644 O O . GLY B 1 136 ? -6.418 -22.812 -12.539 1 96.44 136 GLY B O 1
ATOM 2645 N N . ILE B 1 137 ? -7.008 -24.156 -10.828 1 96.5 137 ILE B N 1
ATOM 2646 C CA . ILE B 1 137 ? -5.891 -23.781 -9.969 1 96.5 137 ILE B CA 1
ATOM 2647 C C . ILE B 1 137 ? -4.977 -25 -9.773 1 96.5 137 ILE B C 1
ATOM 2649 O O . ILE B 1 137 ? -5.449 -26.109 -9.57 1 96.5 137 ILE B O 1
ATOM 2653 N N . ASP B 1 138 ? -3.727 -24.75 -9.891 1 95.06 138 ASP B N 1
ATOM 2654 C CA . ASP B 1 138 ? -2.736 -25.797 -9.711 1 95.06 138 ASP B CA 1
ATOM 2655 C C . ASP B 1 138 ? -2.908 -26.484 -8.359 1 95.06 138 ASP B C 1
ATOM 2657 O O . ASP B 1 138 ? -3.311 -25.859 -7.379 1 95.06 138 ASP B O 1
ATOM 2661 N N . LYS B 1 139 ? -2.508 -27.766 -8.258 1 92.62 139 LYS B N 1
ATOM 2662 C CA . LYS B 1 139 ? -2.682 -28.547 -7.031 1 92.62 139 LYS B CA 1
ATOM 2663 C C . LYS B 1 139 ? -1.751 -28.047 -5.926 1 92.62 139 LYS B C 1
ATOM 2665 O O . LYS B 1 139 ? -2.088 -28.125 -4.746 1 92.62 139 LYS B O 1
ATOM 2670 N N . ASN B 1 140 ? -0.557 -27.656 -6.285 1 96 140 ASN B N 1
ATOM 2671 C CA . ASN B 1 140 ? 0.382 -27.094 -5.316 1 96 140 ASN B CA 1
ATOM 2672 C C . ASN B 1 140 ? 0.119 -25.609 -5.07 1 96 140 ASN B C 1
ATOM 2674 O O . ASN B 1 140 ? 0.885 -24.766 -5.52 1 96 140 ASN B O 1
ATOM 2678 N N . ALA B 1 141 ? -0.96 -25.344 -4.383 1 98.5 141 ALA B N 1
ATOM 2679 C CA . ALA B 1 141 ? -1.363 -23.953 -4.203 1 98.5 141 ALA B CA 1
ATOM 2680 C C . ALA B 1 141 ? -1.886 -23.703 -2.789 1 98.5 141 ALA B C 1
ATOM 2682 O O . ALA B 1 141 ? -2.525 -24.578 -2.199 1 98.5 141 ALA B O 1
ATOM 2683 N N . LEU B 1 142 ? -1.489 -22.641 -2.246 1 98.88 142 LEU B N 1
ATOM 2684 C CA . LEU B 1 142 ? -2.139 -22.031 -1.089 1 98.88 142 LEU B CA 1
ATOM 2685 C C . LEU B 1 142 ? -3.152 -20.969 -1.524 1 98.88 142 LEU B C 1
ATOM 2687 O O . LEU B 1 142 ? -2.834 -20.094 -2.324 1 98.88 142 LEU B O 1
ATOM 2691 N N . ILE B 1 143 ? -4.371 -21.109 -1.058 1 98.88 143 ILE B N 1
ATOM 2692 C CA . ILE B 1 143 ? -5.438 -20.172 -1.402 1 98.88 143 ILE B CA 1
ATOM 2693 C C . ILE B 1 143 ? -5.836 -19.359 -0.169 1 98.88 143 ILE B C 1
ATOM 2695 O O . ILE B 1 143 ? -6.172 -19.938 0.872 1 98.88 143 ILE B O 1
ATOM 2699 N N . ILE B 1 144 ? -5.766 -18.062 -0.269 1 98.94 144 ILE B N 1
ATOM 2700 C CA . ILE B 1 144 ? -6.148 -17.172 0.82 1 98.94 144 ILE B CA 1
ATOM 2701 C C . ILE B 1 144 ? -7.258 -16.234 0.352 1 98.94 144 ILE B C 1
ATOM 2703 O O . ILE B 1 144 ? -7.109 -15.547 -0.657 1 98.94 144 ILE B O 1
ATOM 2707 N N . THR B 1 145 ? -8.375 -16.219 1.019 1 98.81 145 THR B N 1
ATOM 2708 C CA . THR B 1 145 ? -9.508 -15.367 0.657 1 98.81 145 THR B CA 1
ATOM 2709 C C . THR B 1 145 ? -10.227 -14.875 1.904 1 98.81 145 THR B C 1
ATOM 2711 O O . THR B 1 145 ? -9.766 -15.086 3.025 1 98.81 145 THR B O 1
ATOM 2714 N N . GLY B 1 146 ? -11.234 -14.031 1.732 1 98.56 146 GLY B N 1
ATOM 2715 C CA . GLY B 1 146 ? -12.078 -13.523 2.801 1 98.56 146 GLY B CA 1
ATOM 2716 C C . GLY B 1 146 ? -13.539 -13.891 2.627 1 98.56 146 GLY B C 1
ATOM 2717 O O . GLY B 1 146 ? -14.047 -13.938 1.504 1 98.56 146 GLY B O 1
ATOM 2718 N N . SER B 1 147 ? -14.234 -14.078 3.689 1 98.19 147 SER B N 1
ATOM 2719 C CA . SER B 1 147 ? -15.617 -14.539 3.637 1 98.19 147 SER B CA 1
ATOM 2720 C C . SER B 1 147 ? -16.547 -13.453 3.098 1 98.19 147 SER B C 1
ATOM 2722 O O . SER B 1 147 ? -17.688 -13.727 2.723 1 98.19 147 SER B O 1
ATOM 2724 N N . SER B 1 148 ? -16.094 -12.195 3.098 1 98.06 148 SER B N 1
ATOM 2725 C CA . SER B 1 148 ? -16.891 -11.094 2.57 1 98.06 148 SER B CA 1
ATOM 2726 C C . SER B 1 148 ? -16.375 -10.633 1.215 1 98.06 148 SER B C 1
ATOM 2728 O O . SER B 1 148 ? -16.594 -9.484 0.822 1 98.06 148 SER B O 1
ATOM 2730 N N . ASP B 1 149 ? -15.617 -11.477 0.546 1 98.31 149 ASP B N 1
ATOM 2731 C CA . ASP B 1 149 ? -15.172 -11.195 -0.816 1 98.31 149 ASP B CA 1
ATOM 2732 C C . ASP B 1 149 ? -16.297 -11.414 -1.817 1 98.31 149 ASP B C 1
ATOM 2734 O O . ASP B 1 149 ? -16.75 -12.539 -2.031 1 98.31 149 ASP B O 1
ATOM 2738 N N . PRO B 1 150 ? -16.781 -10.383 -2.479 1 98.19 150 PRO B N 1
ATOM 2739 C CA . PRO B 1 150 ? -17.922 -10.555 -3.373 1 98.19 150 PRO B CA 1
ATOM 2740 C C . PRO B 1 150 ? -17.547 -11.188 -4.707 1 98.19 150 PRO B C 1
ATOM 2742 O O . PRO B 1 150 ? -18.422 -11.57 -5.488 1 98.19 150 PRO B O 1
ATOM 2745 N N . LEU B 1 151 ? -16.234 -11.367 -4.949 1 98.56 151 LEU B N 1
ATOM 2746 C CA . LEU B 1 151 ? -15.805 -11.789 -6.273 1 98.56 151 LEU B CA 1
ATOM 2747 C C . LEU B 1 151 ? -15.562 -13.297 -6.316 1 98.56 151 LEU B C 1
ATOM 2749 O O . LEU B 1 151 ? -15.219 -13.852 -7.363 1 98.56 151 LEU B O 1
ATOM 2753 N N . LEU B 1 152 ? -15.719 -13.977 -5.203 1 98.56 152 LEU B N 1
ATOM 2754 C CA . LEU B 1 152 ? -15.633 -15.43 -5.105 1 98.56 152 LEU B CA 1
ATOM 2755 C C . LEU B 1 152 ? -16.922 -16.016 -4.523 1 98.56 152 LEU B C 1
ATOM 2757 O O . LEU B 1 152 ? -17.234 -15.781 -3.354 1 98.56 152 LEU B O 1
ATOM 2761 N N . SER B 1 153 ? -17.625 -16.75 -5.312 1 98.38 153 SER B N 1
ATOM 2762 C CA . SER B 1 153 ? -18.953 -17.234 -4.914 1 98.38 153 SER B CA 1
ATOM 2763 C C . SER B 1 153 ? -18.844 -18.266 -3.791 1 98.38 153 SER B C 1
ATOM 2765 O O . SER B 1 153 ? -17.781 -18.875 -3.613 1 98.38 153 SER B O 1
ATOM 2767 N N . LYS B 1 154 ? -19.953 -18.484 -3.043 1 97.19 154 LYS B N 1
ATOM 2768 C CA . LYS B 1 154 ? -20.016 -19.484 -1.989 1 97.19 154 LYS B CA 1
ATOM 2769 C C . LYS B 1 154 ? -19.766 -20.891 -2.551 1 97.19 154 LYS B C 1
ATOM 2771 O O . LYS B 1 154 ? -19.078 -21.703 -1.924 1 97.19 154 LYS B O 1
ATOM 2776 N N . GLU B 1 155 ? -20.281 -21.125 -3.711 1 98.06 155 GLU B N 1
ATOM 2777 C CA . GLU B 1 155 ? -20.094 -22.406 -4.375 1 98.06 155 GLU B CA 1
ATOM 2778 C C . GLU B 1 155 ? -18.625 -22.672 -4.668 1 98.06 155 GLU B C 1
ATOM 2780 O O . GLU B 1 155 ? -18.125 -23.766 -4.43 1 98.06 155 GLU B O 1
ATOM 2785 N N . ASN B 1 156 ? -17.969 -21.672 -5.164 1 98.38 156 ASN B N 1
ATOM 2786 C CA . ASN B 1 156 ? -16.547 -21.812 -5.473 1 98.38 156 ASN B CA 1
ATOM 2787 C C . ASN B 1 156 ? -15.711 -21.984 -4.207 1 98.38 156 ASN B C 1
ATOM 2789 O O . ASN B 1 156 ? -14.75 -22.75 -4.191 1 98.38 156 ASN B O 1
ATOM 2793 N N . ILE B 1 157 ? -16.062 -21.312 -3.162 1 98 157 ILE B N 1
ATOM 2794 C CA . ILE B 1 157 ? -15.367 -21.469 -1.893 1 98 157 ILE B CA 1
ATOM 2795 C C . ILE B 1 157 ? -15.508 -22.906 -1.4 1 98 157 ILE B C 1
ATOM 2797 O O . ILE B 1 157 ? -14.539 -23.516 -0.945 1 98 157 ILE B O 1
ATOM 2801 N N . GLU B 1 158 ? -16.688 -23.422 -1.496 1 97.38 158 GLU B N 1
ATOM 2802 C CA . GLU B 1 158 ? -16.938 -24.797 -1.074 1 97.38 158 GLU B CA 1
ATOM 2803 C C . GLU B 1 158 ? -16.109 -25.781 -1.907 1 97.38 158 GLU B C 1
ATOM 2805 O O . GLU B 1 158 ? -15.508 -26.719 -1.366 1 97.38 158 GLU B O 1
ATOM 2810 N N . SER B 1 159 ? -16.141 -25.562 -3.17 1 97.5 159 SER B N 1
ATOM 2811 C CA . SER B 1 159 ? -15.375 -26.422 -4.074 1 97.5 159 SER B CA 1
ATOM 2812 C C . SER B 1 159 ? -13.883 -26.359 -3.76 1 97.5 159 SER B C 1
ATOM 2814 O O . SER B 1 159 ? -13.219 -27.406 -3.701 1 97.5 159 SER B O 1
ATOM 2816 N N . LEU B 1 160 ? -13.359 -25.156 -3.596 1 98.06 160 LEU B N 1
ATOM 2817 C CA . LEU B 1 160 ? -11.945 -24.984 -3.277 1 98.06 160 LEU B CA 1
ATOM 2818 C C . LEU B 1 160 ? -11.617 -25.609 -1.927 1 98.06 160 LEU B C 1
ATOM 2820 O O . LEU B 1 160 ? -10.531 -26.172 -1.75 1 98.06 160 LEU B O 1
ATOM 2824 N N . THR B 1 161 ? -12.523 -25.484 -0.973 1 97.44 161 THR B N 1
ATOM 2825 C CA . THR B 1 161 ? -12.32 -26.078 0.344 1 97.44 161 THR B CA 1
ATOM 2826 C C . THR B 1 161 ? -12.172 -27.594 0.239 1 97.44 161 THR B C 1
ATOM 2828 O O . THR B 1 161 ? -11.289 -28.172 0.868 1 97.44 161 THR B O 1
ATOM 2831 N N . ALA B 1 162 ? -12.977 -28.172 -0.542 1 97.12 162 ALA B N 1
ATOM 2832 C CA . ALA B 1 162 ? -12.93 -29.625 -0.736 1 97.12 162 ALA B CA 1
ATOM 2833 C C . ALA B 1 162 ? -11.625 -30.047 -1.405 1 97.12 162 ALA B C 1
ATOM 2835 O O . ALA B 1 162 ? -11.062 -31.078 -1.07 1 97.12 162 ALA B O 1
ATOM 2836 N N . SER B 1 163 ? -11.156 -29.266 -2.26 1 97.25 163 SER B N 1
ATOM 2837 C CA . SER B 1 163 ? -10.023 -29.641 -3.094 1 97.25 163 SER B CA 1
ATOM 2838 C C . SER B 1 163 ? -8.695 -29.344 -2.393 1 97.25 163 SER B C 1
ATOM 2840 O O . SER B 1 163 ? -7.719 -30.078 -2.572 1 97.25 163 SER B O 1
ATOM 2842 N N . TYR B 1 164 ? -8.586 -28.266 -1.592 1 97.56 164 TYR B N 1
ATOM 2843 C CA . TYR B 1 164 ? -7.305 -27.797 -1.076 1 97.56 164 TYR B CA 1
ATOM 2844 C C . TYR B 1 164 ? -7.215 -28.016 0.43 1 97.56 164 TYR B C 1
ATOM 2846 O O . TYR B 1 164 ? -6.121 -27.969 1.004 1 97.56 164 TYR B O 1
ATOM 2854 N N . GLY B 1 165 ? -8.344 -28.219 1.064 1 96.31 165 GLY B N 1
ATOM 2855 C CA . GLY B 1 165 ? -8.352 -28.516 2.486 1 96.31 165 GLY B CA 1
ATOM 2856 C C . GLY B 1 165 ? -7.688 -27.438 3.328 1 96.31 165 GLY B C 1
ATOM 2857 O O . GLY B 1 165 ? -8.07 -26.266 3.26 1 96.31 165 GLY B O 1
ATOM 2858 N N . HIS B 1 166 ? -6.621 -27.875 3.965 1 96 166 HIS B N 1
ATOM 2859 C CA . HIS B 1 166 ? -5.953 -26.984 4.902 1 96 166 HIS B CA 1
ATOM 2860 C C . HIS B 1 166 ? -5.195 -25.875 4.168 1 96 166 HIS B C 1
ATOM 2862 O O . HIS B 1 166 ? -4.773 -24.906 4.777 1 96 166 HIS B O 1
ATOM 2868 N N . ASN B 1 167 ? -5.039 -25.969 2.9 1 98.25 167 ASN B N 1
ATOM 2869 C CA . ASN B 1 167 ? -4.352 -24.953 2.107 1 98.25 167 ASN B CA 1
ATOM 2870 C C . ASN B 1 167 ? -5.312 -23.875 1.625 1 98.25 167 ASN B C 1
ATOM 2872 O O . ASN B 1 167 ? -4.93 -23 0.846 1 98.25 167 ASN B O 1
ATOM 2876 N N . LEU B 1 168 ? -6.512 -23.953 2.018 1 98.69 168 LEU B N 1
ATOM 2877 C CA . LEU B 1 168 ? -7.457 -22.859 1.814 1 98.69 168 LEU B CA 1
ATOM 2878 C C . LEU B 1 168 ? -7.727 -22.125 3.123 1 98.69 168 LEU B C 1
ATOM 2880 O O . LEU B 1 168 ? -8.242 -22.719 4.074 1 98.69 168 LEU B O 1
ATOM 2884 N N . ILE B 1 169 ? -7.391 -20.906 3.174 1 98.81 169 ILE B N 1
ATOM 2885 C CA . ILE B 1 169 ? -7.641 -20.047 4.324 1 98.81 169 ILE B CA 1
ATOM 2886 C C . ILE B 1 169 ? -8.711 -19.016 3.977 1 98.81 169 ILE B C 1
ATOM 2888 O O . ILE B 1 169 ? -8.547 -18.234 3.035 1 98.81 169 ILE B O 1
ATOM 2892 N N . ASN B 1 170 ? -9.75 -19.031 4.609 1 98.56 170 ASN B N 1
ATOM 2893 C CA . ASN B 1 170 ? -10.867 -18.109 4.438 1 98.56 170 ASN B CA 1
ATOM 2894 C C . ASN B 1 170 ? -11.055 -17.219 5.664 1 98.56 170 ASN B C 1
ATOM 2896 O O . ASN B 1 170 ? -11.664 -17.641 6.648 1 98.56 170 ASN B O 1
ATOM 2900 N N . PHE B 1 171 ? -10.602 -15.992 5.625 1 98.75 171 PHE B N 1
ATOM 2901 C CA . PHE B 1 171 ? -10.656 -15.102 6.777 1 98.75 171 PHE B CA 1
ATOM 2902 C C . PHE B 1 171 ? -12.07 -14.555 6.969 1 98.75 171 PHE B C 1
ATOM 2904 O O . PHE B 1 171 ? -12.625 -13.922 6.074 1 98.75 171 PHE B O 1
ATOM 2911 N N . LYS B 1 172 ? -12.562 -14.758 8.164 1 98.25 172 LYS B N 1
ATOM 2912 C CA . LYS B 1 172 ? -13.914 -14.32 8.5 1 98.25 172 LYS B CA 1
ATOM 2913 C C . LYS B 1 172 ? -14.039 -12.797 8.398 1 98.25 172 LYS B C 1
ATOM 2915 O O . LYS B 1 172 ? -13.172 -12.07 8.875 1 98.25 172 LYS B O 1
ATOM 2920 N N . ARG B 1 173 ? -15.031 -12.273 7.664 1 98.12 173 ARG B N 1
ATOM 2921 C CA . ARG B 1 173 ? -15.461 -10.891 7.52 1 98.12 173 ARG B CA 1
ATOM 2922 C C . ARG B 1 173 ? -14.5 -10.109 6.617 1 98.12 173 ARG B C 1
ATOM 2924 O O . ARG B 1 173 ? -14.742 -8.945 6.309 1 98.12 173 ARG B O 1
ATOM 2931 N N . ALA B 1 174 ? -13.422 -10.688 6.125 1 98.69 174 ALA B N 1
ATOM 2932 C CA . ALA B 1 174 ? -12.469 -9.977 5.277 1 98.69 174 ALA B CA 1
ATOM 2933 C C . ALA B 1 174 ? -13.008 -9.828 3.855 1 98.69 174 ALA B C 1
ATOM 2935 O O . ALA B 1 174 ? -13.625 -10.75 3.32 1 98.69 174 ALA B O 1
ATOM 2936 N N . ASN B 1 175 ? -12.742 -8.719 3.254 1 98.5 175 ASN B N 1
ATOM 2937 C CA . ASN B 1 175 ? -13.18 -8.438 1.892 1 98.5 175 ASN B CA 1
ATOM 2938 C C . ASN B 1 175 ? -12.141 -8.883 0.865 1 98.5 175 ASN B C 1
ATOM 2940 O O . ASN B 1 175 ? -11.234 -9.641 1.188 1 98.5 175 ASN B O 1
ATOM 2944 N N . HIS B 1 176 ? -12.32 -8.438 -0.37 1 98.69 176 HIS B N 1
ATOM 2945 C CA . HIS B 1 176 ? -11.484 -8.852 -1.49 1 98.69 176 HIS B CA 1
ATOM 2946 C C . HIS B 1 176 ? -10.031 -8.422 -1.288 1 98.69 176 HIS B C 1
ATOM 2948 O O . HIS B 1 176 ? -9.117 -8.992 -1.883 1 98.69 176 HIS B O 1
ATOM 2954 N N . SER B 1 177 ? -9.766 -7.375 -0.481 1 98.44 177 SER B N 1
ATOM 2955 C CA . SER B 1 177 ? -8.414 -6.906 -0.17 1 98.44 177 SER B CA 1
ATOM 2956 C C . SER B 1 177 ? -7.906 -7.52 1.131 1 98.44 177 SER B C 1
ATOM 2958 O O . SER B 1 177 ? -6.855 -7.121 1.639 1 98.44 177 SER B O 1
ATOM 2960 N N . LEU B 1 178 ? -8.68 -8.422 1.737 1 98.69 178 LEU B N 1
ATOM 2961 C CA . LEU B 1 178 ? -8.383 -9.078 3.006 1 98.69 178 LEU B CA 1
ATOM 2962 C C . LEU B 1 178 ? -8.398 -8.07 4.152 1 98.69 178 LEU B C 1
ATOM 2964 O O . LEU B 1 178 ? -7.605 -8.188 5.09 1 98.69 178 LEU B O 1
ATOM 2968 N N . ASN B 1 179 ? -9.203 -7.051 4.012 1 98.38 179 ASN B N 1
ATOM 2969 C CA . ASN B 1 179 ? -9.477 -6.066 5.055 1 98.38 179 ASN B CA 1
ATOM 2970 C C . ASN B 1 179 ? -10.867 -6.246 5.648 1 98.38 179 ASN B C 1
ATOM 2972 O O . ASN B 1 179 ? -11.766 -6.77 4.988 1 98.38 179 ASN B O 1
ATOM 2976 N N . ILE B 1 180 ? -10.969 -5.93 6.918 1 98.25 180 ILE B N 1
ATOM 2977 C CA . ILE B 1 180 ? -12.273 -5.691 7.523 1 98.25 180 ILE B CA 1
ATOM 2978 C C . ILE B 1 180 ? -12.602 -4.203 7.469 1 98.25 180 ILE B C 1
ATOM 2980 O O . ILE B 1 180 ? -11.844 -3.371 7.965 1 98.25 180 ILE B O 1
ATOM 2984 N N . GLU B 1 181 ? -13.672 -3.824 6.84 1 95.19 181 GLU B N 1
ATOM 2985 C CA . GLU B 1 181 ? -14.055 -2.438 6.59 1 95.19 181 GLU B CA 1
ATOM 2986 C C . GLU B 1 181 ? -14.039 -1.621 7.879 1 95.19 181 GLU B C 1
ATOM 2988 O O . GLU B 1 181 ? -14.602 -2.045 8.891 1 95.19 181 GLU B O 1
ATOM 2993 N N . LYS B 1 182 ? -13.43 -0.48 7.945 1 95.62 182 LYS B N 1
ATOM 2994 C CA . LYS B 1 182 ? -13.352 0.47 9.055 1 95.62 182 LYS B CA 1
ATOM 2995 C C . LYS B 1 182 ? -12.758 -0.18 10.297 1 95.62 182 LYS B C 1
ATOM 2997 O O . LYS B 1 182 ? -13.18 0.114 11.422 1 95.62 182 LYS B O 1
ATOM 3002 N N . GLU B 1 183 ? -11.961 -1.18 10.094 1 98.19 183 GLU B N 1
ATOM 3003 C CA . GLU B 1 183 ? -11.195 -1.819 11.164 1 98.19 183 GLU B CA 1
ATOM 3004 C C . GLU B 1 183 ? -9.727 -1.961 10.781 1 98.19 183 GLU B C 1
ATOM 3006 O O . GLU B 1 183 ? -9.25 -3.072 10.539 1 98.19 183 GLU B O 1
ATOM 3011 N N . PRO B 1 184 ? -9 -0.859 10.758 1 98.62 184 PRO B N 1
ATOM 3012 C CA . PRO B 1 184 ? -7.633 -0.883 10.242 1 98.62 184 PRO B CA 1
ATOM 3013 C C . PRO B 1 184 ? -6.715 -1.806 11.047 1 98.62 184 PRO B C 1
ATOM 3015 O O . PRO B 1 184 ? -5.906 -2.533 10.469 1 98.62 184 PRO B O 1
ATOM 3018 N N . VAL B 1 185 ? -6.852 -1.812 12.375 1 98.81 185 VAL B N 1
ATOM 3019 C CA . VAL B 1 185 ? -5.973 -2.629 13.203 1 98.81 185 VAL B CA 1
ATOM 3020 C C . VAL B 1 185 ? -6.27 -4.109 12.977 1 98.81 185 VAL B C 1
ATOM 3022 O O . VAL B 1 185 ? -5.352 -4.906 12.758 1 98.81 185 VAL B O 1
ATOM 3025 N N . LYS B 1 186 ? -7.531 -4.516 13 1 98.69 186 LYS B N 1
ATOM 3026 C CA . LYS B 1 186 ? -7.898 -5.902 12.719 1 98.69 186 LYS B CA 1
ATOM 3027 C C . LYS B 1 186 ? -7.434 -6.316 11.32 1 98.69 186 LYS B C 1
ATOM 3029 O O . LYS B 1 186 ? -7.008 -7.457 11.117 1 98.69 186 LYS B O 1
ATOM 3034 N N . SER B 1 187 ? -7.578 -5.406 10.336 1 98.88 187 SER B N 1
ATOM 3035 C CA . SER B 1 187 ? -7.117 -5.676 8.977 1 98.88 187 SER B CA 1
ATOM 3036 C C . SER B 1 187 ? -5.617 -5.941 8.938 1 98.88 187 SER B C 1
ATOM 3038 O O . SER B 1 187 ? -5.16 -6.875 8.281 1 98.88 187 SER B O 1
ATOM 3040 N N . LEU B 1 188 ? -4.875 -5.117 9.672 1 98.88 188 LEU B N 1
ATOM 3041 C CA . LEU B 1 188 ? -3.426 -5.297 9.727 1 98.88 188 LEU B CA 1
ATOM 3042 C C . LEU B 1 188 ? -3.064 -6.605 10.414 1 98.88 188 LEU B C 1
ATOM 3044 O O . LEU B 1 188 ? -2.092 -7.266 10.039 1 98.88 188 LEU B O 1
ATOM 3048 N N . GLU B 1 189 ? -3.807 -6.973 11.438 1 98.88 189 GLU B N 1
ATOM 3049 C CA . GLU B 1 189 ? -3.592 -8.266 12.078 1 98.88 189 GLU B CA 1
ATOM 3050 C C . GLU B 1 189 ? -3.807 -9.414 11.094 1 98.88 189 GLU B C 1
ATOM 3052 O O . GLU B 1 189 ? -3.055 -10.391 11.102 1 98.88 189 GLU B O 1
ATOM 3057 N N . ILE B 1 190 ? -4.832 -9.297 10.281 1 98.88 190 ILE B N 1
ATOM 3058 C CA . ILE B 1 190 ? -5.059 -10.289 9.234 1 98.88 190 ILE B CA 1
ATOM 3059 C C . ILE B 1 190 ? -3.852 -10.352 8.305 1 98.88 190 ILE B C 1
ATOM 3061 O O . ILE B 1 190 ? -3.41 -11.43 7.918 1 98.88 190 ILE B O 1
ATOM 3065 N N . GLN B 1 191 ? -3.291 -9.188 7.941 1 98.94 191 GLN B N 1
ATOM 3066 C CA . GLN 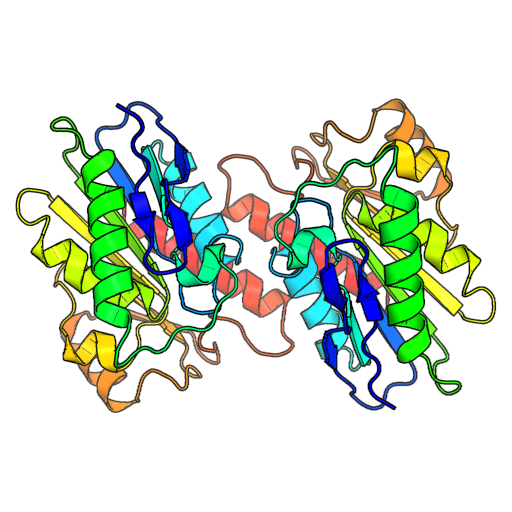B 1 191 ? -2.129 -9.148 7.062 1 98.94 191 GLN B CA 1
ATOM 3067 C C . GLN B 1 191 ? -0.935 -9.859 7.699 1 98.94 191 GLN B C 1
ATOM 3069 O O . GLN B 1 191 ? -0.149 -10.508 7.008 1 98.94 191 GLN B O 1
ATOM 3074 N N . ILE B 1 192 ? -0.749 -9.688 9.031 1 98.94 192 ILE B N 1
ATOM 3075 C CA . ILE B 1 192 ? 0.3 -10.414 9.734 1 98.94 192 ILE B CA 1
ATOM 3076 C C . ILE B 1 192 ? 0.079 -11.914 9.586 1 98.94 192 ILE B C 1
ATOM 3078 O O . ILE B 1 192 ? 1.011 -12.656 9.258 1 98.94 192 ILE B O 1
ATOM 3082 N N . ASP B 1 193 ? -1.155 -12.367 9.805 1 98.88 193 ASP B N 1
ATOM 3083 C CA . ASP B 1 193 ? -1.485 -13.781 9.648 1 98.88 193 ASP B CA 1
ATOM 3084 C C . ASP B 1 193 ? -1.207 -14.258 8.227 1 98.88 193 ASP B C 1
ATOM 3086 O O . ASP B 1 193 ? -0.676 -15.359 8.023 1 98.88 193 ASP B O 1
ATOM 3090 N N . VAL B 1 194 ? -1.586 -13.453 7.238 1 98.94 194 VAL B N 1
ATOM 3091 C CA . VAL B 1 194 ? -1.38 -13.781 5.828 1 98.94 194 VAL B CA 1
ATOM 3092 C C . VAL B 1 194 ? 0.104 -14.031 5.566 1 98.94 194 VAL B C 1
ATOM 3094 O O . VAL B 1 194 ? 0.478 -15.047 4.98 1 98.94 194 VAL B O 1
ATOM 3097 N N . ILE B 1 195 ? 0.968 -13.117 6.02 1 98.94 195 ILE B N 1
ATOM 3098 C CA . ILE B 1 195 ? 2.402 -13.234 5.781 1 98.94 195 ILE B CA 1
ATOM 3099 C C . ILE B 1 195 ? 2.939 -14.484 6.48 1 98.94 195 ILE B C 1
ATOM 3101 O O . ILE B 1 195 ? 3.744 -15.219 5.91 1 98.94 195 ILE B O 1
ATOM 3105 N N . ASN B 1 196 ? 2.488 -14.75 7.711 1 98.88 196 ASN B N 1
ATOM 3106 C CA . ASN B 1 196 ? 2.922 -15.938 8.438 1 98.88 196 ASN B CA 1
ATOM 3107 C C . ASN B 1 196 ? 2.504 -17.219 7.723 1 98.88 196 ASN B C 1
ATOM 3109 O O . ASN B 1 196 ? 3.279 -18.172 7.648 1 98.88 196 ASN B O 1
ATOM 3113 N N . ILE B 1 197 ? 1.304 -17.266 7.219 1 98.88 197 ILE B N 1
ATOM 3114 C CA . ILE B 1 197 ? 0.769 -18.438 6.523 1 98.88 197 ILE B CA 1
ATOM 3115 C C . ILE B 1 197 ? 1.551 -18.672 5.23 1 98.88 197 ILE B C 1
ATOM 3117 O O . ILE B 1 197 ? 1.921 -19.797 4.922 1 98.88 197 ILE B O 1
ATOM 3121 N N . ILE B 1 198 ? 1.822 -17.594 4.484 1 98.94 198 ILE B N 1
ATOM 3122 C CA . ILE B 1 198 ? 2.602 -17.719 3.256 1 98.94 198 ILE B CA 1
ATOM 3123 C C . ILE B 1 198 ? 3.996 -18.25 3.582 1 98.94 198 ILE B C 1
ATOM 3125 O O . ILE B 1 198 ? 4.504 -19.141 2.898 1 98.94 198 ILE B O 1
ATOM 3129 N N . GLU B 1 199 ? 4.602 -17.719 4.586 1 98.88 199 GLU B N 1
ATOM 3130 C CA . GLU B 1 199 ? 5.945 -18.141 4.965 1 98.88 199 GLU B CA 1
ATOM 3131 C C . GLU B 1 199 ? 5.996 -19.625 5.25 1 98.88 199 GLU B C 1
ATOM 3133 O O . GLU B 1 199 ? 6.887 -20.328 4.77 1 98.88 199 GLU B O 1
ATOM 3138 N N . LYS B 1 200 ? 5.066 -20.125 6.035 1 98.56 200 LYS B N 1
ATOM 3139 C CA . LYS B 1 200 ? 5.004 -21.531 6.379 1 98.56 200 LYS B CA 1
ATOM 3140 C C . LYS B 1 200 ? 4.852 -22.391 5.125 1 98.56 200 LYS B C 1
ATOM 3142 O O . LYS B 1 200 ? 5.391 -23.5 5.055 1 98.56 200 LYS B O 1
ATOM 3147 N N . PHE B 1 201 ? 4.176 -21.922 4.125 1 98.69 201 PHE B N 1
ATOM 3148 C CA . PHE B 1 201 ? 3.848 -22.688 2.934 1 98.69 201 PHE B CA 1
ATOM 3149 C C . PHE B 1 201 ? 5.027 -22.719 1.971 1 98.69 201 PHE B C 1
ATOM 3151 O O . PHE B 1 201 ? 5.285 -23.75 1.332 1 98.69 201 PHE B O 1
ATOM 3158 N N . ILE B 1 202 ? 5.762 -21.594 1.855 1 98.25 202 ILE B N 1
ATOM 3159 C CA . ILE B 1 202 ? 6.691 -21.484 0.735 1 98.25 202 ILE B CA 1
ATOM 3160 C C . ILE B 1 202 ? 8.102 -21.844 1.2 1 98.25 202 ILE B C 1
ATOM 3162 O O . ILE B 1 202 ? 9.008 -21.984 0.383 1 98.25 202 ILE B O 1
ATOM 3166 N N . LYS B 1 203 ? 8.344 -22 2.473 1 93.5 203 LYS B N 1
ATOM 3167 C CA . LYS B 1 203 ? 9.648 -22.406 2.98 1 93.5 203 LYS B CA 1
ATOM 3168 C C . LYS B 1 203 ? 9.945 -23.859 2.635 1 93.5 203 LYS B C 1
ATOM 3170 O O . LYS B 1 203 ? 9.031 -24.672 2.506 1 93.5 203 LYS B 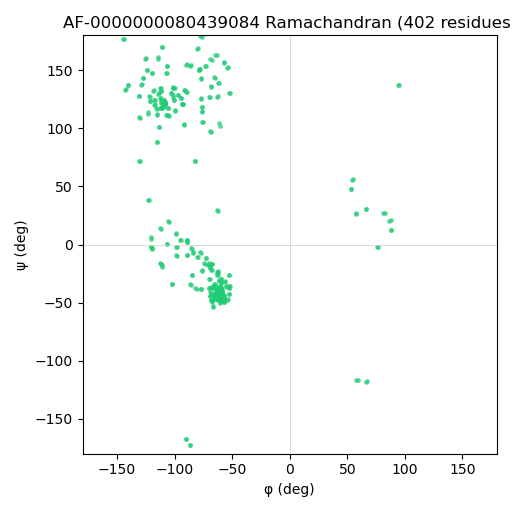O 1
#

Solvent-accessible surface area (backbone atoms only — not comparable to full-atom values): 21416 Å² total; per-residue (Å²): 128,85,72,61,41,81,35,96,57,77,41,77,41,59,53,54,69,49,79,64,84,42,43,33,38,36,37,40,33,34,26,87,92,41,52,62,57,26,55,69,52,37,38,47,52,30,42,41,50,50,72,44,29,17,39,34,42,50,72,50,44,36,64,77,53,72,47,81,79,54,59,96,81,40,44,66,58,49,39,50,53,49,45,52,45,51,61,68,69,63,56,89,70,48,59,36,36,35,39,42,15,26,29,62,16,30,41,37,47,44,57,45,52,74,73,44,70,92,48,51,64,42,38,36,30,35,27,49,31,52,66,27,60,75,71,45,72,70,86,58,40,38,38,39,41,21,70,50,19,88,59,40,49,72,67,55,51,51,53,46,39,71,73,44,44,88,35,42,44,68,40,81,64,10,22,69,85,46,33,35,86,59,30,39,59,64,19,50,52,44,48,44,50,50,50,52,54,50,50,69,66,74,105,127,85,72,62,41,82,35,95,57,77,40,77,40,59,53,53,68,50,80,65,82,43,43,33,38,35,37,38,34,35,28,89,92,41,52,61,58,26,55,68,51,37,37,47,52,30,42,41,48,50,72,44,30,17,38,33,42,51,74,49,44,36,64,77,52,70,49,80,80,55,59,94,82,40,44,66,57,49,37,50,53,50,45,53,44,52,61,68,69,62,55,90,71,47,58,35,35,36,40,43,16,26,30,62,16,29,41,36,45,44,57,44,53,73,73,42,71,91,49,50,65,42,37,36,30,36,27,49,30,52,67,28,60,74,72,44,73,69,86,57,40,37,37,38,39,24,69,50,19,87,58,41,48,72,67,56,51,52,53,45,39,72,73,44,43,88,35,41,46,68,41,81,64,10,20,68,85,47,33,35,86,59,30,39,61,63,19,50,51,45,47,42,51,50,49,53,52,50,50,69,66,73,104

pLDDT: mean 96.96, std 5.69, range [42.81, 98.94]

Foldseek 3Di:
DPLWDQAPLGDTWAWPKDAQPDLEEEEEAAAPPGACPDLLNVVLQVLCVVVRHIYTYGDFPCVVSVHDDDCVVCLVRRLVSRLSNVVSPDDPSRAEYEYAYAESRLVSVLVNCVVPVVHHYAYEYQLYFPVSVVSPDDLRYQYEEEPAEPRHDPVNLVVCCVRNPPSYHYHYCAYSSQANPPCVVVSVVSSVVSSVSVSVSPD/DPLWDQAPLGDTWAWPKDAQPDLEEEEEAAAPPGACPDLLNVVLQVLCVVVRHIYTYGDFSCVVSVHDDDCVVCLVRRLVSRLSNVVSPDDPSRAEYEYAYAESRLVSVLVNCVVPVVHHYAYEYQLYFPVSVVSPDDLRYQYEEEPAEPRHDPVNLVVCCVRNPPSYHYHYCAYSSQANPPCVVVSVVSSVVSSVSVSVSPD